Protein AF-A0A2P0B4Q1-F1 (afdb_monomer)

Foldseek 3Di:
DDPPDPVVVVVVLVVQLVVLVVVLCVVVVPQLDDPVLSVVVSVLVSLCFFLQNNFWQQNLQQQQLVVLLVDPPVPDQKDWRDWDDALQKIKTWMWGDDPPGTFTKIKIAGNPADPPLAEEEEQFADLQTDFQPTDPVDHVVNQVVCVVSVNHDQLSHNCVQNLCVLQRVLRYIYIYGFNNFAHHEDAVFFQLLVVRLVSVLSVQVVSCVSVVHGHEYEAAERSVLSPCSNQNQVRQQAHAYAAAAYQQFFDVVVLVVVCVVCPVVVVVCVVVVHDDADKGKGFYWHQDPSGIRTDGIDIDHRNVVVCRNNPPGTRHCNPRNHDHPLAAHEHECPAPSCVVVCVVPVPDDPRYHYHPDYSSCSVVPVPVSSVSSNSSSVVVVVVVD

Solvent-accessible surface area (backbone atoms only — not comparable to full-atom values): 20515 Å² total; per-residue (Å²): 135,84,80,76,59,68,64,58,56,52,50,51,50,51,51,48,54,51,50,53,49,52,54,48,53,64,64,47,72,78,65,82,62,54,70,67,65,43,54,48,54,53,49,53,52,52,40,36,47,41,79,69,29,72,37,40,54,30,18,46,49,52,52,29,57,63,44,57,80,68,50,90,66,86,76,60,56,64,42,84,51,48,75,50,74,46,72,65,32,32,27,31,40,31,37,34,52,52,89,97,44,71,35,68,33,33,41,31,31,41,66,87,55,68,91,71,77,39,55,31,38,33,32,36,37,34,53,82,32,70,54,72,82,56,67,69,78,56,43,62,71,48,54,49,50,35,46,75,70,69,43,77,70,56,47,86,75,36,58,91,66,16,39,64,47,42,33,28,77,73,44,30,32,38,36,17,32,44,36,27,19,38,44,67,56,23,70,90,52,73,42,48,48,56,58,25,14,53,40,40,36,51,51,51,50,52,51,16,69,74,58,76,43,82,51,35,37,41,20,41,37,53,6,36,40,38,50,40,69,34,54,32,64,73,55,52,18,57,33,34,31,40,33,35,40,49,45,32,77,10,48,51,56,47,53,55,48,56,54,63,79,36,44,68,62,40,52,54,22,56,78,70,74,43,87,60,79,58,70,48,57,28,31,34,29,41,85,50,101,93,44,82,39,74,59,47,51,44,80,44,42,48,79,65,46,50,57,37,28,47,43,92,54,36,68,50,45,70,78,64,64,69,63,16,91,57,23,33,38,37,39,24,62,64,18,80,62,35,35,65,63,52,68,76,43,81,76,73,51,98,43,55,44,78,44,95,13,37,75,58,38,61,80,62,38,46,67,60,52,34,48,51,35,40,53,37,36,54,41,54,57,65,73,77,107

Sequence (385 aa):
MIRRPKALIAALLAAGILAVGALWAFTSASTGIDAATRDRLFKELVDSRSDEPKLGLPRDWHACVGGVARLADKNASRIECDTWTAQGVTSTLVALREGDAFVPVVESRLEVASEDGRYVIDVVGGPGGEPFLVRRGTTDEFFDRLKDAGLTPNIWGDMRVSPYRHLMGRGFTIASVGYWGTNIRTLGAADEIEMAFADVAAAVDFYRDQAGAEPALVTTSLGNHIALGALGRERLERMNVLAVVPVMDGLQHHLQRNRRENVEKREEAEAKGEPFGEWTTFNIYSKTDSGIAFDHSQVLPLHDYVPRYVGGRDLAFREVRPRGACSRIVLGNKDPRTRDYLAARPGRTKRLIVLNADHDLAKDDPQSVRSIFRDLAQCLVRQEA

pLDDT: mean 77.64, std 17.0, range [30.47, 97.88]

Secondary structure (DSSP, 8-state):
-----HHHHHHHHHHHHHHHHHHHHHHHTTS---HHHHHHHHHHHHHTTSSS--SHHHHHHHHHHHHHTT-S-TT-SEEEEEEEEETTEEEEEEEEEETTEEEEEEEEEETT------EEEEEE-STTPPPSS--TT--HHHHHHHHHTT----TTT-TTT-THHHHHTTT-EEEEEE--TTTT-B---TTTHHHHHHHHHHHHHHHHHHHTSPPEEEEETHHHHHHHHHHHHHHHHHS-EEEES--SS-HHHHHHHHHHHTHHHHHHHHHHTPPPS-EEEEEEEEEETTEEEEEEEEEEEHHHHHHHHHTT----GGG----STT-EEEEESS-HHHHHHHHH--S--TTEEEES--S-HHHH-HHHHHHHHHHHHHHHHHHH-

Mean predicted aligned error: 9.88 Å

Radius of gyration: 21.07 Å; Cα contacts (8 Å, |Δi|>4): 677; chains: 1; bounding box: 49×68×54 Å

Nearest PDB structures (foldseek):
  4ao8-assembly1_A-2  TM=5.533E-01  e=9.583E-05  unidentified
  5tph-assembly1_A  TM=7.588E-01  e=9.955E-01  synthetic construct
  5u35-assembly1_B  TM=8.254E-01  e=2.066E+00  synthetic construct
  4r80-assembly2_B  TM=5.594E-01  e=2.066E+00  synthetic construct
  3en8-assembly1_A-2  TM=6.222E-01  e=2.196E+00  Paraburkholderia xenovorans LB400

Structure (mmCIF, N/CA/C/O backbone):
data_AF-A0A2P0B4Q1-F1
#
_entry.id   AF-A0A2P0B4Q1-F1
#
loop_
_atom_site.group_PDB
_atom_site.id
_atom_site.type_symbol
_atom_site.label_atom_id
_atom_site.label_alt_id
_atom_site.label_comp_id
_atom_site.label_asym_id
_atom_site.label_entity_id
_atom_site.label_seq_id
_atom_site.pdbx_PDB_ins_code
_atom_site.Cartn_x
_atom_site.Cartn_y
_atom_site.Cartn_z
_atom_site.occupancy
_atom_site.B_iso_or_equiv
_atom_site.auth_seq_id
_atom_site.auth_comp_id
_atom_site.auth_asym_id
_atom_site.auth_atom_id
_atom_site.pdbx_PDB_model_num
ATOM 1 N N . MET A 1 1 ? -2.169 -40.519 -19.525 1.00 33.19 1 MET A N 1
ATOM 2 C CA . MET A 1 1 ? -1.147 -40.279 -18.478 1.00 33.19 1 MET A CA 1
ATOM 3 C C . MET A 1 1 ? 0.099 -39.680 -19.116 1.00 33.19 1 MET A C 1
ATOM 5 O O . MET A 1 1 ? 0.959 -40.417 -19.582 1.00 33.19 1 MET A O 1
ATOM 9 N N . ILE A 1 2 ? 0.188 -38.353 -19.197 1.00 30.47 2 ILE A N 1
ATOM 10 C CA . ILE A 1 2 ? 1.391 -37.684 -19.706 1.00 30.47 2 ILE A CA 1
ATOM 11 C C . ILE A 1 2 ? 2.318 -37.470 -18.507 1.00 30.47 2 ILE A C 1
ATOM 13 O O . ILE A 1 2 ? 2.067 -36.612 -17.665 1.00 30.47 2 ILE A O 1
ATOM 17 N N . ARG A 1 3 ? 3.368 -38.293 -18.393 1.00 33.72 3 ARG A N 1
ATOM 18 C CA . ARG A 1 3 ? 4.476 -38.058 -17.458 1.00 33.72 3 ARG A CA 1
ATOM 19 C C . ARG A 1 3 ? 5.203 -36.789 -17.919 1.00 33.72 3 ARG A C 1
ATOM 21 O O . ARG A 1 3 ? 6.011 -36.861 -18.839 1.00 33.72 3 ARG A O 1
ATOM 28 N N . ARG A 1 4 ? 4.917 -35.628 -17.318 1.00 38.84 4 ARG A N 1
ATOM 29 C CA . ARG A 1 4 ? 5.777 -34.443 -17.486 1.00 38.84 4 ARG A CA 1
ATOM 30 C C . ARG A 1 4 ? 7.173 -34.797 -16.944 1.00 38.84 4 ARG A C 1
ATOM 32 O O . ARG A 1 4 ? 7.262 -35.320 -15.829 1.00 38.84 4 ARG A O 1
ATOM 39 N N . PRO A 1 5 ? 8.259 -34.608 -17.712 1.00 42.84 5 PRO A N 1
ATOM 40 C CA . PRO A 1 5 ? 9.569 -35.093 -17.311 1.00 42.84 5 PRO A CA 1
ATOM 41 C C . PRO A 1 5 ? 10.122 -34.173 -16.223 1.00 42.84 5 PRO A C 1
ATOM 43 O O . PRO A 1 5 ? 10.379 -32.997 -16.466 1.00 42.84 5 PRO A O 1
ATOM 46 N N . LYS A 1 6 ? 10.342 -34.725 -15.025 1.00 37.38 6 LYS A N 1
ATOM 47 C CA . LYS A 1 6 ? 10.972 -34.052 -13.872 1.00 37.38 6 LYS A CA 1
ATOM 48 C C . LYS A 1 6 ? 12.283 -33.325 -14.232 1.00 37.38 6 LYS A C 1
ATOM 50 O O . LYS A 1 6 ? 12.646 -32.358 -13.580 1.00 37.38 6 LYS A O 1
ATOM 55 N N . ALA A 1 7 ? 12.951 -33.756 -15.305 1.00 33.28 7 ALA A N 1
ATOM 56 C CA . ALA A 1 7 ? 14.153 -33.138 -15.854 1.00 33.28 7 ALA A CA 1
ATOM 57 C C . ALA A 1 7 ? 13.930 -31.735 -16.454 1.00 33.28 7 ALA A C 1
ATOM 59 O O . ALA A 1 7 ? 14.813 -30.895 -16.341 1.00 33.28 7 ALA A O 1
ATOM 60 N N . LEU A 1 8 ? 12.765 -31.454 -17.054 1.00 34.62 8 LEU A N 1
ATOM 61 C CA . LEU A 1 8 ? 12.466 -30.133 -17.624 1.00 34.62 8 LEU A CA 1
ATOM 62 C C . LEU A 1 8 ? 12.201 -29.103 -16.516 1.00 34.62 8 LEU A C 1
ATOM 64 O O . LEU A 1 8 ? 12.667 -27.975 -16.599 1.00 34.62 8 LEU A O 1
ATOM 68 N N . ILE A 1 9 ? 11.516 -29.524 -15.448 1.00 40.59 9 ILE A N 1
ATOM 69 C CA . ILE A 1 9 ? 11.269 -28.702 -14.254 1.00 40.59 9 ILE A CA 1
ATOM 70 C C . ILE A 1 9 ? 12.593 -28.425 -13.528 1.00 40.59 9 ILE A C 1
ATOM 72 O O . ILE A 1 9 ? 12.891 -27.279 -13.221 1.00 40.59 9 ILE A O 1
ATOM 76 N N . ALA A 1 10 ? 13.443 -29.441 -13.347 1.00 35.88 10 ALA A N 1
ATOM 77 C CA . ALA A 1 10 ? 14.769 -29.271 -12.748 1.00 35.88 10 ALA A CA 1
ATOM 78 C C . ALA A 1 10 ? 15.699 -28.363 -13.579 1.00 35.88 10 ALA A C 1
ATOM 80 O O . ALA A 1 10 ? 16.449 -27.573 -13.012 1.00 35.88 10 ALA A O 1
ATOM 81 N N . ALA A 1 11 ? 15.636 -28.439 -14.913 1.00 38.06 11 ALA A N 1
ATOM 82 C CA . ALA A 1 11 ? 16.404 -27.567 -15.801 1.00 38.06 11 ALA A CA 1
ATOM 83 C C . ALA A 1 11 ? 15.900 -26.112 -15.777 1.00 38.06 11 ALA A C 1
ATOM 85 O O . ALA A 1 11 ? 16.713 -25.190 -15.775 1.00 38.06 11 ALA A O 1
ATOM 86 N N . LEU A 1 12 ? 14.580 -25.900 -15.701 1.00 39.34 12 LEU A N 1
ATOM 87 C CA . LEU A 1 12 ? 13.978 -24.571 -15.531 1.00 39.34 12 LEU A CA 1
ATOM 88 C C . LEU A 1 12 ? 14.303 -23.970 -14.154 1.00 39.34 12 LEU A C 1
ATOM 90 O O . LEU A 1 12 ? 14.648 -22.795 -14.078 1.00 39.34 12 LEU A O 1
ATOM 94 N N . LEU A 1 13 ? 14.288 -24.780 -13.090 1.00 40.62 13 LEU A N 1
ATOM 95 C CA . LEU A 1 13 ? 14.709 -24.383 -11.741 1.00 40.62 13 LEU A CA 1
ATOM 96 C C . LEU A 1 13 ? 16.191 -23.987 -11.702 1.00 40.62 13 LEU A C 1
ATOM 98 O O . LEU A 1 13 ? 16.534 -22.934 -11.170 1.00 40.62 13 LEU A O 1
ATOM 102 N N . ALA A 1 14 ? 17.076 -24.785 -12.307 1.00 41.88 14 ALA A N 1
ATOM 103 C CA . ALA A 1 14 ? 18.505 -24.480 -12.367 1.00 41.88 14 ALA A CA 1
ATOM 104 C C . ALA A 1 14 ? 18.791 -23.205 -13.180 1.00 41.88 14 ALA A C 1
ATOM 106 O O . ALA A 1 14 ? 19.592 -22.374 -12.756 1.00 41.88 14 ALA A O 1
ATOM 107 N N . ALA A 1 15 ? 18.103 -23.012 -14.310 1.00 43.06 15 ALA A N 1
ATOM 108 C CA . ALA A 1 15 ? 18.210 -21.795 -15.112 1.00 43.06 15 ALA A CA 1
ATOM 109 C C . ALA A 1 15 ? 17.654 -20.561 -14.377 1.00 43.06 15 ALA A C 1
ATOM 111 O O . ALA A 1 15 ? 18.258 -19.492 -14.442 1.00 43.06 15 ALA A O 1
ATOM 112 N N . GLY A 1 16 ? 16.556 -20.713 -13.627 1.00 41.19 16 GLY A N 1
ATOM 113 C CA . GLY A 1 16 ? 15.983 -19.662 -12.783 1.00 41.19 16 GLY A CA 1
ATOM 114 C C . GLY A 1 16 ? 16.920 -19.240 -11.650 1.00 41.19 16 GLY A C 1
ATOM 115 O O . GLY A 1 16 ? 17.168 -18.050 -11.475 1.00 41.19 16 GLY A O 1
ATOM 116 N N . ILE A 1 17 ? 17.520 -20.199 -10.938 1.00 46.03 17 ILE A N 1
ATOM 117 C CA . ILE A 1 17 ? 18.492 -19.931 -9.863 1.00 46.03 17 ILE A CA 1
ATOM 118 C C . ILE A 1 17 ? 19.753 -19.248 -10.418 1.00 46.03 17 ILE A C 1
ATOM 120 O O . ILE A 1 17 ? 20.250 -18.294 -9.819 1.00 46.03 17 ILE A O 1
ATOM 124 N N . LEU A 1 18 ? 20.245 -19.678 -11.586 1.00 40.31 18 LEU A N 1
ATOM 125 C CA . LEU A 1 18 ? 21.397 -19.055 -12.250 1.00 40.31 18 LEU A CA 1
ATOM 126 C C . LEU A 1 18 ? 21.091 -17.632 -12.744 1.00 40.31 18 LEU A C 1
ATOM 128 O O . LEU A 1 18 ? 21.932 -16.746 -12.598 1.00 40.31 18 LEU A O 1
ATOM 132 N N . ALA A 1 19 ? 19.886 -17.381 -13.264 1.00 46.97 19 ALA A N 1
ATOM 133 C CA . ALA A 1 19 ? 19.453 -16.047 -13.684 1.00 46.97 19 ALA A CA 1
ATOM 134 C C . ALA A 1 19 ? 19.277 -15.090 -12.490 1.00 46.97 19 ALA A C 1
ATOM 136 O O . ALA A 1 19 ? 19.688 -13.931 -12.561 1.00 46.97 19 ALA A O 1
ATOM 137 N N . VAL A 1 20 ? 18.739 -15.583 -11.367 1.00 47.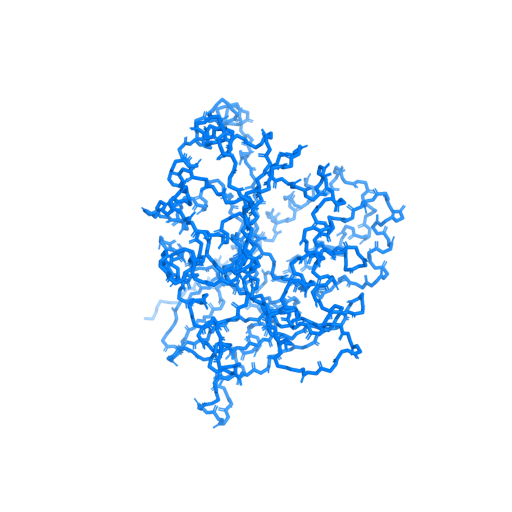16 20 VAL A N 1
ATOM 138 C CA . VAL A 1 20 ? 18.651 -14.832 -10.103 1.00 47.16 20 VAL A CA 1
ATOM 139 C C . VAL A 1 20 ? 20.054 -14.537 -9.555 1.00 47.16 20 VAL A C 1
ATOM 141 O O . VAL A 1 20 ? 20.306 -13.416 -9.120 1.00 47.16 20 VAL A O 1
ATOM 144 N N . GLY A 1 21 ? 20.991 -15.490 -9.656 1.00 40.69 21 GLY A N 1
ATOM 145 C CA . GLY A 1 21 ? 22.413 -15.317 -9.319 1.00 40.69 21 GLY A CA 1
ATOM 146 C C . GLY A 1 21 ? 23.114 -14.233 -10.121 1.00 40.69 21 GLY A C 1
ATOM 147 O O . GLY A 1 21 ? 23.759 -13.357 -9.545 1.00 40.69 21 GLY A O 1
ATOM 148 N N . ALA A 1 22 ? 22.943 -14.247 -11.440 1.00 44.44 22 ALA A N 1
ATOM 149 C CA . ALA A 1 22 ? 23.553 -13.264 -12.326 1.00 44.44 22 ALA A CA 1
ATOM 150 C C . ALA A 1 22 ? 22.978 -11.852 -12.115 1.00 44.44 22 ALA A C 1
ATOM 152 O O . ALA A 1 22 ? 23.736 -10.887 -12.017 1.00 44.44 22 ALA A O 1
ATOM 153 N N . LEU A 1 23 ? 21.653 -11.724 -11.976 1.00 45.38 23 LEU A N 1
ATOM 154 C CA . LEU A 1 23 ? 20.992 -10.435 -11.749 1.00 45.38 23 LEU A CA 1
ATOM 155 C C . LEU A 1 23 ? 21.366 -9.832 -10.390 1.00 45.38 23 LEU A C 1
ATOM 157 O O . LEU A 1 23 ? 21.556 -8.621 -10.255 1.00 45.38 23 LEU A O 1
ATOM 161 N N . TRP A 1 24 ? 21.494 -10.679 -9.375 1.00 43.06 24 TRP A N 1
ATOM 162 C CA . TRP A 1 24 ? 21.855 -10.244 -8.040 1.00 43.06 24 TRP A CA 1
ATOM 163 C C . TRP A 1 24 ? 23.342 -9.875 -7.944 1.00 43.06 24 TRP A C 1
ATOM 165 O O . TRP A 1 24 ? 23.671 -8.842 -7.365 1.00 43.06 24 TRP A O 1
ATOM 175 N N . ALA A 1 25 ? 24.241 -10.617 -8.598 1.00 42.38 25 ALA A N 1
ATOM 176 C CA . ALA A 1 25 ? 25.649 -10.229 -8.723 1.00 42.38 25 ALA A CA 1
ATOM 177 C C . ALA A 1 25 ? 25.815 -8.883 -9.460 1.00 42.38 25 ALA A C 1
ATOM 179 O O . ALA A 1 25 ? 26.633 -8.057 -9.056 1.00 42.38 25 ALA A O 1
ATOM 180 N N . PHE A 1 26 ? 24.995 -8.630 -10.486 1.00 42.25 26 PHE A N 1
ATOM 181 C CA . PHE A 1 26 ? 24.992 -7.371 -11.237 1.00 42.25 26 PHE A CA 1
ATOM 182 C C . PHE A 1 26 ? 24.456 -6.182 -10.420 1.00 42.25 26 PHE A C 1
ATOM 184 O O . PHE A 1 26 ? 25.021 -5.093 -10.467 1.00 42.25 26 PHE A O 1
ATOM 191 N N . THR A 1 27 ? 23.405 -6.381 -9.620 1.00 42.59 27 THR A N 1
ATOM 192 C CA . THR A 1 27 ? 22.785 -5.304 -8.823 1.00 42.59 27 THR A CA 1
ATOM 193 C C . THR A 1 27 ? 23.487 -5.043 -7.485 1.00 42.59 27 THR A C 1
ATOM 195 O O . THR A 1 27 ? 23.386 -3.939 -6.962 1.00 42.59 27 THR A O 1
ATOM 198 N N . SER A 1 28 ? 24.222 -6.015 -6.929 1.00 37.97 28 SER A N 1
ATOM 199 C CA . SER A 1 28 ? 24.910 -5.895 -5.628 1.00 37.97 28 SER A CA 1
ATOM 200 C C . SER A 1 28 ? 26.402 -5.545 -5.711 1.00 37.97 28 SER A C 1
ATOM 202 O O . SER A 1 28 ? 26.994 -5.129 -4.716 1.00 37.97 28 SER A O 1
ATOM 204 N N . ALA A 1 29 ? 27.042 -5.669 -6.878 1.00 41.97 29 ALA A N 1
ATOM 205 C CA . ALA A 1 29 ? 28.430 -5.230 -7.052 1.00 41.97 29 ALA A CA 1
ATOM 206 C C . ALA A 1 29 ? 28.594 -3.701 -6.938 1.00 41.97 29 ALA A C 1
ATOM 208 O O . ALA A 1 29 ? 29.685 -3.225 -6.629 1.00 41.97 29 ALA A O 1
ATOM 209 N N . SER A 1 30 ? 27.515 -2.938 -7.133 1.00 39.84 30 SER A N 1
ATOM 210 C CA . SER A 1 30 ? 27.490 -1.472 -7.101 1.00 39.84 30 SER A CA 1
ATOM 211 C C . SER A 1 30 ? 27.158 -0.866 -5.728 1.00 39.84 30 SER A C 1
ATOM 213 O O . SER A 1 30 ? 27.181 0.355 -5.593 1.00 39.84 30 SER A O 1
ATOM 215 N N . THR A 1 31 ? 26.867 -1.678 -4.701 1.00 46.69 31 THR A N 1
ATOM 216 C CA . THR A 1 31 ? 26.294 -1.200 -3.423 1.00 46.69 31 THR A CA 1
ATOM 217 C C . THR A 1 31 ? 27.276 -1.131 -2.249 1.00 46.69 31 THR A C 1
ATOM 219 O O . THR A 1 31 ? 26.873 -0.763 -1.151 1.00 46.69 31 THR A O 1
ATOM 222 N N . GLY A 1 32 ? 28.557 -1.473 -2.439 1.00 48.88 32 GLY A N 1
ATOM 223 C CA . GLY A 1 32 ? 29.574 -1.412 -1.373 1.00 48.88 32 GLY A CA 1
ATOM 224 C C . GLY A 1 32 ? 29.394 -2.435 -0.238 1.00 48.88 32 GLY A C 1
ATOM 225 O O . GLY A 1 32 ? 30.117 -2.382 0.751 1.00 48.88 32 GLY A O 1
ATOM 226 N N . ILE A 1 33 ? 28.457 -3.377 -0.381 1.00 57.50 33 ILE A N 1
ATOM 227 C CA . ILE A 1 33 ? 28.159 -4.424 0.604 1.00 57.50 33 ILE A CA 1
ATOM 228 C C . ILE A 1 33 ? 29.259 -5.499 0.573 1.00 57.50 33 ILE A C 1
ATOM 230 O O . ILE A 1 33 ? 29.649 -5.970 -0.509 1.00 57.50 33 ILE A O 1
ATOM 234 N N . ASP A 1 34 ? 29.745 -5.904 1.752 1.00 62.16 34 ASP A N 1
ATOM 235 C CA . ASP A 1 34 ? 30.746 -6.965 1.893 1.00 62.16 34 ASP A CA 1
ATOM 236 C C . ASP A 1 34 ? 30.228 -8.307 1.351 1.00 62.16 34 ASP A C 1
ATOM 238 O O . ASP A 1 34 ? 29.023 -8.559 1.306 1.00 62.16 34 ASP A O 1
ATOM 242 N N . ALA A 1 35 ? 31.144 -9.175 0.919 1.00 60.62 35 ALA A N 1
ATOM 243 C CA . ALA A 1 35 ? 30.796 -10.429 0.253 1.00 60.62 35 ALA A CA 1
ATOM 244 C C . ALA A 1 35 ? 29.926 -11.363 1.116 1.00 60.62 35 ALA A C 1
ATOM 246 O O . ALA A 1 35 ? 29.057 -12.034 0.571 1.00 60.62 35 ALA A O 1
ATOM 247 N N . ALA A 1 36 ? 30.093 -11.375 2.443 1.00 61.12 36 ALA A N 1
ATOM 248 C CA . ALA A 1 36 ? 29.330 -12.258 3.324 1.00 61.12 36 ALA A CA 1
ATOM 249 C C . ALA A 1 36 ? 27.886 -11.769 3.516 1.00 61.12 36 ALA A C 1
ATOM 251 O O . ALA A 1 36 ? 26.948 -12.568 3.454 1.00 61.12 36 ALA A O 1
ATOM 252 N N . THR A 1 37 ? 27.688 -10.458 3.699 1.00 57.66 37 THR A N 1
ATOM 253 C CA . THR A 1 37 ? 26.346 -9.851 3.733 1.00 57.66 37 THR A CA 1
ATOM 254 C C . THR A 1 37 ? 25.644 -10.028 2.394 1.00 57.66 37 THR A C 1
ATOM 256 O O . THR A 1 37 ? 24.456 -10.351 2.354 1.00 57.66 37 THR A O 1
ATOM 259 N N . ARG A 1 38 ? 26.393 -9.896 1.295 1.00 57.97 38 ARG A N 1
ATOM 260 C CA . ARG A 1 38 ? 25.923 -10.251 -0.038 1.00 57.97 38 ARG A CA 1
ATOM 261 C C . ARG A 1 38 ? 25.445 -11.709 -0.045 1.00 57.97 38 ARG A C 1
ATOM 263 O O . ARG A 1 38 ? 24.255 -11.955 -0.197 1.00 57.97 38 ARG A O 1
ATOM 270 N N . ASP A 1 39 ? 26.330 -12.684 0.120 1.00 60.62 39 ASP A N 1
ATOM 271 C CA . ASP A 1 39 ? 25.993 -14.102 -0.069 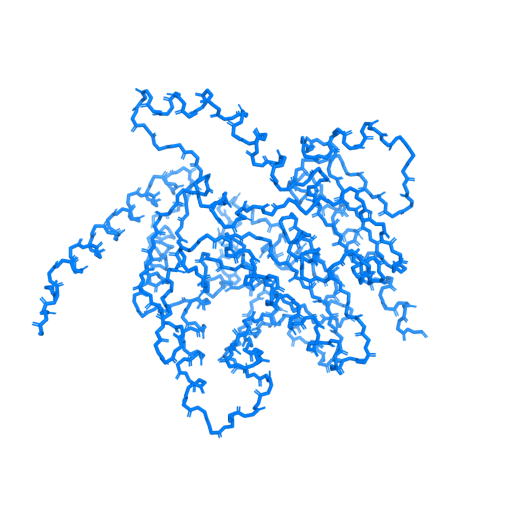1.00 60.62 39 ASP A CA 1
ATOM 272 C C . ASP A 1 39 ? 24.808 -14.544 0.799 1.00 60.62 39 ASP A C 1
ATOM 274 O O . ASP A 1 39 ? 23.969 -15.340 0.369 1.00 60.62 39 ASP A O 1
ATOM 278 N N . ARG A 1 40 ? 24.677 -13.962 1.997 1.00 61.88 40 ARG A N 1
ATOM 279 C CA . ARG A 1 40 ? 23.500 -14.138 2.847 1.00 61.88 40 ARG A CA 1
ATOM 280 C C . ARG A 1 40 ? 22.220 -13.595 2.208 1.00 61.88 40 ARG A C 1
ATOM 282 O O . ARG A 1 40 ? 21.246 -14.337 2.140 1.00 61.88 40 ARG A O 1
ATOM 289 N N . LEU A 1 41 ? 22.214 -12.353 1.720 1.00 57.06 41 LEU A N 1
ATOM 290 C CA . LEU A 1 41 ? 21.061 -11.763 1.029 1.00 57.06 41 LEU A CA 1
ATOM 291 C C . LEU A 1 41 ? 20.673 -12.565 -0.213 1.00 57.06 41 LEU A C 1
ATOM 293 O O . LEU A 1 41 ? 19.488 -12.752 -0.465 1.00 57.06 41 LEU A O 1
ATOM 297 N N . PHE A 1 42 ? 21.650 -13.073 -0.968 1.00 59.28 42 PHE A N 1
ATOM 298 C CA . PHE A 1 42 ? 21.381 -13.947 -2.107 1.00 59.28 42 PHE A CA 1
ATOM 299 C C . PHE A 1 42 ? 20.737 -15.262 -1.691 1.00 59.28 42 PHE A C 1
ATOM 301 O O . PHE A 1 42 ? 19.770 -15.709 -2.302 1.00 59.28 42 PHE A O 1
ATOM 308 N N . LYS A 1 43 ? 21.254 -15.886 -0.635 1.00 63.16 43 LYS A N 1
ATOM 309 C CA . LYS A 1 43 ? 20.691 -17.130 -0.125 1.00 63.16 43 LYS A CA 1
ATOM 310 C C . LYS A 1 43 ? 19.274 -16.926 0.412 1.00 63.16 43 LYS A C 1
ATOM 312 O O . LYS A 1 43 ? 18.399 -17.714 0.082 1.00 63.16 43 LYS A O 1
ATOM 317 N N . GLU A 1 44 ? 19.028 -15.847 1.153 1.00 61.81 44 GLU A N 1
ATOM 318 C CA . GLU A 1 44 ? 17.687 -15.452 1.609 1.00 61.81 44 GLU A CA 1
ATOM 319 C C . GLU A 1 44 ? 16.741 -15.200 0.421 1.00 61.81 44 GLU A C 1
ATOM 321 O O . GLU A 1 44 ? 15.575 -15.601 0.447 1.00 61.81 44 GLU A O 1
ATOM 326 N N . LEU A 1 45 ? 17.254 -14.601 -0.657 1.00 59.25 45 LEU A N 1
ATOM 327 C CA . LEU A 1 45 ? 16.533 -14.417 -1.912 1.00 59.25 45 LEU A CA 1
ATOM 328 C C . LEU A 1 45 ? 16.118 -15.759 -2.522 1.00 59.25 45 LEU A C 1
ATOM 330 O O . LEU A 1 45 ? 14.960 -15.936 -2.868 1.00 59.25 45 LEU A O 1
ATOM 334 N N . VAL A 1 46 ? 17.047 -16.707 -2.642 1.00 60.69 46 VAL A N 1
ATOM 335 C CA . VAL A 1 46 ? 16.781 -18.036 -3.211 1.00 60.69 46 VAL A CA 1
ATOM 336 C C . VAL A 1 46 ? 15.829 -18.838 -2.315 1.00 60.69 46 VAL A C 1
ATOM 338 O O . VAL A 1 46 ? 14.863 -19.415 -2.809 1.00 60.69 46 VAL A O 1
ATOM 341 N N . ASP A 1 47 ? 16.046 -18.831 -0.999 1.00 62.59 47 ASP A N 1
ATOM 342 C CA . ASP A 1 47 ? 15.240 -19.579 -0.028 1.00 62.59 47 ASP A CA 1
ATOM 343 C C . ASP A 1 47 ? 13.806 -19.029 0.102 1.00 62.59 47 ASP A C 1
ATOM 345 O O . ASP A 1 47 ? 12.871 -19.793 0.340 1.00 62.59 47 ASP A O 1
ATOM 349 N N . SER A 1 48 ? 13.590 -17.724 -0.096 1.00 54.97 48 SER A N 1
ATOM 350 C CA . SER A 1 48 ? 12.245 -17.116 -0.120 1.00 54.97 48 SER A CA 1
ATOM 351 C C . SER A 1 48 ? 11.481 -17.333 -1.436 1.00 54.97 48 SER A C 1
ATOM 353 O O . SER A 1 48 ? 10.301 -16.991 -1.517 1.00 54.97 48 SER A O 1
ATOM 355 N N . ARG A 1 49 ? 12.133 -17.900 -2.461 1.00 57.09 49 ARG A N 1
ATOM 356 C CA . ARG A 1 49 ? 11.660 -17.946 -3.859 1.00 57.09 49 ARG A CA 1
ATOM 357 C C . ARG A 1 49 ? 11.680 -19.361 -4.454 1.00 57.09 49 ARG A C 1
ATOM 359 O O . ARG A 1 49 ? 11.989 -19.552 -5.628 1.00 57.09 49 ARG A O 1
ATOM 366 N N . SER A 1 50 ? 11.397 -20.362 -3.621 1.00 53.88 50 SER A N 1
ATOM 367 C CA . SER A 1 50 ? 11.366 -21.781 -4.004 1.00 53.88 50 SER A CA 1
ATOM 368 C C . SER A 1 50 ? 9.963 -22.377 -3.883 1.00 53.88 50 SER A C 1
ATOM 370 O O . SER A 1 50 ? 9.138 -21.802 -3.182 1.00 53.88 50 SER A O 1
ATOM 372 N N . ASP A 1 51 ? 9.737 -23.542 -4.503 1.00 51.59 51 ASP A N 1
ATOM 373 C CA . ASP A 1 51 ? 8.485 -24.332 -4.470 1.00 51.59 51 ASP A CA 1
ATOM 374 C C . ASP A 1 51 ? 7.931 -24.563 -3.057 1.00 51.59 51 ASP A C 1
ATOM 376 O O . ASP A 1 51 ? 6.725 -24.659 -2.848 1.00 51.59 51 ASP A O 1
ATOM 380 N N . GLU A 1 52 ? 8.826 -24.590 -2.073 1.00 58.66 52 GLU A N 1
ATOM 381 C CA . GLU A 1 52 ? 8.507 -24.535 -0.655 1.00 58.66 52 GLU A CA 1
ATOM 382 C C . GLU A 1 52 ? 9.236 -23.323 -0.071 1.00 58.66 52 GLU A C 1
ATOM 384 O O . GLU A 1 52 ? 10.366 -23.474 0.408 1.00 58.66 52 GLU A O 1
ATOM 389 N N . PRO A 1 53 ? 8.669 -22.103 -0.149 1.00 62.88 53 PRO A N 1
ATOM 390 C CA . PRO A 1 53 ? 9.373 -20.922 0.325 1.00 62.88 53 PRO A CA 1
ATOM 391 C C . PRO A 1 53 ? 9.754 -21.142 1.788 1.00 62.88 53 PRO A C 1
ATOM 393 O O . PRO A 1 53 ? 8.925 -21.549 2.599 1.00 62.88 53 PRO A O 1
ATOM 396 N N . LYS A 1 54 ? 11.030 -20.932 2.120 1.00 63.47 54 LYS A N 1
ATOM 397 C CA . LYS A 1 54 ? 11.605 -21.292 3.425 1.00 63.47 54 LYS A CA 1
ATOM 398 C C . LYS A 1 54 ? 11.714 -20.115 4.378 1.00 63.47 54 LYS A C 1
ATOM 400 O O . LYS A 1 54 ? 11.988 -20.333 5.556 1.00 63.47 54 LYS A O 1
ATOM 405 N N . LEU A 1 55 ? 11.516 -18.890 3.884 1.00 64.81 55 LEU A N 1
ATOM 406 C CA . LEU A 1 55 ? 11.671 -17.637 4.625 1.00 64.81 55 LEU A CA 1
ATOM 407 C C . LEU A 1 55 ? 10.681 -16.557 4.148 1.00 64.81 55 LEU A C 1
ATOM 409 O O . LEU A 1 55 ? 10.213 -16.587 3.009 1.00 64.81 55 LEU A O 1
ATOM 413 N N . GLY A 1 56 ? 10.419 -15.579 5.022 1.00 71.31 56 GLY A N 1
ATOM 414 C CA . GLY A 1 56 ? 9.617 -14.379 4.747 1.00 71.31 56 GLY A CA 1
ATOM 415 C C . GLY A 1 56 ? 8.110 -14.622 4.601 1.00 71.31 56 GLY A C 1
ATOM 416 O O . GLY A 1 56 ? 7.619 -15.731 4.797 1.00 71.31 56 GLY A O 1
ATOM 417 N N . LEU A 1 57 ? 7.372 -13.587 4.180 1.00 76.31 57 LEU A N 1
ATOM 418 C CA . LEU A 1 57 ? 5.930 -13.698 3.902 1.00 76.31 57 LEU A CA 1
ATOM 419 C C . LEU A 1 57 ? 5.519 -14.811 2.944 1.00 76.31 57 LEU A C 1
ATOM 421 O O . LEU A 1 57 ? 4.450 -15.366 3.176 1.00 76.31 57 LEU A O 1
ATOM 425 N N . PRO A 1 58 ? 6.272 -15.139 1.872 1.00 74.94 58 PRO A N 1
ATOM 426 C CA . PRO A 1 58 ? 5.847 -16.210 0.981 1.00 74.94 58 PRO A CA 1
ATOM 427 C C . PRO A 1 58 ? 5.734 -17.538 1.741 1.00 74.94 58 PRO A C 1
ATOM 429 O O . PRO A 1 58 ? 4.743 -18.249 1.594 1.00 74.94 58 PRO A O 1
ATOM 432 N N . ARG A 1 59 ? 6.708 -17.834 2.617 1.00 78.19 59 ARG A N 1
ATOM 433 C CA . ARG A 1 59 ? 6.688 -18.995 3.519 1.00 78.19 59 ARG A CA 1
ATOM 434 C C . ARG A 1 59 ? 5.529 -18.914 4.496 1.00 78.19 59 ARG A C 1
ATOM 436 O O . ARG A 1 59 ? 4.773 -19.874 4.608 1.00 78.19 59 ARG A O 1
ATOM 443 N N . ASP A 1 60 ? 5.420 -17.799 5.211 1.00 81.38 60 ASP A N 1
ATOM 444 C CA . ASP A 1 60 ? 4.454 -17.659 6.302 1.00 81.38 60 ASP A CA 1
ATOM 445 C C . ASP A 1 60 ? 3.015 -17.723 5.750 1.00 81.38 60 ASP A C 1
ATOM 447 O O . ASP A 1 60 ? 2.154 -18.396 6.319 1.00 81.38 60 ASP A O 1
ATOM 451 N N . TRP A 1 61 ? 2.771 -17.149 4.567 1.00 81.56 61 TRP A N 1
ATOM 452 C CA . TRP A 1 61 ? 1.501 -17.270 3.853 1.00 81.56 61 TRP A CA 1
ATOM 453 C C . TRP A 1 61 ? 1.240 -18.686 3.338 1.00 81.56 61 TRP A C 1
ATOM 455 O O . TRP A 1 61 ? 0.151 -19.220 3.547 1.00 81.56 61 TRP A O 1
ATOM 465 N N . HIS A 1 62 ? 2.229 -19.325 2.708 1.00 76.62 62 HIS A N 1
ATOM 466 C CA . HIS A 1 62 ? 2.100 -20.702 2.229 1.00 76.62 62 HIS A CA 1
ATOM 467 C C . HIS A 1 62 ? 1.788 -21.676 3.378 1.00 76.62 62 HIS A C 1
ATOM 469 O O . HIS A 1 62 ? 0.872 -22.497 3.276 1.00 76.62 62 HIS A O 1
ATOM 475 N N . ALA A 1 63 ? 2.500 -21.549 4.502 1.00 79.12 63 ALA A N 1
ATOM 476 C CA . ALA A 1 63 ? 2.246 -22.316 5.716 1.00 79.12 63 ALA A CA 1
ATOM 477 C C . ALA A 1 63 ? 0.845 -22.037 6.274 1.00 79.12 63 ALA A C 1
ATOM 479 O O . ALA A 1 63 ? 0.152 -22.979 6.665 1.00 79.12 63 ALA A O 1
ATOM 480 N N . CYS A 1 64 ? 0.404 -20.775 6.251 1.00 81.56 64 CYS A N 1
ATOM 481 C CA . CYS A 1 64 ? -0.931 -20.401 6.692 1.00 81.56 64 CYS A CA 1
ATOM 482 C C . CYS A 1 64 ? -2.013 -21.063 5.848 1.00 81.56 64 CYS A C 1
ATOM 484 O O . CYS A 1 64 ? -2.809 -21.822 6.382 1.00 81.56 64 CYS A O 1
ATOM 486 N N . VAL A 1 65 ? -2.012 -20.869 4.528 1.00 75.81 65 VAL A N 1
ATOM 487 C CA . VAL A 1 65 ? -3.029 -21.451 3.636 1.00 75.81 65 VAL A CA 1
ATOM 488 C C . VAL A 1 65 ? -3.033 -22.984 3.728 1.00 75.81 65 VAL A C 1
ATOM 490 O O . VAL A 1 65 ? -4.098 -23.598 3.824 1.00 75.81 65 VAL A O 1
ATOM 493 N N . GLY A 1 66 ? -1.851 -23.609 3.794 1.00 70.75 66 GLY A N 1
ATOM 494 C CA . GLY A 1 66 ? -1.720 -25.055 3.992 1.00 70.75 66 GLY A CA 1
ATOM 495 C C . GLY A 1 66 ? -2.253 -25.548 5.345 1.00 70.75 66 GLY A C 1
ATOM 496 O O . GLY A 1 66 ? -2.811 -26.645 5.423 1.00 70.75 66 GLY A O 1
ATOM 497 N N . GLY A 1 67 ? -2.105 -24.751 6.406 1.00 66.44 67 GLY A N 1
ATOM 498 C CA . GLY A 1 67 ? -2.656 -25.015 7.737 1.00 66.44 67 GLY A CA 1
ATOM 499 C C . GLY A 1 67 ? -4.161 -24.761 7.821 1.00 66.44 67 GLY A C 1
ATOM 500 O O . GLY A 1 67 ? -4.885 -25.568 8.396 1.00 66.44 67 GLY A O 1
ATOM 501 N N . VAL A 1 68 ? -4.655 -23.704 7.180 1.00 65.88 68 VAL A N 1
ATOM 502 C CA . VAL A 1 68 ? -6.070 -23.316 7.131 1.00 65.88 68 VAL A CA 1
ATOM 503 C C . VAL A 1 68 ? -6.926 -24.382 6.455 1.00 65.88 68 VAL A C 1
ATOM 505 O O . VAL A 1 68 ? -7.995 -24.715 6.962 1.00 65.88 68 VAL A O 1
ATOM 508 N N . ALA A 1 69 ? -6.424 -25.017 5.393 1.00 59.03 69 ALA A N 1
ATOM 509 C CA . ALA A 1 69 ? -7.068 -26.187 4.788 1.00 59.03 69 ALA A CA 1
ATOM 510 C C . ALA A 1 69 ? -7.224 -27.378 5.763 1.00 59.03 69 ALA A C 1
ATOM 512 O O . ALA A 1 69 ? -8.018 -28.285 5.514 1.00 59.03 69 ALA A O 1
ATOM 513 N N . ARG A 1 70 ? -6.464 -27.388 6.868 1.00 61.91 70 ARG A N 1
ATOM 514 C CA . ARG A 1 70 ? -6.421 -28.449 7.887 1.00 61.91 70 ARG A CA 1
ATOM 515 C C . ARG A 1 70 ? -7.053 -28.041 9.225 1.00 61.91 70 ARG A C 1
ATOM 517 O O . ARG A 1 70 ? -7.144 -28.890 10.111 1.00 61.91 70 ARG A O 1
ATOM 524 N N . LEU A 1 71 ? -7.475 -26.785 9.398 1.00 60.28 71 LEU A N 1
ATOM 525 C CA . LEU A 1 71 ? -8.071 -26.303 10.647 1.00 60.28 71 LEU A CA 1
ATOM 526 C C . LEU A 1 71 ? -9.517 -26.794 10.817 1.00 60.28 71 LEU A C 1
ATOM 528 O O . LEU A 1 71 ? -10.284 -26.909 9.861 1.00 60.28 71 LEU A O 1
ATOM 532 N N . ALA A 1 72 ? -9.879 -27.081 12.071 1.00 48.50 72 ALA A N 1
ATOM 533 C CA . ALA A 1 72 ? -11.184 -27.621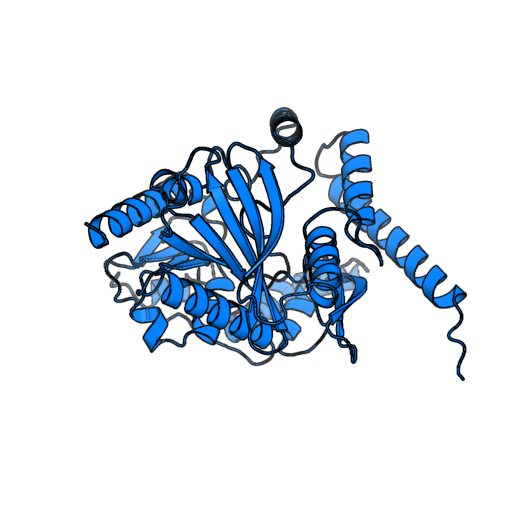 12.452 1.00 48.50 72 ALA A CA 1
ATOM 534 C C . ALA A 1 72 ? -12.318 -26.581 12.403 1.00 48.50 72 ALA A C 1
ATOM 536 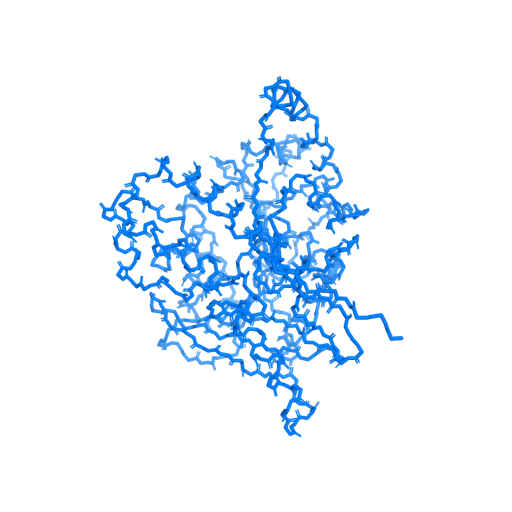O O . ALA A 1 72 ? -13.474 -26.958 12.215 1.00 48.50 72 ALA A O 1
ATOM 537 N N . ASP A 1 73 ? -12.003 -25.288 12.532 1.00 62.34 73 ASP A N 1
ATOM 538 C CA . ASP A 1 73 ? -12.997 -24.216 12.478 1.00 62.34 73 ASP A CA 1
ATOM 539 C C . ASP A 1 73 ? -13.056 -23.581 11.083 1.00 62.34 73 ASP A C 1
ATOM 541 O O . ASP A 1 73 ? -12.390 -22.593 10.766 1.00 62.34 73 ASP A O 1
ATOM 545 N N . LYS A 1 74 ? -13.881 -24.182 10.222 1.00 64.88 74 LYS A N 1
ATOM 546 C CA . LYS A 1 74 ? -14.134 -23.688 8.861 1.00 64.88 74 LYS A CA 1
ATOM 547 C C . LYS A 1 74 ? -14.864 -22.340 8.825 1.00 64.88 74 LYS A C 1
ATOM 549 O O . LYS A 1 74 ? -14.985 -21.781 7.740 1.00 64.88 74 LYS A O 1
ATOM 554 N N . ASN A 1 75 ? -15.318 -21.818 9.965 1.00 74.00 75 ASN A N 1
ATOM 555 C CA . ASN A 1 75 ? -16.137 -20.610 10.036 1.00 74.00 75 ASN A CA 1
ATOM 556 C C . ASN A 1 75 ? -15.400 -19.408 10.642 1.00 74.00 75 ASN A C 1
ATOM 558 O O . ASN A 1 75 ? -15.961 -18.314 10.658 1.00 74.00 75 ASN A O 1
ATOM 562 N N . ALA A 1 76 ? -14.154 -19.572 11.103 1.00 82.88 76 ALA A N 1
ATOM 563 C CA . ALA A 1 76 ? -13.360 -18.453 11.601 1.00 82.88 76 ALA A CA 1
ATOM 564 C C . ALA A 1 76 ? -13.198 -17.376 10.511 1.00 82.88 76 ALA A C 1
ATOM 566 O O . ALA A 1 76 ? -12.728 -17.668 9.404 1.00 82.88 76 ALA A O 1
ATOM 567 N N . SER A 1 77 ? -13.599 -16.141 10.826 1.00 87.56 77 SER A N 1
ATOM 568 C CA . SER A 1 77 ? -13.501 -14.975 9.934 1.00 87.56 77 SER A CA 1
ATOM 569 C C . SER A 1 77 ? -12.087 -14.392 9.865 1.00 87.56 77 SER A C 1
ATOM 571 O O . SER A 1 77 ? -11.744 -13.724 8.894 1.00 87.56 77 SER A O 1
ATOM 573 N N . ARG A 1 78 ? -11.255 -14.680 10.870 1.00 91.00 78 ARG A N 1
ATOM 574 C CA . ARG A 1 78 ? -9.854 -14.266 10.981 1.00 91.00 78 ARG A CA 1
ATOM 575 C C . ARG A 1 78 ? -9.032 -15.419 11.538 1.00 91.00 78 ARG A C 1
ATOM 577 O O . ARG A 1 78 ? -9.437 -16.051 12.512 1.00 91.00 78 ARG A O 1
ATOM 584 N N . ILE A 1 79 ? -7.876 -15.669 10.934 1.00 89.38 79 ILE A N 1
ATOM 585 C CA . ILE A 1 79 ? -6.927 -16.699 11.365 1.00 89.38 79 ILE A CA 1
ATOM 586 C C . ILE A 1 79 ? -5.548 -16.058 11.482 1.00 89.38 79 ILE A C 1
ATOM 588 O O . ILE A 1 79 ? -5.074 -15.436 10.534 1.00 89.38 79 ILE A O 1
ATOM 592 N N . GLU A 1 80 ? -4.903 -16.206 12.635 1.00 90.06 80 GLU A N 1
ATOM 593 C CA . GLU A 1 80 ? -3.517 -15.774 12.822 1.00 90.06 80 GLU A CA 1
ATOM 594 C C . GLU A 1 80 ? -2.571 -16.812 12.224 1.00 90.06 80 GLU A C 1
ATOM 596 O O . GLU A 1 80 ? -2.649 -17.999 12.542 1.00 90.06 80 GLU A O 1
ATOM 601 N N . CYS A 1 81 ? -1.704 -16.359 11.324 1.00 86.50 81 CYS A N 1
ATOM 602 C CA . CYS A 1 81 ? -0.782 -17.208 10.586 1.00 86.50 81 CYS A CA 1
ATOM 603 C C . CYS A 1 81 ? 0.578 -17.295 11.285 1.00 86.50 81 CYS A C 1
ATOM 605 O O . CYS A 1 81 ? 1.055 -18.383 11.598 1.00 86.50 81 CYS A O 1
ATOM 607 N N . ASP A 1 82 ? 1.219 -16.142 11.486 1.00 87.44 82 ASP A N 1
ATOM 608 C CA . ASP A 1 82 ? 2.548 -16.031 12.084 1.00 87.44 82 ASP A CA 1
ATOM 609 C C . ASP A 1 82 ? 2.767 -14.608 12.625 1.00 87.44 82 ASP A C 1
ATOM 611 O O . ASP A 1 82 ? 2.178 -13.655 12.112 1.00 87.44 82 ASP A O 1
ATOM 615 N N . THR A 1 83 ? 3.633 -14.457 13.628 1.00 87.81 83 THR A N 1
ATOM 616 C CA . THR A 1 83 ? 3.881 -13.191 14.335 1.00 87.81 83 THR A CA 1
ATOM 617 C C . THR A 1 83 ? 5.366 -12.951 14.550 1.00 87.81 83 THR A C 1
ATOM 619 O O . THR A 1 83 ? 6.104 -13.826 15.003 1.00 87.81 83 THR A O 1
ATOM 622 N N . TRP A 1 84 ? 5.835 -11.739 14.277 1.00 84.06 84 TRP A N 1
ATOM 623 C CA . TRP A 1 84 ? 7.236 -11.360 14.416 1.00 84.06 84 TRP A CA 1
ATOM 624 C C . TRP A 1 84 ? 7.419 -9.989 15.033 1.00 84.06 84 TRP A C 1
ATOM 626 O O . TRP A 1 84 ? 6.621 -9.088 14.808 1.00 84.06 84 TRP A O 1
ATOM 636 N N . THR A 1 85 ? 8.515 -9.822 15.768 1.00 82.81 85 THR A N 1
ATOM 637 C CA . THR A 1 85 ? 8.887 -8.546 16.379 1.00 82.81 85 THR A CA 1
ATOM 638 C C . THR A 1 85 ? 10.254 -8.108 15.870 1.00 82.81 85 THR A C 1
ATOM 640 O O . THR A 1 85 ? 11.208 -8.886 15.901 1.00 82.81 85 THR A O 1
ATOM 643 N N . ALA A 1 86 ? 10.351 -6.864 15.400 1.00 78.56 86 ALA A N 1
ATOM 644 C CA . ALA A 1 86 ? 11.610 -6.221 15.025 1.00 78.56 86 ALA A CA 1
ATOM 645 C C . ALA A 1 86 ? 11.517 -4.709 15.268 1.00 78.56 86 ALA A C 1
ATOM 647 O O . ALA A 1 86 ? 10.457 -4.114 15.065 1.00 78.56 86 ALA A O 1
ATOM 648 N N . GLN A 1 87 ? 12.614 -4.071 15.694 1.00 77.69 87 GLN A N 1
ATOM 649 C CA . GLN A 1 87 ? 12.678 -2.626 15.952 1.00 77.69 87 GLN A CA 1
ATOM 650 C C . GLN A 1 87 ? 11.550 -2.091 16.875 1.00 77.69 87 GLN A C 1
ATOM 652 O O . GLN A 1 87 ? 11.068 -0.963 16.706 1.00 77.69 87 GLN A O 1
ATOM 657 N N . GLY A 1 88 ? 11.106 -2.902 17.847 1.00 82.62 88 GLY A N 1
ATOM 658 C CA . GLY A 1 88 ? 10.028 -2.577 18.797 1.00 82.62 88 GLY A CA 1
ATOM 659 C C . GLY A 1 88 ? 8.610 -2.576 18.207 1.00 82.62 88 GLY A C 1
ATOM 660 O O . GLY A 1 88 ? 7.703 -1.978 18.793 1.00 82.62 88 GLY A O 1
ATOM 661 N N . VAL A 1 89 ? 8.416 -3.194 17.038 1.00 86.44 89 VAL A N 1
ATOM 662 C CA . VAL A 1 89 ? 7.118 -3.371 16.375 1.00 86.44 89 VAL A CA 1
ATOM 663 C C . VAL A 1 89 ? 6.832 -4.860 16.242 1.00 86.44 89 VAL A C 1
ATOM 665 O O . VAL A 1 89 ? 7.636 -5.590 15.662 1.00 86.44 89 VAL A O 1
ATOM 668 N N . THR A 1 90 ? 5.679 -5.292 16.741 1.00 88.25 90 THR A N 1
ATOM 669 C CA . THR A 1 90 ? 5.143 -6.640 16.542 1.00 88.25 90 THR A CA 1
ATOM 670 C C . THR A 1 90 ? 4.174 -6.616 15.371 1.00 88.25 90 THR A C 1
ATOM 672 O O . THR A 1 90 ? 3.263 -5.788 15.345 1.00 88.25 90 THR A O 1
ATOM 675 N N . SER A 1 91 ? 4.381 -7.506 14.405 1.00 88.31 91 SER A N 1
ATOM 676 C CA . SER A 1 91 ? 3.525 -7.679 13.234 1.00 88.31 91 SER A CA 1
ATOM 677 C C . SER A 1 91 ? 3.026 -9.109 13.134 1.00 88.31 91 SER A C 1
ATOM 679 O O . SER A 1 91 ? 3.801 -10.045 13.323 1.00 88.31 91 SER A O 1
ATOM 681 N N . THR A 1 92 ? 1.748 -9.267 12.817 1.00 89.50 92 THR A N 1
ATOM 682 C CA . THR A 1 92 ? 1.086 -10.560 12.658 1.00 89.50 92 THR A CA 1
ATOM 683 C C . THR A 1 92 ? 0.521 -10.663 11.250 1.00 89.50 92 THR A C 1
ATOM 685 O O . THR A 1 92 ? -0.266 -9.815 10.833 1.00 89.50 92 THR A O 1
ATOM 688 N N . LEU A 1 93 ? 0.902 -11.710 10.518 1.00 89.44 93 LEU A N 1
ATOM 689 C CA . LEU A 1 93 ? 0.205 -12.111 9.302 1.00 89.44 93 LEU A CA 1
ATOM 690 C C . LEU A 1 93 ? -1.119 -12.756 9.704 1.00 89.44 93 LEU A C 1
ATOM 692 O O . LEU A 1 93 ? -1.135 -13.734 10.452 1.00 89.44 93 LEU A O 1
ATOM 696 N N . VAL A 1 94 ? -2.215 -12.231 9.179 1.00 91.00 94 VAL A N 1
ATOM 697 C CA . VAL A 1 94 ? -3.556 -12.773 9.364 1.00 91.00 94 VAL A CA 1
ATOM 698 C C . VAL A 1 94 ? -4.173 -13.122 8.016 1.00 91.00 94 VAL A C 1
ATOM 700 O O . VAL A 1 94 ? -3.952 -12.451 7.007 1.00 91.00 94 VAL A O 1
ATOM 703 N N . ALA A 1 95 ? -4.957 -14.192 8.004 1.00 90.25 95 ALA A N 1
ATOM 704 C CA . ALA A 1 95 ? -5.815 -14.576 6.899 1.00 90.25 95 ALA A CA 1
ATOM 705 C C . ALA A 1 95 ? -7.256 -14.189 7.253 1.00 90.25 95 ALA A C 1
ATOM 707 O O . ALA A 1 95 ? -7.869 -14.805 8.130 1.00 90.25 95 ALA A O 1
ATOM 708 N N . LEU A 1 96 ? -7.792 -13.167 6.585 1.00 91.44 96 LEU A N 1
ATOM 709 C CA . LEU A 1 96 ? -9.204 -12.793 6.688 1.00 91.44 96 LEU A CA 1
ATOM 710 C C . LEU A 1 96 ? -10.012 -13.613 5.687 1.00 91.44 96 LEU A C 1
ATOM 712 O O . LEU A 1 96 ? -9.615 -13.743 4.531 1.00 91.44 96 LEU A O 1
ATOM 716 N N . ARG A 1 97 ? -11.128 -14.191 6.121 1.00 86.50 97 ARG A N 1
ATOM 717 C CA . ARG A 1 97 ? -11.998 -14.983 5.249 1.00 86.50 97 ARG A CA 1
ATOM 718 C C . ARG A 1 97 ? -12.897 -14.066 4.424 1.00 86.50 97 ARG A C 1
ATOM 720 O O . ARG A 1 97 ? -13.617 -13.257 4.995 1.00 86.50 97 ARG A O 1
ATOM 727 N N . GLU A 1 98 ? -12.912 -14.280 3.113 1.00 84.25 98 GLU A N 1
ATOM 728 C CA . GLU A 1 98 ? -13.816 -13.628 2.163 1.00 84.25 98 GLU A CA 1
ATOM 729 C C . GLU A 1 98 ? -14.421 -14.704 1.252 1.00 84.25 98 GLU A C 1
ATOM 731 O O . G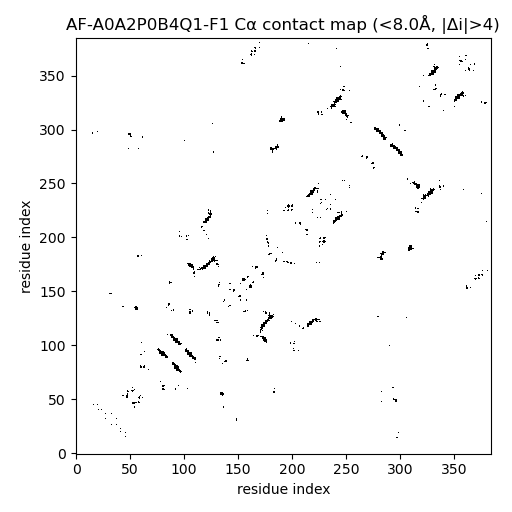LU A 1 98 ? -13.769 -15.216 0.336 1.00 84.25 98 GLU A O 1
ATOM 736 N N . GLY A 1 99 ? -15.653 -15.121 1.557 1.00 81.62 99 GLY A N 1
ATOM 737 C CA . GLY A 1 99 ? -16.264 -16.303 0.945 1.00 81.62 99 GLY A CA 1
ATOM 738 C C . GLY A 1 99 ? -15.403 -17.558 1.145 1.00 81.62 99 GLY A C 1
ATOM 739 O O . GLY A 1 99 ? -15.092 -17.939 2.277 1.00 81.62 99 GLY A O 1
ATOM 740 N N . ASP A 1 100 ? -14.999 -18.179 0.035 1.00 75.81 100 ASP A N 1
ATOM 741 C CA . ASP A 1 100 ? -14.121 -19.360 0.016 1.00 75.81 100 ASP A CA 1
ATOM 742 C C . ASP A 1 100 ? -12.622 -19.008 -0.072 1.00 75.81 100 ASP A C 1
ATOM 744 O O . ASP A 1 100 ? -11.769 -19.898 -0.096 1.00 75.81 100 ASP A O 1
ATOM 748 N N . ALA A 1 101 ? -12.283 -17.718 -0.145 1.00 78.06 101 ALA A N 1
ATOM 749 C CA . ALA A 1 101 ? -10.915 -17.232 -0.260 1.00 78.06 101 ALA A CA 1
ATOM 750 C C . ALA A 1 101 ? -10.407 -16.631 1.058 1.00 78.06 101 ALA A C 1
ATOM 752 O O . ALA A 1 101 ? -11.167 -16.334 1.981 1.00 78.06 101 ALA A O 1
ATOM 753 N N . PHE A 1 102 ? -9.090 -16.428 1.117 1.00 84.62 102 PHE A N 1
ATOM 754 C CA . PHE A 1 102 ? -8.447 -15.690 2.195 1.00 84.62 102 PHE A CA 1
ATOM 755 C C . PHE A 1 102 ? -7.717 -14.465 1.661 1.00 84.62 102 PHE A C 1
ATOM 757 O O . PHE A 1 102 ? -6.994 -14.531 0.658 1.00 84.62 102 PHE A O 1
ATOM 764 N N . VAL A 1 103 ? -7.898 -13.362 2.374 1.00 88.62 103 VAL A N 1
ATOM 765 C CA . VAL A 1 103 ? -7.228 -12.087 2.164 1.00 88.62 103 VAL A CA 1
ATOM 766 C C . VAL A 1 103 ? -6.075 -11.999 3.159 1.00 88.62 103 VAL A C 1
ATOM 768 O O . VAL A 1 103 ? -6.308 -12.073 4.369 1.00 88.62 103 VAL A O 1
ATOM 771 N N . PRO A 1 104 ? -4.829 -11.882 2.684 1.00 88.56 104 PRO A N 1
ATOM 772 C CA . PRO A 1 104 ? -3.690 -11.743 3.567 1.00 88.56 104 PRO A CA 1
ATOM 773 C C . PRO A 1 104 ? -3.631 -10.289 4.070 1.00 88.56 104 PRO A C 1
ATOM 775 O O . PRO A 1 104 ? -3.697 -9.347 3.281 1.00 88.56 104 PRO A O 1
ATOM 778 N N . VAL A 1 105 ? -3.507 -10.101 5.381 1.00 91.75 105 VAL A N 1
ATOM 779 C CA . VAL A 1 105 ? -3.338 -8.788 6.023 1.00 91.75 105 VAL A CA 1
ATOM 780 C C . VAL A 1 105 ? -2.176 -8.874 7.008 1.00 91.75 105 VAL A C 1
ATOM 782 O O . VAL A 1 105 ? -1.997 -9.894 7.666 1.00 91.75 105 VAL A O 1
ATOM 785 N N . VAL A 1 106 ? -1.355 -7.829 7.102 1.00 91.38 106 VAL A N 1
ATOM 786 C CA . VAL A 1 106 ? -0.313 -7.731 8.137 1.00 91.38 106 VAL A CA 1
ATOM 787 C C . VAL A 1 106 ? -0.724 -6.662 9.136 1.00 91.38 106 VAL A C 1
ATOM 789 O O . VAL A 1 106 ? -0.789 -5.485 8.791 1.00 91.38 106 VAL A O 1
ATOM 792 N N . GLU A 1 107 ? -1.020 -7.078 10.361 1.00 93.00 107 GLU A N 1
ATOM 793 C CA . GLU A 1 107 ? -1.381 -6.198 11.471 1.00 93.00 107 GLU A CA 1
ATOM 794 C C . GLU A 1 107 ? -0.133 -5.855 12.281 1.00 93.00 107 GLU A C 1
ATOM 796 O O . GLU A 1 107 ? 0.475 -6.745 12.869 1.00 93.00 107 GLU A O 1
ATOM 801 N N . SER A 1 108 ? 0.240 -4.579 12.348 1.00 91.31 108 SER A N 1
ATOM 802 C CA . SER A 1 108 ? 1.449 -4.125 13.039 1.00 91.31 108 SER A CA 1
ATOM 803 C C . SER A 1 108 ? 1.158 -3.101 14.125 1.00 91.31 108 SER A C 1
ATOM 805 O O . SER A 1 108 ? 0.395 -2.152 13.930 1.00 91.31 108 SER A O 1
ATOM 807 N N . ARG A 1 109 ? 1.834 -3.249 15.263 1.00 91.12 109 ARG A N 1
ATOM 808 C CA . ARG A 1 109 ? 1.711 -2.371 16.433 1.00 91.12 109 ARG A CA 1
ATOM 809 C C . ARG A 1 109 ? 3.026 -2.273 17.195 1.00 91.12 109 ARG A C 1
ATOM 811 O O . ARG A 1 109 ? 3.914 -3.105 17.032 1.00 91.12 109 ARG A O 1
ATOM 818 N N . LEU A 1 110 ? 3.150 -1.273 18.066 1.00 89.75 110 LEU A N 1
ATOM 819 C CA . LEU A 1 110 ? 4.261 -1.241 19.021 1.00 89.75 110 LEU A CA 1
ATOM 820 C C . LEU A 1 110 ? 4.143 -2.427 19.987 1.00 89.75 110 LEU A C 1
ATOM 822 O O . LEU A 1 110 ? 3.053 -2.706 20.474 1.00 89.75 110 LEU A O 1
ATOM 826 N N . GLU A 1 111 ? 5.266 -3.077 20.289 1.00 82.00 111 GLU A N 1
ATOM 827 C CA . GLU A 1 111 ? 5.333 -4.287 21.132 1.00 82.00 111 GLU A CA 1
ATOM 828 C C . GLU A 1 111 ? 4.662 -4.110 22.507 1.00 82.00 111 GLU A C 1
ATOM 830 O O . GLU A 1 111 ? 4.056 -5.031 23.043 1.00 82.00 111 GLU A O 1
ATOM 835 N N . VAL A 1 112 ? 4.728 -2.900 23.063 1.00 77.81 112 VAL A N 1
ATOM 836 C CA . VAL A 1 112 ? 4.178 -2.561 24.385 1.00 77.81 112 VAL A CA 1
ATOM 837 C C . VAL A 1 112 ? 2.755 -1.987 24.344 1.00 77.81 112 VAL A C 1
ATOM 839 O O . VAL A 1 112 ? 2.237 -1.582 25.382 1.00 77.81 112 VAL A O 1
ATOM 842 N N . ALA A 1 113 ? 2.132 -1.879 23.166 1.00 77.44 113 ALA A N 1
ATOM 843 C CA . ALA A 1 113 ? 0.802 -1.289 23.025 1.00 77.44 113 ALA A CA 1
ATOM 844 C C . ALA A 1 113 ? -0.314 -2.314 23.287 1.00 77.44 113 ALA A C 1
ATOM 846 O O . ALA A 1 113 ? -0.265 -3.448 22.800 1.00 77.44 113 ALA A O 1
ATOM 847 N N . SER A 1 114 ? -1.350 -1.891 24.017 1.00 70.31 114 SER A N 1
ATOM 848 C CA . SER A 1 114 ? -2.574 -2.668 24.214 1.00 70.31 114 SER A CA 1
ATOM 849 C C . SER A 1 114 ? -3.364 -2.821 22.908 1.00 70.31 114 SER A C 1
ATOM 851 O O . SER A 1 114 ? -3.334 -1.951 22.035 1.00 70.31 114 SER A O 1
ATOM 853 N N . GLU A 1 115 ? -4.055 -3.956 22.755 1.00 72.12 115 GLU A N 1
ATOM 854 C CA . GLU A 1 115 ? -4.995 -4.174 21.649 1.00 72.12 115 GLU A CA 1
ATOM 855 C C . GLU A 1 115 ? -6.289 -3.419 21.933 1.00 72.12 115 GLU A C 1
ATOM 857 O O . GLU A 1 115 ? -7.223 -3.953 22.522 1.00 72.12 115 GLU A O 1
ATOM 862 N N . ASP A 1 116 ? -6.338 -2.158 21.519 1.00 69.56 116 ASP A N 1
ATOM 863 C CA . ASP A 1 116 ? -7.506 -1.308 21.767 1.00 69.56 116 ASP A CA 1
ATOM 864 C C . ASP A 1 116 ? -8.521 -1.341 20.607 1.00 69.56 116 ASP A C 1
ATOM 866 O O . ASP A 1 116 ? -9.408 -0.494 20.543 1.00 69.56 116 ASP A O 1
ATOM 870 N N . GLY A 1 117 ? -8.364 -2.253 19.637 1.00 78.31 117 GLY A N 1
ATOM 871 C CA . GLY A 1 117 ? -9.274 -2.390 18.487 1.00 78.31 117 GLY A CA 1
ATOM 872 C C . GLY A 1 117 ? -9.305 -1.192 17.525 1.00 78.31 117 GLY A C 1
ATOM 873 O O . GLY A 1 117 ? -10.199 -1.094 16.689 1.00 78.31 117 GLY A O 1
ATOM 874 N N . ARG A 1 118 ? -8.344 -0.265 17.628 1.00 89.31 118 ARG A N 1
ATOM 875 C CA . ARG A 1 118 ? -8.226 0.905 16.746 1.00 89.31 118 ARG A CA 1
ATOM 876 C C . ARG A 1 118 ? -7.337 0.580 15.557 1.00 89.31 118 ARG A C 1
ATOM 878 O O . ARG A 1 118 ? -6.165 0.251 15.740 1.00 89.31 118 ARG A O 1
ATOM 885 N N . TYR A 1 119 ? -7.870 0.728 14.347 1.00 93.12 119 TYR A N 1
ATOM 886 C CA . TYR A 1 119 ? -7.179 0.345 13.117 1.00 93.12 119 TYR A CA 1
ATOM 887 C C . TYR A 1 119 ? -7.003 1.514 12.150 1.00 93.12 119 TYR A C 1
ATOM 889 O O . TYR A 1 119 ? -7.897 2.339 11.951 1.00 93.12 119 TYR A O 1
ATOM 897 N N . VAL A 1 120 ? -5.842 1.541 11.504 1.00 95.56 120 VAL A N 1
ATOM 898 C CA . VAL A 1 120 ? -5.594 2.295 10.274 1.00 95.56 120 VAL A CA 1
ATOM 899 C C . VAL A 1 120 ? -5.250 1.282 9.196 1.00 95.56 120 VAL A C 1
ATOM 901 O O . VAL A 1 120 ? -4.333 0.484 9.380 1.00 95.56 120 VAL A O 1
ATOM 904 N N . ILE A 1 121 ? -5.968 1.313 8.076 1.00 96.56 121 ILE A N 1
ATOM 905 C CA . ILE A 1 121 ? -5.688 0.423 6.951 1.00 96.56 121 ILE A CA 1
ATOM 906 C C . ILE A 1 121 ? -4.635 1.077 6.060 1.00 96.56 121 ILE A C 1
ATOM 908 O O . ILE A 1 121 ? -4.841 2.185 5.558 1.00 96.56 121 ILE A O 1
ATOM 912 N N . ASP A 1 122 ? -3.515 0.392 5.861 1.00 94.75 122 ASP A N 1
ATOM 913 C CA . ASP A 1 122 ? -2.487 0.774 4.898 1.00 94.75 122 ASP A CA 1
ATOM 914 C C . ASP A 1 122 ? -2.716 0.028 3.581 1.00 94.75 122 ASP A C 1
ATOM 916 O O . ASP A 1 122 ? -2.617 -1.198 3.531 1.00 94.75 122 ASP A O 1
ATOM 920 N N . VAL A 1 123 ? -3.046 0.758 2.511 1.00 93.50 123 VAL A N 1
ATOM 921 C CA . VAL A 1 123 ? -3.263 0.164 1.185 1.00 93.50 123 VAL A CA 1
ATOM 922 C C . VAL A 1 123 ? -1.978 0.227 0.372 1.00 93.50 123 VAL A C 1
ATOM 924 O O . VAL A 1 123 ? -1.590 1.275 -0.162 1.00 93.50 123 VAL A O 1
ATOM 927 N N . VAL A 1 124 ? -1.351 -0.935 0.232 1.00 84.62 124 VAL A N 1
ATOM 928 C CA . VAL A 1 124 ? -0.078 -1.113 -0.460 1.00 84.62 124 VAL A CA 1
ATOM 929 C C . VAL A 1 124 ? -0.314 -1.245 -1.960 1.00 84.62 124 VAL A C 1
ATOM 931 O O . VAL A 1 124 ? -1.065 -2.095 -2.436 1.00 84.62 124 VAL A O 1
ATOM 934 N N . GLY A 1 125 ? 0.335 -0.361 -2.716 1.00 66.38 125 GLY A N 1
ATOM 935 C CA . GLY A 1 125 ? 0.008 -0.142 -4.117 1.00 66.38 125 GLY A CA 1
ATOM 936 C C . GLY A 1 125 ? 0.624 -1.090 -5.132 1.00 66.38 125 GLY A C 1
ATOM 937 O O . GLY A 1 125 ? 0.019 -1.317 -6.168 1.00 66.38 125 GLY A O 1
ATOM 938 N N . GLY A 1 126 ? 1.846 -1.569 -4.926 1.00 66.19 126 GLY A N 1
ATOM 939 C CA . GLY A 1 126 ? 2.662 -2.077 -6.032 1.00 66.19 126 GLY A CA 1
ATOM 940 C C . GLY A 1 126 ? 2.819 -3.594 -6.062 1.00 66.19 126 GLY A C 1
ATOM 941 O O . GLY A 1 126 ? 2.859 -4.204 -5.005 1.00 66.19 126 GLY A O 1
ATOM 942 N N . PRO A 1 127 ? 3.067 -4.205 -7.236 1.00 58.22 127 PRO A N 1
ATOM 943 C CA . PRO A 1 127 ? 3.579 -5.572 -7.301 1.00 58.22 127 PRO A CA 1
ATOM 944 C C . PRO A 1 127 ? 4.794 -5.803 -6.406 1.00 58.22 127 PRO A C 1
ATOM 946 O O . PRO A 1 127 ? 4.854 -6.842 -5.773 1.00 58.22 127 PRO A O 1
ATOM 949 N N . GLY A 1 128 ? 5.704 -4.826 -6.321 1.00 57.00 128 GLY A N 1
ATOM 950 C CA . GLY A 1 128 ? 6.856 -4.818 -5.410 1.00 57.00 128 GLY A CA 1
ATOM 951 C C . GLY A 1 128 ? 6.587 -4.221 -4.028 1.00 57.00 128 GLY A C 1
ATOM 952 O O . GLY A 1 128 ? 7.528 -3.946 -3.290 1.00 57.00 128 GLY A O 1
ATOM 953 N N . GLY A 1 129 ? 5.326 -3.941 -3.700 1.00 60.22 129 GLY A N 1
ATOM 954 C CA . GLY A 1 129 ? 4.940 -3.419 -2.403 1.00 60.22 129 GLY A CA 1
ATOM 955 C C . GLY A 1 129 ? 5.133 -4.481 -1.328 1.00 60.22 129 GLY A C 1
ATOM 956 O O . GLY A 1 129 ? 4.630 -5.600 -1.436 1.00 60.22 129 GLY A O 1
ATOM 957 N N . GLU A 1 130 ? 5.861 -4.126 -0.281 1.00 62.72 130 GLU A N 1
ATOM 958 C CA . GLU A 1 130 ? 5.895 -4.894 0.956 1.00 62.72 130 GLU A CA 1
ATOM 959 C C . GLU A 1 130 ? 4.882 -4.266 1.921 1.00 62.72 130 GLU A C 1
ATOM 961 O O . GLU A 1 130 ? 4.846 -3.035 2.023 1.00 62.72 130 GLU A O 1
ATOM 966 N N . PRO A 1 131 ? 4.049 -5.066 2.615 1.00 61.56 131 PRO A N 1
ATOM 967 C CA . PRO A 1 131 ? 3.302 -4.549 3.751 1.00 61.56 131 PRO A CA 1
ATOM 968 C C . PRO A 1 131 ? 4.232 -3.896 4.779 1.00 61.56 131 PRO A C 1
ATOM 970 O O . PRO A 1 131 ? 5.440 -4.159 4.827 1.00 61.56 131 PRO A O 1
ATOM 973 N N . PHE A 1 132 ? 3.664 -3.031 5.613 1.00 60.06 132 PHE A N 1
ATOM 974 C CA . PHE A 1 132 ? 4.400 -2.425 6.709 1.00 60.06 132 PHE A CA 1
ATOM 975 C C . PHE A 1 132 ? 5.027 -3.516 7.609 1.00 60.06 132 PHE A C 1
ATOM 977 O O . PHE A 1 132 ? 4.359 -4.457 8.022 1.00 60.06 132 PHE A O 1
ATOM 984 N N . LEU A 1 133 ? 6.340 -3.394 7.852 1.00 59.03 133 LEU A N 1
ATOM 985 C CA . LEU A 1 133 ? 7.211 -4.303 8.619 1.00 59.03 133 LEU A CA 1
ATOM 986 C C . LEU A 1 133 ? 7.063 -5.804 8.313 1.00 59.03 133 LEU A C 1
ATOM 988 O O . LEU A 1 133 ? 6.499 -6.582 9.075 1.00 59.03 133 LEU A O 1
ATOM 992 N N . VAL A 1 134 ? 7.697 -6.243 7.237 1.00 53.16 134 VAL A N 1
ATOM 993 C CA . VAL A 1 134 ? 7.486 -7.590 6.690 1.00 53.16 134 VAL A CA 1
ATOM 994 C C . VAL A 1 134 ? 8.726 -8.474 6.657 1.00 53.16 134 VAL A C 1
ATOM 996 O O . VAL A 1 134 ? 8.658 -9.690 6.465 1.00 53.16 134 VAL A O 1
ATOM 999 N N . ARG A 1 135 ? 9.901 -7.886 6.841 1.00 53.31 135 ARG A N 1
ATOM 1000 C CA . ARG A 1 135 ? 11.141 -8.615 6.610 1.00 53.31 135 ARG A CA 1
ATOM 1001 C C . ARG A 1 135 ? 11.540 -9.420 7.844 1.00 53.31 135 ARG A C 1
ATOM 1003 O O . ARG A 1 135 ? 12.136 -8.908 8.787 1.00 53.31 135 ARG A O 1
ATOM 1010 N N . ARG A 1 136 ? 11.280 -10.727 7.809 1.00 43.62 136 ARG A N 1
ATOM 1011 C CA . ARG A 1 136 ? 11.980 -11.694 8.662 1.00 43.62 136 ARG A CA 1
ATOM 1012 C C . ARG A 1 136 ? 13.329 -12.033 8.035 1.00 43.62 136 ARG A C 1
ATOM 1014 O O . ARG A 1 136 ? 13.416 -12.796 7.081 1.00 43.62 136 ARG A O 1
ATOM 1021 N N . GLY A 1 137 ? 14.353 -11.386 8.579 1.00 41.06 137 GLY A N 1
ATOM 1022 C CA . GLY A 1 137 ? 15.762 -11.427 8.168 1.00 41.06 137 GLY A CA 1
ATOM 1023 C C . GLY A 1 137 ? 16.488 -10.157 8.621 1.00 41.06 137 GLY A C 1
ATOM 1024 O O . GLY A 1 137 ? 17.641 -10.193 9.046 1.00 41.06 137 GLY A O 1
ATOM 1025 N N . THR A 1 138 ? 15.756 -9.043 8.656 1.00 53.66 138 THR A N 1
ATOM 1026 C CA . THR A 1 138 ? 16.189 -7.789 9.267 1.00 53.66 138 THR A CA 1
ATOM 1027 C C . THR A 1 138 ? 16.036 -7.851 10.783 1.00 53.66 138 THR A C 1
ATOM 1029 O O . THR A 1 138 ? 14.989 -7.517 11.334 1.00 53.66 138 THR A O 1
ATOM 1032 N N . THR A 1 139 ? 17.086 -8.293 11.465 1.00 57.81 139 THR A N 1
ATOM 1033 C CA . THR A 1 139 ? 17.276 -7.991 12.886 1.00 57.81 139 THR A CA 1
ATOM 1034 C C . THR A 1 139 ? 17.677 -6.524 13.048 1.00 57.81 139 THR A C 1
ATOM 1036 O O . THR A 1 139 ? 18.130 -5.889 12.090 1.00 57.81 139 THR A O 1
ATOM 1039 N N . ASP A 1 140 ? 17.571 -5.986 14.261 1.00 66.38 140 ASP A N 1
ATOM 1040 C CA . ASP A 1 140 ? 18.144 -4.670 14.575 1.00 66.38 140 ASP A CA 1
ATOM 1041 C C . ASP A 1 140 ? 19.640 -4.633 14.190 1.00 66.38 140 ASP A C 1
ATOM 1043 O O . ASP A 1 140 ? 20.095 -3.696 13.541 1.00 66.38 140 ASP A O 1
ATOM 1047 N N . GLU A 1 141 ? 20.356 -5.740 14.420 1.00 65.12 141 GLU A N 1
ATOM 1048 C CA . GLU A 1 141 ? 21.757 -5.952 14.022 1.00 65.12 141 GLU A CA 1
ATOM 1049 C C . GLU A 1 141 ? 21.993 -5.885 12.498 1.00 65.12 141 GLU A C 1
ATOM 1051 O O . GLU A 1 141 ? 23.053 -5.460 12.041 1.00 65.12 141 GLU A O 1
ATOM 1056 N N . PHE A 1 142 ? 21.040 -6.317 11.669 1.00 64.56 142 PHE A N 1
ATOM 1057 C CA . PHE A 1 142 ? 21.149 -6.166 10.215 1.00 64.56 142 PHE A CA 1
ATOM 1058 C C . PHE A 1 142 ? 20.980 -4.699 9.797 1.00 64.56 142 PHE A C 1
ATOM 1060 O O . PHE A 1 142 ? 21.731 -4.204 8.958 1.00 64.56 142 PHE A O 1
ATOM 1067 N N . PHE A 1 143 ? 20.028 -3.985 10.403 1.00 64.69 143 PHE A N 1
ATOM 1068 C CA . PHE A 1 143 ? 19.821 -2.563 10.128 1.00 64.69 143 PHE A CA 1
ATOM 1069 C C . PHE A 1 143 ? 20.992 -1.699 10.585 1.00 64.69 143 PHE A C 1
ATOM 1071 O O . PHE A 1 143 ? 21.362 -0.756 9.886 1.00 64.69 143 PHE A O 1
ATOM 1078 N N . ASP A 1 144 ? 21.568 -2.016 11.738 1.00 69.69 144 ASP A N 1
ATOM 1079 C CA . ASP A 1 144 ? 22.726 -1.300 12.255 1.00 69.69 144 ASP A CA 1
ATOM 1080 C C . ASP A 1 144 ? 23.954 -1.560 11.368 1.00 69.69 144 ASP A C 1
ATOM 1082 O O . ASP A 1 144 ? 24.611 -0.605 10.970 1.00 69.69 144 ASP A O 1
ATOM 1086 N N . ARG A 1 145 ? 24.155 -2.793 10.873 1.00 65.88 145 ARG A N 1
ATOM 1087 C CA . ARG A 1 145 ? 25.185 -3.081 9.854 1.00 65.88 145 ARG A CA 1
ATOM 1088 C C . ARG A 1 145 ? 25.002 -2.317 8.546 1.00 65.88 145 ARG A C 1
ATOM 1090 O O . ARG A 1 145 ? 25.986 -1.852 7.978 1.00 65.88 145 ARG A O 1
ATOM 1097 N N . LEU A 1 146 ? 23.769 -2.179 8.048 1.00 64.31 146 LEU A N 1
ATOM 1098 C CA . LEU A 1 146 ? 23.513 -1.360 6.858 1.00 64.31 146 LEU A CA 1
ATOM 1099 C C . LEU A 1 146 ? 23.911 0.101 7.102 1.00 64.31 146 LEU A C 1
ATOM 1101 O O . LEU A 1 146 ? 24.574 0.702 6.257 1.00 64.31 146 LEU A O 1
ATOM 1105 N N . LYS A 1 147 ? 23.564 0.648 8.272 1.00 67.50 147 LYS A N 1
ATOM 1106 C CA . LYS A 1 147 ? 23.932 2.016 8.656 1.00 67.50 147 LYS A CA 1
ATOM 1107 C C . LYS A 1 147 ? 25.440 2.189 8.802 1.00 67.50 147 LYS A C 1
ATOM 1109 O O . LYS A 1 147 ? 25.970 3.172 8.289 1.00 67.50 147 LYS A O 1
ATOM 1114 N N . ASP A 1 148 ? 26.118 1.233 9.429 1.00 66.25 148 ASP A N 1
ATOM 1115 C CA . ASP A 1 148 ? 27.578 1.220 9.572 1.00 66.25 148 ASP A CA 1
ATOM 1116 C C . ASP A 1 148 ? 28.277 1.147 8.205 1.00 66.25 148 ASP A C 1
ATOM 1118 O O . ASP A 1 148 ? 29.324 1.760 8.003 1.00 66.25 148 ASP A O 1
ATOM 1122 N N . ALA A 1 149 ? 27.657 0.478 7.227 1.00 56.94 149 ALA A N 1
ATOM 1123 C CA . ALA A 1 149 ? 28.091 0.457 5.830 1.00 56.94 149 ALA A CA 1
ATOM 1124 C C . ALA A 1 149 ? 27.725 1.735 5.039 1.00 56.94 149 ALA A C 1
ATOM 1126 O O . ALA A 1 149 ? 27.916 1.789 3.824 1.00 56.94 149 ALA A O 1
ATOM 1127 N N . GLY A 1 150 ? 27.176 2.765 5.692 1.00 55.12 150 GLY A N 1
ATOM 1128 C CA . GLY A 1 150 ? 26.750 4.018 5.061 1.00 55.12 150 GLY A CA 1
ATOM 1129 C C . GLY A 1 150 ? 25.445 3.916 4.261 1.00 55.12 150 GLY A C 1
ATOM 1130 O O . GLY A 1 150 ? 25.027 4.893 3.635 1.00 55.12 150 GLY A O 1
ATOM 1131 N N . LEU A 1 151 ? 24.765 2.766 4.286 1.00 57.28 151 LEU A N 1
ATOM 1132 C CA . LEU A 1 151 ? 23.480 2.560 3.625 1.00 57.28 151 LEU A CA 1
ATOM 1133 C C . LEU A 1 151 ? 22.365 2.981 4.581 1.00 57.28 151 LEU A C 1
ATOM 1135 O O . LEU A 1 151 ? 22.038 2.284 5.539 1.00 57.28 151 LEU A O 1
ATOM 1139 N N . THR A 1 152 ? 21.760 4.142 4.326 1.00 57.38 152 THR A N 1
ATOM 1140 C CA . THR A 1 152 ? 20.606 4.596 5.114 1.00 57.38 152 THR A CA 1
ATOM 1141 C C . THR A 1 152 ? 19.342 3.941 4.556 1.00 57.38 152 THR A C 1
ATOM 1143 O O . THR A 1 152 ? 18.982 4.217 3.408 1.00 57.38 152 THR A O 1
ATOM 1146 N N . PRO A 1 153 ? 18.653 3.076 5.322 1.00 59.38 153 PRO A N 1
ATOM 1147 C CA . PRO A 1 153 ? 17.389 2.507 4.879 1.00 59.38 153 PRO A CA 1
ATOM 1148 C C . PRO A 1 153 ? 16.363 3.619 4.648 1.00 59.38 153 PRO A C 1
ATOM 1150 O O . PRO A 1 153 ? 16.355 4.620 5.367 1.00 59.38 153 PRO A O 1
ATOM 1153 N N . ASN A 1 154 ? 15.471 3.440 3.672 1.00 64.69 154 ASN A N 1
ATOM 1154 C CA . ASN A 1 154 ? 14.352 4.362 3.477 1.00 64.69 154 ASN A CA 1
ATOM 1155 C C . ASN A 1 154 ? 13.543 4.475 4.787 1.00 64.69 154 ASN A C 1
ATOM 1157 O O . ASN A 1 154 ? 13.363 3.476 5.489 1.00 64.69 154 ASN A O 1
ATOM 1161 N N . ILE A 1 155 ? 13.036 5.668 5.116 1.00 65.12 155 ILE A N 1
ATOM 1162 C CA . ILE A 1 155 ? 12.267 5.920 6.345 1.00 65.12 155 ILE A CA 1
ATOM 1163 C C . ILE A 1 155 ? 11.038 5.009 6.456 1.00 65.12 155 ILE A C 1
ATOM 1165 O O . ILE A 1 155 ? 10.580 4.745 7.559 1.00 65.12 155 ILE A O 1
ATOM 1169 N N . TRP A 1 156 ? 10.511 4.505 5.335 1.00 68.75 156 TRP A N 1
ATOM 1170 C CA . TRP A 1 156 ? 9.425 3.524 5.345 1.00 68.75 156 TRP A CA 1
ATOM 1171 C C . TRP A 1 156 ? 9.843 2.182 5.970 1.00 68.75 156 TRP A C 1
ATOM 1173 O O . TRP A 1 156 ? 9.011 1.529 6.592 1.00 68.75 156 TRP A O 1
ATOM 1183 N N . GLY A 1 157 ? 11.120 1.794 5.846 1.00 66.69 157 GLY A N 1
ATOM 1184 C CA . GLY A 1 157 ? 11.675 0.529 6.341 1.00 66.69 157 GLY A CA 1
ATOM 1185 C C . GLY A 1 157 ? 12.390 0.604 7.700 1.00 66.69 157 GLY A C 1
ATOM 1186 O O . GLY A 1 157 ? 12.477 -0.413 8.386 1.00 66.69 157 GLY A O 1
ATOM 1187 N N . ASP A 1 158 ? 12.878 1.778 8.124 1.00 74.00 158 ASP A N 1
ATOM 1188 C CA . ASP A 1 158 ? 13.444 1.978 9.473 1.00 74.00 158 ASP A CA 1
ATOM 1189 C C . ASP A 1 158 ? 12.354 2.422 10.460 1.00 74.00 158 ASP A C 1
ATOM 1191 O O . ASP A 1 158 ? 11.914 3.576 10.477 1.00 74.00 158 ASP A O 1
ATOM 1195 N N . MET A 1 159 ? 11.924 1.509 11.332 1.00 74.12 159 MET A N 1
ATOM 1196 C CA . MET A 1 159 ? 10.801 1.737 12.254 1.00 74.12 159 MET A CA 1
ATOM 1197 C C . MET A 1 159 ? 11.086 2.766 13.334 1.00 74.12 159 MET A C 1
ATOM 1199 O O . MET A 1 159 ? 10.157 3.301 13.948 1.00 74.12 159 MET A O 1
ATOM 1203 N N . ARG A 1 160 ? 12.361 3.058 13.587 1.00 75.56 160 ARG A N 1
ATOM 1204 C CA . ARG A 1 160 ? 12.750 4.087 14.553 1.00 75.56 160 ARG A CA 1
ATOM 1205 C C . ARG A 1 160 ? 12.363 5.472 14.045 1.00 75.56 160 ARG A C 1
ATOM 1207 O O . ARG A 1 160 ? 12.103 6.367 14.846 1.00 75.56 160 ARG A O 1
ATOM 1214 N N . VAL A 1 161 ? 12.285 5.636 12.724 1.00 77.94 161 VAL A N 1
ATOM 1215 C CA . VAL A 1 161 ? 11.996 6.915 12.064 1.00 77.94 161 VAL A CA 1
ATOM 1216 C C . VAL A 1 161 ? 10.771 6.880 11.150 1.00 77.94 161 VAL A C 1
ATOM 1218 O O . VAL A 1 161 ? 10.414 7.929 10.615 1.00 77.94 161 VAL A O 1
ATOM 1221 N N . SER A 1 162 ? 10.114 5.729 10.998 1.00 85.56 162 SER A N 1
ATOM 1222 C CA . SER A 1 162 ? 8.950 5.572 10.127 1.00 85.56 162 SER A CA 1
ATOM 1223 C C . SER A 1 162 ? 7.787 6.493 10.513 1.00 85.56 162 SER A C 1
ATOM 1225 O O . SER A 1 162 ? 7.439 6.578 11.697 1.00 85.56 162 SER A O 1
ATOM 1227 N N . PRO A 1 163 ? 7.127 7.153 9.538 1.00 88.94 163 PRO A N 1
ATOM 1228 C CA . PRO A 1 163 ? 5.946 7.976 9.793 1.00 88.94 163 PRO A CA 1
ATOM 1229 C C . PRO A 1 163 ? 4.812 7.213 10.500 1.00 88.94 163 PRO A C 1
ATOM 1231 O O . PRO A 1 163 ? 4.135 7.782 11.359 1.00 88.94 163 PRO A O 1
ATOM 1234 N N . TYR A 1 164 ? 4.657 5.909 10.229 1.00 89.81 164 TYR A N 1
ATOM 1235 C CA . TYR A 1 164 ? 3.657 5.047 10.876 1.00 89.81 164 TYR A CA 1
ATOM 1236 C C . TYR A 1 164 ? 3.853 4.932 12.394 1.00 89.81 164 TYR A C 1
ATOM 1238 O O . TYR A 1 164 ? 2.883 4.716 13.123 1.00 89.81 164 TYR A O 1
ATOM 1246 N N . ARG A 1 165 ? 5.070 5.165 12.915 1.00 89.00 165 ARG A N 1
ATOM 1247 C CA . ARG A 1 165 ? 5.334 5.173 14.364 1.00 89.00 165 ARG A CA 1
ATOM 1248 C C . ARG A 1 165 ? 4.490 6.217 15.098 1.00 89.00 165 ARG A C 1
ATOM 1250 O O . ARG A 1 165 ? 4.137 6.005 16.254 1.00 89.00 165 ARG A O 1
ATOM 1257 N N . HIS A 1 166 ? 4.129 7.324 14.444 1.00 91.69 166 HIS A N 1
ATOM 1258 C CA . HIS A 1 166 ? 3.248 8.328 15.043 1.00 91.69 166 HIS A CA 1
ATOM 1259 C C . HIS A 1 166 ? 1.811 7.832 15.229 1.00 91.69 166 HIS A C 1
ATOM 1261 O O . HIS A 1 166 ? 1.185 8.198 16.220 1.00 91.69 166 HIS A O 1
ATOM 1267 N N . LEU A 1 167 ? 1.308 7.001 14.313 1.00 93.25 167 LEU A N 1
ATOM 1268 C CA . LEU A 1 167 ? -0.007 6.370 14.431 1.00 93.25 167 LEU A CA 1
ATOM 1269 C C . LEU A 1 167 ? 0.030 5.294 15.523 1.00 93.25 167 LEU A C 1
ATOM 1271 O O . LEU A 1 167 ? -0.745 5.358 16.475 1.00 93.25 167 LEU A O 1
ATOM 1275 N N . MET A 1 168 ? 1.006 4.384 15.475 1.00 91.94 168 MET A N 1
ATOM 1276 C CA . MET A 1 168 ? 1.118 3.326 16.488 1.00 91.94 168 MET A CA 1
ATOM 1277 C C . MET A 1 168 ? 1.375 3.872 17.899 1.00 91.94 168 MET A C 1
ATOM 1279 O O . MET A 1 168 ? 0.825 3.363 18.869 1.00 91.94 168 MET A O 1
ATOM 1283 N N . GLY A 1 169 ? 2.133 4.966 18.034 1.00 91.31 169 GLY A N 1
ATOM 1284 C CA . GLY A 1 169 ? 2.339 5.657 19.313 1.00 91.31 169 GLY A CA 1
ATOM 1285 C C . GLY A 1 169 ? 1.075 6.297 19.903 1.00 91.31 169 GLY A C 1
ATOM 1286 O O . GLY A 1 169 ? 1.102 6.768 21.038 1.00 91.31 169 GLY A O 1
ATOM 1287 N N . ARG A 1 170 ? -0.031 6.335 19.149 1.00 91.94 170 ARG A N 1
ATOM 1288 C CA . ARG A 1 170 ? -1.368 6.718 19.626 1.00 91.94 170 ARG A CA 1
ATOM 1289 C C . ARG A 1 170 ? -2.294 5.519 19.854 1.00 91.94 170 ARG A C 1
ATOM 1291 O O . ARG A 1 170 ? -3.449 5.736 20.206 1.00 91.94 170 ARG A O 1
ATOM 1298 N N . GLY A 1 171 ? -1.778 4.298 19.709 1.00 91.62 171 GLY A N 1
ATOM 1299 C CA . GLY A 1 171 ? -2.491 3.039 19.931 1.00 91.62 171 GLY A CA 1
ATOM 1300 C C . GLY A 1 171 ? -3.238 2.500 18.711 1.00 91.62 171 GLY A C 1
ATOM 1301 O O . GLY A 1 171 ? -4.046 1.592 18.859 1.00 91.62 171 GLY A O 1
ATOM 1302 N N . PHE A 1 172 ? -2.980 3.032 17.510 1.00 92.94 172 PHE A N 1
ATOM 1303 C CA . PHE A 1 172 ? -3.502 2.440 16.277 1.00 92.94 172 PHE A CA 1
ATOM 1304 C C . PHE A 1 172 ? -2.688 1.205 15.876 1.00 92.94 172 PHE A C 1
ATOM 1306 O O . PHE A 1 172 ? -1.459 1.264 15.805 1.00 92.94 172 PHE A O 1
ATOM 1313 N N . THR A 1 173 ? -3.376 0.123 15.531 1.00 93.88 173 THR A N 1
ATOM 1314 C CA . THR A 1 173 ? -2.814 -0.996 14.769 1.00 93.88 173 THR A CA 1
ATOM 1315 C C . THR A 1 173 ? -2.851 -0.645 13.285 1.00 93.88 173 THR A C 1
ATOM 1317 O O . THR A 1 173 ? -3.869 -0.174 12.774 1.00 93.88 173 THR A O 1
ATOM 1320 N N . ILE A 1 174 ? -1.739 -0.853 12.583 1.00 94.06 174 ILE A N 1
ATOM 1321 C CA . ILE A 1 174 ? -1.651 -0.658 11.135 1.00 94.06 174 ILE A CA 1
ATOM 1322 C C . ILE A 1 174 ? -1.968 -1.989 10.465 1.00 94.06 174 ILE A C 1
ATOM 1324 O O . ILE A 1 174 ? -1.173 -2.917 10.560 1.00 94.06 174 ILE A O 1
ATOM 1328 N N . ALA A 1 175 ? -3.120 -2.088 9.808 1.00 94.44 175 ALA A N 1
ATOM 1329 C CA . ALA A 1 175 ? -3.496 -3.263 9.034 1.00 94.44 175 ALA A CA 1
ATOM 1330 C C . ALA A 1 175 ? -3.132 -3.028 7.566 1.00 94.44 175 ALA A C 1
ATOM 1332 O O . ALA A 1 175 ? -3.815 -2.301 6.846 1.00 94.44 175 ALA A O 1
ATOM 1333 N N . SER A 1 176 ? -2.023 -3.612 7.130 1.00 93.31 176 SER A N 1
ATOM 1334 C CA . SER A 1 176 ? -1.553 -3.494 5.753 1.00 93.31 176 SER A CA 1
ATOM 1335 C C . SER A 1 176 ? -2.233 -4.529 4.876 1.00 93.31 176 SER A C 1
ATOM 1337 O O . SER A 1 176 ? -2.171 -5.721 5.171 1.00 93.31 176 SER A O 1
ATOM 1339 N N . VAL A 1 177 ? -2.816 -4.079 3.771 1.00 92.12 177 VAL A N 1
ATOM 1340 C CA . VAL A 1 177 ? -3.490 -4.905 2.762 1.00 92.12 177 VAL A CA 1
ATOM 1341 C C . VAL A 1 177 ? -3.187 -4.356 1.370 1.00 92.12 177 VAL A C 1
ATOM 1343 O O . VAL A 1 177 ? -2.837 -3.188 1.200 1.00 92.12 177 VAL A O 1
ATOM 1346 N N . GLY A 1 178 ? -3.313 -5.186 0.345 1.00 83.12 178 GLY A N 1
ATOM 1347 C CA . GLY A 1 178 ? -3.196 -4.761 -1.040 1.00 83.12 178 GLY A CA 1
ATOM 1348 C C . GLY A 1 178 ? -2.596 -5.856 -1.894 1.00 83.12 178 GLY A C 1
ATOM 1349 O O . GLY A 1 178 ? -2.660 -7.039 -1.565 1.00 83.12 178 GLY A O 1
ATOM 1350 N N . TYR A 1 179 ? -1.993 -5.451 -3.004 1.00 77.38 179 TYR A N 1
ATOM 1351 C CA . TYR A 1 179 ? -1.319 -6.393 -3.878 1.00 77.38 179 TYR A CA 1
ATOM 1352 C C . TYR A 1 179 ? 0.147 -6.530 -3.489 1.00 77.38 179 TYR A C 1
ATOM 1354 O O . TYR A 1 179 ? 0.888 -5.553 -3.512 1.00 77.38 179 TYR A O 1
ATOM 1362 N N . TRP A 1 180 ? 0.577 -7.751 -3.181 1.00 75.06 180 TRP A N 1
ATOM 1363 C CA . TRP A 1 180 ? 1.961 -8.061 -2.813 1.00 75.06 180 TRP A CA 1
ATOM 1364 C C . TRP A 1 180 ? 2.543 -9.099 -3.761 1.00 75.06 180 TRP A C 1
ATOM 1366 O O . TRP A 1 180 ? 3.008 -10.155 -3.333 1.00 75.06 180 TRP A O 1
ATOM 1376 N N . GLY A 1 181 ? 2.460 -8.836 -5.064 1.00 64.94 181 GLY A N 1
ATOM 1377 C CA . GLY A 1 181 ? 2.823 -9.800 -6.103 1.00 64.94 181 GLY A CA 1
ATOM 1378 C C . GLY A 1 181 ? 4.239 -10.377 -5.971 1.00 64.94 181 GLY A C 1
ATOM 1379 O O . GLY A 1 181 ? 4.451 -11.571 -6.192 1.00 64.94 181 GLY A O 1
ATOM 1380 N N . THR A 1 182 ? 5.215 -9.580 -5.535 1.00 63.16 182 THR A N 1
ATOM 1381 C CA . THR A 1 182 ? 6.592 -10.047 -5.317 1.00 63.16 182 THR A CA 1
ATOM 1382 C C . THR A 1 182 ? 6.738 -10.970 -4.115 1.00 63.16 182 THR A C 1
ATOM 1384 O O . THR A 1 182 ? 7.723 -11.696 -4.036 1.00 63.16 182 THR A O 1
ATOM 1387 N N . ASN A 1 183 ? 5.779 -10.959 -3.186 1.00 67.19 183 ASN A N 1
ATOM 1388 C CA . ASN A 1 183 ? 5.891 -11.643 -1.901 1.00 67.19 183 ASN A CA 1
ATOM 1389 C C . ASN A 1 183 ? 4.854 -12.758 -1.741 1.00 67.19 183 ASN A C 1
ATOM 1391 O O . ASN A 1 183 ? 5.215 -13.902 -1.489 1.00 67.19 183 ASN A O 1
ATOM 1395 N N . ILE A 1 184 ? 3.569 -12.456 -1.894 1.00 71.12 184 ILE A N 1
ATOM 1396 C CA . ILE A 1 184 ? 2.500 -13.348 -1.441 1.00 71.12 184 ILE A CA 1
ATOM 1397 C C . ILE A 1 184 ? 1.754 -14.028 -2.573 1.00 71.12 184 ILE A C 1
ATOM 1399 O O . ILE A 1 184 ? 1.557 -15.228 -2.467 1.00 71.12 184 ILE A O 1
ATOM 1403 N N . ARG A 1 185 ? 1.301 -13.324 -3.616 1.00 72.25 185 ARG A N 1
ATOM 1404 C CA . ARG A 1 185 ? 0.579 -13.987 -4.714 1.00 72.25 185 ARG A CA 1
ATOM 1405 C C . ARG A 1 185 ? 0.575 -13.171 -5.999 1.00 72.25 185 ARG A C 1
ATOM 1407 O O . ARG A 1 185 ? -0.115 -12.162 -6.078 1.00 72.25 185 ARG A O 1
ATOM 1414 N N . THR A 1 186 ? 1.311 -13.637 -7.005 1.00 75.75 186 THR A N 1
ATOM 1415 C CA . THR A 1 186 ? 1.127 -13.224 -8.403 1.00 75.75 186 THR A CA 1
ATOM 1416 C C . THR A 1 186 ? 0.475 -14.340 -9.185 1.00 75.75 186 THR A C 1
ATOM 1418 O O . THR A 1 186 ? 0.972 -15.457 -9.163 1.00 75.75 186 THR A O 1
ATOM 1421 N N . LEU A 1 187 ? -0.616 -14.061 -9.892 1.00 72.56 187 LEU A N 1
ATOM 1422 C CA . LEU A 1 187 ? -1.320 -15.073 -10.687 1.00 72.56 187 LEU A CA 1
ATOM 1423 C C . LEU A 1 187 ? -0.849 -15.133 -12.139 1.00 72.56 187 LEU A C 1
ATOM 1425 O O . LEU A 1 187 ? -1.168 -16.079 -12.856 1.00 72.56 187 LEU A O 1
ATOM 1429 N N . GLY A 1 188 ? -0.100 -14.136 -12.601 1.00 69.31 188 GLY A N 1
ATOM 1430 C CA . GLY A 1 188 ? 0.391 -14.127 -13.969 1.00 69.31 188 GLY A CA 1
ATOM 1431 C C . GLY A 1 188 ? -0.670 -13.733 -15.012 1.00 69.31 188 GLY A C 1
ATOM 1432 O O . GLY A 1 188 ? -0.439 -13.913 -16.207 1.00 69.31 188 GLY A O 1
ATOM 1433 N N . ALA A 1 189 ? -1.825 -13.222 -14.583 1.00 71.62 189 ALA A N 1
ATOM 1434 C CA . ALA A 1 189 ? -3.001 -12.950 -15.402 1.00 71.62 189 ALA A CA 1
ATOM 1435 C C . ALA A 1 189 ? -3.106 -11.468 -15.816 1.00 71.62 189 ALA A C 1
ATOM 1437 O O . ALA A 1 189 ? -2.351 -10.606 -15.361 1.00 71.62 189 ALA A O 1
ATOM 1438 N N . ALA A 1 190 ? -4.026 -11.176 -16.737 1.00 73.62 190 ALA A N 1
ATOM 1439 C CA . ALA A 1 190 ? -4.458 -9.806 -17.005 1.00 73.62 190 ALA A CA 1
ATOM 1440 C C . ALA A 1 190 ? -5.444 -9.338 -15.925 1.00 73.62 190 ALA A C 1
ATOM 1442 O O . ALA A 1 190 ? -6.137 -10.166 -15.334 1.00 73.62 190 ALA A O 1
ATOM 1443 N N . ASP A 1 191 ? -5.488 -8.025 -15.686 1.00 76.62 191 ASP A N 1
ATOM 1444 C CA . ASP A 1 191 ? -6.430 -7.377 -14.760 1.00 76.62 191 ASP A CA 1
ATOM 1445 C C . ASP A 1 191 ? -6.332 -7.910 -13.312 1.00 76.62 191 ASP A C 1
ATOM 1447 O O . ASP A 1 191 ? -7.299 -7.905 -12.551 1.00 76.62 191 ASP A O 1
ATOM 1451 N N . GLU A 1 192 ? -5.136 -8.345 -12.895 1.00 85.75 192 GLU A N 1
ATOM 1452 C CA . GLU A 1 192 ? -4.862 -8.804 -11.521 1.00 85.75 192 GLU A CA 1
ATOM 1453 C C . GLU A 1 192 ? -5.138 -7.723 -10.460 1.00 85.75 192 GLU A C 1
ATOM 1455 O O . GLU A 1 192 ? -5.340 -8.043 -9.288 1.00 85.75 192 GLU A O 1
ATOM 1460 N N . ILE A 1 193 ? -5.213 -6.453 -10.862 1.00 88.94 193 ILE A N 1
ATOM 1461 C CA . ILE A 1 193 ? -5.615 -5.345 -9.995 1.00 88.94 193 ILE A CA 1
ATOM 1462 C C . ILE A 1 193 ? -7.022 -5.528 -9.389 1.00 88.94 193 ILE A C 1
ATOM 1464 O O . ILE A 1 193 ? -7.264 -5.054 -8.282 1.00 88.94 193 ILE A O 1
ATOM 1468 N N . GLU A 1 194 ? -7.927 -6.272 -10.037 1.00 89.31 194 GLU A N 1
ATOM 1469 C CA . GLU A 1 194 ? -9.264 -6.571 -9.492 1.00 89.31 194 GLU A CA 1
ATOM 1470 C C . GLU A 1 194 ? -9.205 -7.417 -8.221 1.00 89.31 194 GLU A C 1
ATOM 1472 O O . GLU A 1 194 ? -9.996 -7.225 -7.299 1.00 89.31 194 GLU A O 1
ATOM 1477 N N . MET A 1 195 ? -8.241 -8.337 -8.150 1.00 86.50 195 MET A N 1
ATOM 1478 C CA . MET A 1 195 ? -8.014 -9.127 -6.943 1.00 86.50 195 MET A CA 1
ATOM 1479 C C . MET A 1 195 ? -7.589 -8.216 -5.790 1.00 86.50 195 MET A C 1
ATOM 1481 O O . MET A 1 195 ? -8.079 -8.367 -4.676 1.00 86.50 195 MET A O 1
ATOM 1485 N N . ALA A 1 196 ? -6.745 -7.221 -6.073 1.00 89.81 196 ALA A N 1
ATOM 1486 C CA . ALA A 1 196 ? -6.343 -6.233 -5.081 1.00 89.81 196 ALA A CA 1
ATOM 1487 C C . ALA A 1 196 ? -7.520 -5.357 -4.625 1.00 89.81 196 ALA A C 1
ATOM 1489 O O . ALA A 1 196 ? -7.584 -4.982 -3.456 1.00 89.81 196 ALA A O 1
ATOM 1490 N N . PHE A 1 197 ? -8.464 -5.039 -5.521 1.00 93.75 197 PHE A N 1
ATOM 1491 C CA . PHE A 1 197 ? -9.684 -4.325 -5.138 1.00 93.75 197 PHE A CA 1
ATOM 1492 C C . PHE A 1 197 ? -10.532 -5.154 -4.175 1.00 93.75 197 PHE A C 1
ATOM 1494 O O . PHE A 1 197 ? -10.960 -4.631 -3.148 1.00 93.75 197 PHE A O 1
ATOM 1501 N N . ALA A 1 198 ? -10.737 -6.437 -4.485 1.00 91.69 198 ALA A N 1
ATOM 1502 C CA . ALA A 1 198 ? -11.491 -7.350 -3.633 1.00 91.69 198 ALA A CA 1
ATOM 1503 C C . ALA A 1 198 ? -10.840 -7.505 -2.248 1.00 91.69 198 ALA A C 1
ATOM 1505 O O . ALA A 1 198 ? -11.526 -7.384 -1.238 1.00 91.69 198 ALA A O 1
ATOM 1506 N N . ASP A 1 199 ? -9.515 -7.673 -2.197 1.00 91.75 199 ASP A N 1
ATOM 1507 C CA . ASP A 1 199 ? -8.759 -7.780 -0.943 1.00 91.75 199 ASP A CA 1
ATOM 1508 C C . ASP A 1 199 ? -8.917 -6.542 -0.059 1.00 91.75 199 ASP A C 1
ATOM 1510 O O . ASP A 1 199 ? -9.194 -6.642 1.136 1.00 91.75 199 ASP A O 1
ATOM 1514 N N . VAL A 1 200 ? -8.758 -5.355 -0.650 1.00 95.31 200 VAL A N 1
ATOM 1515 C CA . VAL A 1 200 ? -8.886 -4.094 0.086 1.00 95.31 200 VAL A CA 1
ATOM 1516 C C . VAL A 1 200 ? -10.320 -3.877 0.558 1.00 95.31 200 VAL A C 1
ATOM 1518 O O . VAL A 1 200 ? -10.510 -3.454 1.696 1.00 95.31 200 VAL A O 1
ATOM 1521 N N . ALA A 1 201 ? -11.323 -4.175 -0.272 1.00 96.38 201 ALA A N 1
ATOM 1522 C CA . ALA A 1 201 ? -12.725 -4.056 0.121 1.00 96.38 201 ALA A CA 1
ATOM 1523 C C . ALA A 1 201 ? -13.050 -4.972 1.311 1.00 96.38 201 ALA A C 1
ATOM 1525 O O . ALA A 1 201 ? -13.561 -4.489 2.321 1.00 96.38 201 ALA A O 1
ATOM 1526 N N . ALA A 1 202 ? -12.663 -6.248 1.229 1.00 95.06 202 ALA A N 1
ATOM 1527 C CA . ALA A 1 202 ? -12.884 -7.237 2.281 1.00 95.06 202 ALA A CA 1
ATOM 1528 C C . ALA A 1 202 ? -12.189 -6.858 3.597 1.00 95.06 202 ALA A C 1
ATOM 1530 O O . ALA A 1 202 ? -12.805 -6.906 4.661 1.00 95.06 202 ALA A O 1
ATOM 1531 N N . ALA A 1 203 ? -10.929 -6.411 3.546 1.00 96.06 203 ALA A N 1
ATOM 1532 C CA . ALA A 1 203 ? -10.224 -5.965 4.746 1.00 96.06 203 ALA A CA 1
ATOM 1533 C C . ALA A 1 203 ? -10.880 -4.722 5.369 1.00 96.06 203 ALA A C 1
ATOM 1535 O O . ALA A 1 203 ? -11.110 -4.686 6.576 1.00 96.06 203 ALA A O 1
ATOM 1536 N N . VAL A 1 204 ? -11.219 -3.709 4.563 1.00 97.25 204 VAL A N 1
ATOM 1537 C CA . VAL A 1 204 ? -11.883 -2.493 5.065 1.00 97.25 204 VAL A CA 1
ATOM 1538 C C . VAL A 1 204 ? -13.235 -2.826 5.695 1.00 97.25 204 VAL A C 1
ATOM 1540 O O . VAL A 1 204 ? -13.541 -2.304 6.767 1.00 97.25 204 VAL A O 1
ATOM 1543 N N . ASP 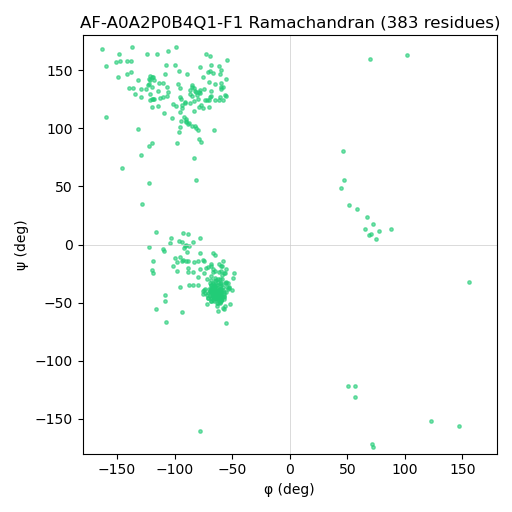A 1 205 ? -14.028 -3.698 5.071 1.00 96.56 205 ASP A N 1
ATOM 1544 C CA . ASP A 1 205 ? -15.319 -4.131 5.608 1.00 96.56 205 ASP A CA 1
ATOM 1545 C C . ASP A 1 205 ? -15.163 -4.937 6.902 1.00 96.56 205 ASP A C 1
ATOM 1547 O O . ASP A 1 205 ? -15.859 -4.644 7.873 1.00 96.56 205 ASP A O 1
ATOM 1551 N N . PHE A 1 206 ? -14.190 -5.850 6.973 1.00 95.88 206 PHE A N 1
ATOM 1552 C CA . PHE A 1 206 ? -13.883 -6.594 8.195 1.00 95.88 206 PHE A CA 1
ATOM 1553 C C . PHE A 1 206 ? -13.578 -5.657 9.372 1.00 95.88 206 PHE A C 1
ATOM 1555 O O . PHE A 1 206 ? -14.205 -5.760 10.427 1.00 95.88 206 PHE A O 1
ATOM 1562 N N . TYR A 1 207 ? -12.650 -4.707 9.203 1.00 95.31 207 TYR A N 1
ATOM 1563 C CA . TYR A 1 207 ? -12.284 -3.796 10.293 1.00 95.31 207 TYR A CA 1
ATOM 1564 C C . TYR A 1 207 ? -13.373 -2.767 10.602 1.00 95.31 207 TYR A C 1
ATOM 1566 O O . TYR A 1 207 ? -13.511 -2.369 11.759 1.00 95.31 207 TYR A O 1
ATOM 1574 N N . ARG A 1 208 ? -14.184 -2.369 9.611 1.00 95.06 208 ARG A N 1
ATOM 1575 C CA . ARG A 1 208 ? -15.385 -1.561 9.857 1.00 95.06 208 ARG A CA 1
ATOM 1576 C C . ARG A 1 208 ? -16.354 -2.300 10.770 1.00 95.06 208 ARG A C 1
ATOM 1578 O O . ARG A 1 208 ? -16.861 -1.704 11.716 1.00 95.06 208 ARG A O 1
ATOM 1585 N N . ASP A 1 209 ? -16.608 -3.574 10.497 1.00 93.75 209 ASP A N 1
ATOM 1586 C CA . ASP A 1 209 ? -17.569 -4.371 11.258 1.00 93.75 209 ASP A CA 1
ATOM 1587 C C . ASP A 1 209 ? -17.063 -4.658 12.683 1.00 93.75 209 ASP A C 1
ATOM 1589 O O . ASP A 1 209 ? -17.857 -4.657 13.622 1.00 93.75 209 ASP A O 1
ATOM 1593 N N . GLN A 1 210 ? -15.745 -4.809 12.871 1.00 89.75 210 GLN A N 1
ATOM 1594 C CA . GLN A 1 210 ? -15.122 -4.914 14.199 1.00 89.75 210 GLN A CA 1
ATOM 1595 C C . GLN A 1 210 ? -15.223 -3.609 15.006 1.00 89.75 210 GLN A C 1
ATOM 1597 O O . GLN A 1 210 ? -15.538 -3.640 16.194 1.00 89.75 210 GLN A O 1
ATOM 1602 N N . ALA A 1 211 ? -14.952 -2.462 14.375 1.00 88.62 211 ALA A N 1
ATOM 1603 C CA . ALA A 1 211 ? -14.901 -1.166 15.056 1.00 88.62 211 ALA A CA 1
ATOM 1604 C C . ALA A 1 211 ? -16.259 -0.440 15.126 1.00 88.62 211 ALA A C 1
ATOM 1606 O O . ALA A 1 211 ? -16.400 0.541 15.854 1.00 88.62 211 ALA A O 1
ATOM 1607 N N . GLY A 1 212 ? -17.254 -0.870 14.344 1.00 90.19 212 GLY A N 1
ATOM 1608 C CA . GLY A 1 212 ? -18.546 -0.191 14.196 1.00 90.19 212 GLY A CA 1
ATOM 1609 C C . GLY A 1 212 ? -18.486 1.138 13.426 1.00 90.19 212 GLY A C 1
ATOM 1610 O O . GLY A 1 212 ? -19.472 1.875 13.396 1.00 90.19 212 GLY A O 1
ATOM 1611 N N . ALA A 1 213 ? -17.350 1.466 12.806 1.00 91.31 213 ALA A N 1
ATOM 1612 C CA . ALA A 1 213 ? -17.124 2.701 12.057 1.00 91.31 213 ALA A CA 1
ATOM 1613 C C . ALA A 1 213 ? -16.093 2.487 10.942 1.00 91.31 213 ALA A C 1
ATOM 1615 O O . ALA A 1 213 ? -15.265 1.585 11.017 1.00 91.31 213 ALA A O 1
ATOM 1616 N N . GLU A 1 214 ? -16.124 3.327 9.903 1.00 94.44 214 GLU A N 1
ATOM 1617 C CA . GLU A 1 214 ? -15.139 3.249 8.816 1.00 94.44 214 GLU A CA 1
ATOM 1618 C C . GLU A 1 214 ? -13.716 3.489 9.355 1.00 94.44 214 GLU A C 1
ATOM 1620 O O . GLU A 1 214 ? -13.469 4.551 9.943 1.00 94.44 214 GLU A O 1
ATOM 1625 N N . PRO A 1 215 ? -12.764 2.563 9.130 1.00 95.56 215 PRO A N 1
ATOM 1626 C CA . PRO A 1 215 ? -11.389 2.769 9.557 1.00 95.56 215 PRO A CA 1
ATOM 1627 C C . PRO A 1 215 ? -10.737 3.896 8.746 1.00 95.56 215 PRO A C 1
ATOM 1629 O O . PRO A 1 215 ? -11.112 4.185 7.605 1.00 95.56 215 PRO A O 1
ATOM 1632 N N . ALA A 1 216 ? -9.728 4.549 9.322 1.00 97.00 216 ALA A N 1
ATOM 1633 C CA . ALA A 1 216 ? -8.924 5.502 8.565 1.00 97.00 216 ALA A CA 1
ATOM 1634 C C . ALA A 1 216 ? -8.031 4.767 7.553 1.00 97.00 216 ALA A C 1
ATOM 1636 O O . ALA A 1 216 ? -7.578 3.654 7.815 1.00 97.00 216 ALA A O 1
ATOM 1637 N N . LEU A 1 217 ? -7.745 5.407 6.418 1.00 97.50 217 LEU A N 1
ATOM 1638 C CA . LEU A 1 217 ? -6.887 4.858 5.370 1.00 97.50 217 LEU A CA 1
ATOM 1639 C C . LEU A 1 217 ? -5.599 5.668 5.227 1.00 97.50 217 LEU A C 1
ATOM 1641 O O . LEU A 1 217 ? -5.626 6.903 5.188 1.00 97.50 217 LEU A O 1
ATOM 1645 N N . VAL A 1 218 ? -4.487 4.968 5.047 1.00 96.00 218 VAL A N 1
ATOM 1646 C CA . VAL A 1 218 ? -3.254 5.503 4.468 1.00 96.00 218 VAL A CA 1
ATOM 1647 C C . VAL A 1 218 ? -3.055 4.810 3.126 1.00 96.00 218 VAL A C 1
ATOM 1649 O O . VAL A 1 218 ? -3.103 3.588 3.038 1.00 96.00 218 VAL A O 1
ATOM 1652 N N . THR A 1 219 ? -2.887 5.582 2.055 1.00 94.19 219 THR A N 1
ATOM 1653 C CA . THR A 1 219 ? -2.768 5.033 0.700 1.00 94.19 219 THR A CA 1
ATOM 1654 C C . THR A 1 219 ? -1.617 5.706 -0.031 1.00 94.19 219 THR A C 1
ATOM 1656 O O . THR A 1 219 ? -1.558 6.933 -0.083 1.00 94.19 219 THR A O 1
ATOM 1659 N N . THR A 1 220 ? -0.710 4.930 -0.630 1.00 88.94 220 THR A N 1
ATOM 1660 C CA . THR A 1 220 ? 0.493 5.483 -1.282 1.00 88.94 220 THR A CA 1
ATOM 1661 C C . THR A 1 220 ? 0.606 5.049 -2.740 1.00 88.94 220 THR A C 1
ATOM 1663 O O . THR A 1 220 ? 0.453 3.871 -3.060 1.00 88.94 220 THR A O 1
ATOM 1666 N N . SER A 1 221 ? 0.908 5.994 -3.640 1.00 88.50 221 SER A N 1
ATOM 1667 C CA . SER A 1 221 ? 1.109 5.743 -5.075 1.00 88.50 221 SER A CA 1
ATOM 1668 C C . SER A 1 221 ? -0.049 4.932 -5.690 1.00 88.50 221 SER A C 1
ATOM 1670 O O . SER A 1 221 ? -1.206 5.346 -5.576 1.00 88.50 221 SER A O 1
ATOM 1672 N N . LEU A 1 222 ? 0.216 3.763 -6.284 1.00 89.50 222 LEU A N 1
ATOM 1673 C CA . LEU A 1 222 ? -0.792 2.847 -6.837 1.00 89.50 222 LEU A CA 1
ATOM 1674 C C . LEU A 1 222 ? -1.862 2.413 -5.809 1.00 89.50 222 LEU A C 1
ATOM 1676 O O . LEU A 1 222 ? -3.002 2.160 -6.190 1.00 89.50 222 LEU A O 1
ATOM 1680 N N . GLY A 1 223 ? -1.563 2.445 -4.505 1.00 92.38 223 GLY A N 1
ATOM 1681 C CA . GLY A 1 223 ? -2.499 2.093 -3.432 1.00 92.38 223 GLY A CA 1
ATOM 1682 C C . GLY A 1 223 ? -3.693 3.042 -3.344 1.00 92.38 223 GLY A C 1
ATOM 1683 O O . GLY A 1 223 ? -4.798 2.615 -3.025 1.00 92.38 223 GLY A O 1
ATOM 1684 N N . ASN A 1 224 ? -3.519 4.310 -3.740 1.00 94.50 224 ASN A N 1
ATOM 1685 C CA . ASN A 1 224 ? -4.631 5.260 -3.864 1.00 94.50 224 ASN A CA 1
ATOM 1686 C C . ASN A 1 224 ? -5.670 4.785 -4.888 1.00 94.50 224 ASN A C 1
ATOM 1688 O O . ASN A 1 224 ? -6.872 4.961 -4.700 1.00 94.50 224 ASN A O 1
ATOM 1692 N N . HIS A 1 225 ? -5.200 4.184 -5.980 1.00 94.88 225 HIS A N 1
ATOM 1693 C CA . HIS A 1 225 ? -6.055 3.701 -7.056 1.00 94.88 225 HIS A CA 1
ATOM 1694 C C . HIS A 1 225 ? -6.681 2.359 -6.701 1.00 94.88 225 HIS A C 1
ATOM 1696 O O . HIS A 1 225 ? -7.845 2.150 -7.020 1.00 94.88 225 HIS A O 1
ATOM 1702 N N . ILE A 1 226 ? -5.960 1.498 -5.977 1.00 94.88 226 ILE A N 1
ATOM 1703 C CA . ILE A 1 226 ? -6.536 0.276 -5.407 1.00 94.88 226 ILE A CA 1
ATOM 1704 C C . ILE A 1 226 ? -7.676 0.621 -4.450 1.00 94.88 226 ILE A C 1
ATOM 1706 O O . ILE A 1 226 ? -8.773 0.096 -4.610 1.00 94.88 226 ILE A O 1
ATOM 1710 N N . ALA A 1 227 ? -7.475 1.576 -3.541 1.00 96.88 227 ALA A N 1
ATOM 1711 C CA . ALA A 1 227 ? -8.537 2.047 -2.656 1.00 96.88 227 ALA A CA 1
ATOM 1712 C C . ALA A 1 227 ? -9.720 2.663 -3.429 1.00 96.88 227 ALA A C 1
ATOM 1714 O O . ALA A 1 227 ? -10.875 2.410 -3.093 1.00 96.88 227 ALA A O 1
ATOM 1715 N N . LEU A 1 228 ? -9.454 3.440 -4.487 1.00 97.31 228 LEU A N 1
ATOM 1716 C CA . LEU A 1 228 ? -10.505 4.017 -5.332 1.00 97.31 228 LEU A CA 1
ATOM 1717 C C . LEU A 1 228 ? -11.307 2.949 -6.090 1.00 97.31 228 LEU A C 1
ATOM 1719 O O . LEU A 1 228 ? -12.527 3.073 -6.179 1.00 97.31 228 LEU A O 1
ATOM 1723 N N . GLY A 1 229 ? -10.641 1.924 -6.626 1.00 96.25 229 GLY A N 1
ATOM 1724 C CA . GLY A 1 229 ? -11.283 0.794 -7.299 1.00 96.25 229 GLY A CA 1
ATOM 1725 C C . GLY A 1 229 ? -12.096 -0.072 -6.337 1.00 96.25 229 GLY A C 1
ATOM 1726 O O . GLY A 1 229 ? -13.235 -0.406 -6.644 1.00 96.25 229 GLY A O 1
ATOM 1727 N N . ALA A 1 230 ? -11.545 -0.358 -5.154 1.00 96.94 230 ALA A N 1
ATOM 1728 C CA . ALA A 1 230 ? -12.172 -1.179 -4.119 1.00 96.94 230 ALA A CA 1
ATOM 1729 C C . ALA A 1 230 ? -13.417 -0.531 -3.500 1.00 96.94 230 ALA A C 1
ATOM 1731 O O . ALA A 1 230 ? -14.454 -1.169 -3.345 1.00 96.94 230 ALA A O 1
ATOM 1732 N N . LEU A 1 231 ? -13.312 0.743 -3.117 1.00 97.88 231 LEU A N 1
ATOM 1733 C CA . LEU A 1 231 ? -14.318 1.407 -2.282 1.00 97.88 231 LEU A CA 1
ATOM 1734 C C . LEU A 1 231 ? -15.259 2.300 -3.095 1.00 97.88 231 LEU A C 1
ATOM 1736 O O . LEU A 1 231 ? -16.328 2.687 -2.620 1.00 97.88 231 LEU A O 1
ATOM 1740 N N . GLY A 1 232 ? -14.857 2.661 -4.313 1.00 97.25 232 GLY A N 1
ATOM 1741 C CA . GLY A 1 232 ? -15.521 3.684 -5.104 1.00 97.25 232 GLY A CA 1
ATOM 1742 C C . GLY A 1 232 ? -15.321 5.093 -4.535 1.00 97.25 232 GLY A C 1
ATOM 1743 O O . GLY A 1 232 ? -15.021 5.311 -3.358 1.00 97.25 232 GLY A O 1
ATOM 1744 N N . ARG A 1 233 ? -15.517 6.101 -5.394 1.00 96.75 233 ARG A N 1
ATOM 1745 C CA . ARG A 1 233 ? -15.290 7.514 -5.043 1.00 96.75 233 ARG A CA 1
ATOM 1746 C C . ARG A 1 233 ? -16.116 7.958 -3.836 1.00 96.75 233 ARG A C 1
ATOM 1748 O O . ARG A 1 233 ? -15.606 8.646 -2.964 1.00 96.75 233 ARG A O 1
ATOM 1755 N N . GLU A 1 234 ? -17.393 7.595 -3.797 1.00 96.75 234 GLU A N 1
ATOM 1756 C CA . GLU A 1 234 ? -18.333 8.128 -2.809 1.00 96.75 234 GLU A CA 1
ATOM 1757 C C . GLU A 1 234 ? -17.989 7.707 -1.373 1.00 96.75 234 GLU A C 1
ATOM 1759 O O . GLU A 1 234 ? -17.979 8.544 -0.468 1.00 96.75 234 GLU A O 1
ATOM 1764 N N . ARG A 1 235 ? -17.664 6.424 -1.171 1.00 97.62 235 ARG A N 1
ATOM 1765 C CA . ARG A 1 235 ? -17.243 5.898 0.130 1.00 97.62 235 ARG A CA 1
ATOM 1766 C C . ARG A 1 235 ? -15.875 6.449 0.512 1.00 97.62 235 ARG A C 1
ATOM 1768 O O . ARG A 1 235 ? -15.748 7.019 1.593 1.00 97.62 235 ARG A O 1
ATOM 1775 N N . LEU A 1 236 ? -14.903 6.384 -0.403 1.00 97.31 236 LEU A N 1
ATOM 1776 C CA . LEU A 1 236 ? -13.545 6.884 -0.174 1.00 97.31 236 LEU A CA 1
ATOM 1777 C C . LEU A 1 236 ? -13.537 8.363 0.244 1.00 97.31 236 LEU A C 1
ATOM 1779 O O . LEU A 1 236 ? -12.813 8.750 1.156 1.00 97.31 236 LEU A O 1
ATOM 1783 N N . GLU A 1 237 ? -14.372 9.200 -0.381 1.00 96.19 237 GLU A N 1
ATOM 1784 C CA . GLU A 1 237 ? -14.488 10.613 -0.016 1.00 96.19 237 GLU A CA 1
ATOM 1785 C C . GLU A 1 237 ? -15.020 10.827 1.406 1.00 96.19 237 GLU A C 1
ATOM 1787 O O . GLU A 1 237 ? -14.667 11.823 2.034 1.00 96.19 237 GLU A O 1
ATOM 1792 N N . ARG A 1 238 ? -15.869 9.945 1.939 1.00 96.50 238 ARG A N 1
ATOM 1793 C CA . ARG A 1 238 ? -16.403 10.089 3.303 1.00 96.50 238 ARG A CA 1
ATOM 1794 C C . ARG A 1 238 ? -15.428 9.636 4.385 1.00 96.50 238 ARG A C 1
ATOM 1796 O O . ARG A 1 238 ? -15.494 10.162 5.494 1.00 96.50 238 ARG A O 1
ATOM 1803 N N . MET A 1 239 ? -14.540 8.702 4.067 1.00 96.88 239 MET A N 1
ATOM 1804 C CA . MET A 1 239 ? -13.560 8.159 5.007 1.00 96.88 239 MET A CA 1
ATOM 1805 C C . MET A 1 239 ? -12.486 9.191 5.377 1.00 96.88 239 MET A C 1
ATOM 1807 O O . MET A 1 239 ? -12.293 10.198 4.692 1.00 96.88 239 MET A O 1
ATOM 1811 N N . ASN A 1 240 ? -11.767 8.937 6.474 1.00 97.38 240 ASN A N 1
ATOM 1812 C CA . ASN A 1 240 ? -10.550 9.670 6.814 1.00 97.38 240 ASN A CA 1
ATOM 1813 C C . ASN A 1 240 ? -9.371 9.077 6.036 1.00 97.38 240 ASN A C 1
ATOM 1815 O O . ASN A 1 240 ? -8.856 8.032 6.417 1.00 97.38 240 ASN A O 1
ATOM 1819 N N . VAL A 1 241 ? -8.949 9.736 4.953 1.00 97.06 241 VAL A N 1
ATOM 1820 C CA . VAL A 1 241 ? -7.923 9.203 4.037 1.00 97.06 241 VAL A CA 1
ATOM 1821 C C . VAL A 1 241 ? -6.708 10.119 3.967 1.00 97.06 241 VAL A C 1
ATOM 1823 O O . VAL A 1 241 ? -6.834 11.299 3.627 1.00 97.06 241 VAL A O 1
ATOM 1826 N N . LEU A 1 242 ? -5.523 9.571 4.229 1.00 97.50 242 LEU A N 1
ATOM 1827 C CA . LEU A 1 242 ? -4.247 10.175 3.861 1.00 97.50 242 LEU A CA 1
ATOM 1828 C C . LEU A 1 242 ? -3.773 9.578 2.530 1.00 97.50 242 LEU A C 1
ATOM 1830 O O . LEU A 1 242 ? -3.171 8.509 2.490 1.00 97.50 242 LEU A O 1
ATOM 1834 N N . ALA A 1 243 ? -4.055 10.301 1.449 1.00 95.75 243 ALA A N 1
ATOM 1835 C CA . ALA A 1 243 ? -3.676 9.945 0.089 1.00 95.75 243 ALA A CA 1
ATOM 1836 C C . ALA A 1 243 ? -2.301 10.532 -0.255 1.00 95.75 243 ALA A C 1
ATOM 1838 O O . ALA A 1 243 ? -2.163 11.741 -0.460 1.00 95.75 243 ALA A O 1
ATOM 1839 N N . VAL A 1 244 ? -1.277 9.688 -0.313 1.00 92.81 244 VAL A N 1
ATOM 1840 C CA . VAL A 1 244 ? 0.115 10.073 -0.561 1.00 92.81 244 VAL A CA 1
ATOM 1841 C C . VAL A 1 244 ? 0.476 9.784 -2.016 1.00 92.81 244 VAL A C 1
ATOM 1843 O O . VAL A 1 244 ? 0.380 8.647 -2.480 1.00 92.81 244 VAL A O 1
ATOM 1846 N N . VAL A 1 245 ? 0.877 10.827 -2.744 1.00 91.00 245 VAL A N 1
ATOM 1847 C CA . VAL A 1 245 ? 1.281 10.804 -4.162 1.00 91.00 245 VAL A CA 1
ATOM 1848 C C . VAL A 1 245 ? 0.368 9.987 -5.102 1.00 91.00 245 VAL A C 1
ATOM 1850 O O . VAL A 1 245 ? 0.873 9.180 -5.888 1.00 91.00 245 VAL A O 1
ATOM 1853 N N . PRO A 1 246 ? -0.972 10.161 -5.067 1.00 92.00 246 PRO A N 1
ATOM 1854 C CA . PRO A 1 246 ? -1.837 9.576 -6.090 1.00 92.00 246 PRO A CA 1
ATOM 1855 C C . PRO A 1 246 ? -1.467 10.088 -7.486 1.00 92.00 246 PRO A C 1
ATOM 1857 O O . PRO A 1 246 ? -1.055 11.241 -7.654 1.00 92.00 246 PRO A O 1
ATOM 1860 N N . VAL A 1 247 ? -1.692 9.267 -8.513 1.00 89.69 247 VAL A N 1
ATOM 1861 C CA . VAL A 1 247 ? -1.652 9.757 -9.891 1.00 89.69 247 VAL A CA 1
ATOM 1862 C C . VAL A 1 247 ? -2.948 10.507 -10.176 1.00 89.69 247 VAL A C 1
ATOM 1864 O O . VAL A 1 247 ? -4.044 9.951 -10.118 1.00 89.69 247 VAL A O 1
ATOM 1867 N N . MET A 1 248 ? -2.848 11.786 -10.518 1.00 91.06 248 MET A N 1
ATOM 1868 C CA . MET A 1 248 ? -4.048 12.612 -10.660 1.00 91.06 248 MET A CA 1
ATOM 1869 C C . MET A 1 248 ? -4.836 12.273 -11.931 1.00 91.06 248 MET A C 1
ATOM 1871 O O . MET A 1 248 ? -6.059 12.140 -11.873 1.00 91.06 248 MET A O 1
ATOM 1875 N N . ASP A 1 249 ? -4.147 12.060 -13.049 1.00 87.44 249 ASP A N 1
ATOM 1876 C CA . ASP A 1 249 ? -4.774 11.871 -14.365 1.00 87.44 249 ASP A CA 1
ATOM 1877 C C . ASP A 1 249 ? -5.170 10.430 -14.695 1.00 87.44 249 ASP A C 1
ATOM 1879 O O . ASP A 1 249 ? -5.759 10.197 -15.744 1.00 87.44 249 ASP A O 1
ATOM 1883 N N . GLY A 1 250 ? -4.893 9.485 -13.793 1.00 89.06 250 GLY A N 1
ATOM 1884 C CA . GLY A 1 250 ? -5.214 8.071 -13.972 1.00 89.06 250 GLY A CA 1
ATOM 1885 C C . GLY A 1 250 ? -4.025 7.196 -14.370 1.00 89.06 250 GLY A C 1
ATOM 1886 O O . GLY A 1 250 ? -2.953 7.661 -14.772 1.00 89.06 250 GLY A O 1
ATOM 1887 N N . LEU A 1 251 ? -4.210 5.893 -14.189 1.00 90.44 251 LEU A N 1
ATOM 1888 C CA . LEU A 1 251 ? -3.226 4.846 -14.407 1.00 90.44 251 LEU A CA 1
ATOM 1889 C C . LEU A 1 251 ? -2.899 4.674 -15.890 1.00 90.44 251 LEU A C 1
ATOM 1891 O O . LEU A 1 251 ? -1.724 4.556 -16.224 1.00 90.44 251 LEU A O 1
ATOM 1895 N N . GLN A 1 252 ? -3.879 4.731 -16.795 1.00 91.69 252 GLN A N 1
ATOM 1896 C CA . GLN A 1 252 ? -3.618 4.600 -18.233 1.00 91.69 252 GLN A CA 1
ATOM 1897 C C . GLN A 1 252 ? -2.836 5.799 -18.747 1.00 91.69 252 GLN A C 1
ATOM 1899 O O . GLN A 1 252 ? -1.870 5.636 -19.495 1.00 91.69 252 GLN A O 1
ATOM 1904 N N . HIS A 1 253 ? -3.187 7.001 -18.280 1.00 88.31 253 HIS A N 1
ATOM 1905 C CA . HIS A 1 253 ? -2.400 8.193 -18.570 1.00 88.31 253 HIS A CA 1
ATOM 1906 C C . HIS A 1 253 ? -0.946 8.030 -18.096 1.00 88.31 253 HIS A C 1
ATOM 1908 O O . HIS A 1 253 ? -0.006 8.323 -18.842 1.00 88.31 253 HIS A O 1
ATOM 1914 N N . HIS A 1 254 ? -0.743 7.501 -16.885 1.00 87.38 254 HIS A N 1
ATOM 1915 C CA . HIS A 1 254 ? 0.593 7.241 -16.354 1.00 87.38 254 HIS A CA 1
ATOM 1916 C C . HIS A 1 254 ? 1.376 6.219 -17.181 1.00 87.38 254 HIS A C 1
ATOM 1918 O O . HIS A 1 254 ? 2.531 6.482 -17.515 1.00 87.38 254 HIS A O 1
ATOM 1924 N N . LEU A 1 255 ? 0.758 5.091 -17.542 1.00 89.19 255 LEU A N 1
ATOM 1925 C CA . LEU A 1 255 ? 1.380 4.041 -18.349 1.00 89.19 255 LEU A CA 1
ATOM 1926 C C . LEU A 1 255 ? 1.779 4.563 -19.734 1.00 89.19 255 LEU A C 1
ATOM 1928 O O . LEU A 1 255 ? 2.893 4.315 -20.195 1.00 89.19 255 LEU A O 1
ATOM 1932 N N . GLN A 1 256 ? 0.915 5.353 -20.374 1.00 88.75 256 GLN A N 1
ATOM 1933 C CA . GLN A 1 256 ? 1.214 5.987 -21.660 1.00 88.75 256 GLN A CA 1
ATOM 1934 C C . GLN A 1 256 ? 2.341 7.015 -21.556 1.00 88.75 256 GLN A C 1
ATOM 1936 O O . GLN A 1 256 ? 3.167 7.120 -22.465 1.00 88.75 256 GLN A O 1
ATOM 1941 N N . ARG A 1 257 ? 2.392 7.800 -20.474 1.00 86.19 257 ARG A N 1
ATOM 1942 C CA . ARG A 1 257 ? 3.499 8.734 -20.242 1.00 86.19 257 ARG A CA 1
ATOM 1943 C C . ARG A 1 257 ? 4.810 7.980 -20.022 1.00 86.19 257 ARG A C 1
ATOM 1945 O O . ARG A 1 257 ? 5.772 8.258 -20.725 1.00 86.19 257 ARG A O 1
ATOM 1952 N N . ASN A 1 258 ? 4.803 6.967 -19.158 1.00 84.88 258 ASN A N 1
ATOM 1953 C CA . ASN A 1 258 ? 5.967 6.127 -18.875 1.00 84.88 258 ASN A CA 1
ATOM 1954 C C . ASN A 1 258 ? 6.505 5.444 -20.148 1.00 84.88 258 ASN A C 1
ATOM 1956 O O . ASN A 1 258 ? 7.712 5.389 -20.366 1.00 84.88 258 ASN A O 1
ATOM 1960 N N . ARG A 1 259 ? 5.611 4.983 -21.037 1.00 87.12 259 ARG A N 1
ATOM 1961 C CA . ARG A 1 259 ? 5.993 4.416 -22.339 1.00 87.12 259 ARG A CA 1
ATOM 1962 C C . ARG A 1 259 ? 6.677 5.444 -23.242 1.00 87.12 259 ARG A C 1
ATOM 1964 O O . ARG A 1 259 ? 7.665 5.101 -23.873 1.00 87.12 259 ARG A O 1
ATOM 1971 N N . ARG A 1 260 ? 6.165 6.680 -23.300 1.00 87.12 260 ARG A N 1
ATOM 1972 C CA . ARG A 1 260 ? 6.731 7.772 -24.115 1.00 87.12 260 ARG A CA 1
ATOM 1973 C C . ARG A 1 260 ? 8.076 8.263 -23.583 1.00 87.12 260 ARG A C 1
ATOM 1975 O O . ARG A 1 260 ? 9.000 8.444 -24.361 1.00 87.12 260 ARG A O 1
ATOM 1982 N N . GLU A 1 261 ? 8.191 8.443 -22.270 1.00 86.12 261 GLU A N 1
ATOM 1983 C CA . GLU A 1 261 ? 9.398 8.967 -21.609 1.00 86.12 261 GLU A CA 1
ATOM 1984 C C . GLU A 1 261 ? 10.594 8.005 -21.679 1.00 86.12 261 GLU A C 1
ATOM 1986 O O . GLU A 1 261 ? 11.728 8.421 -21.454 1.00 86.12 261 GLU A O 1
ATOM 1991 N N . ASN A 1 262 ? 10.361 6.727 -21.994 1.00 85.94 262 ASN A N 1
ATOM 1992 C CA . ASN A 1 262 ? 11.405 5.707 -22.022 1.00 85.94 262 ASN A CA 1
ATOM 1993 C C . ASN A 1 262 ? 11.667 5.088 -23.402 1.00 85.94 262 ASN A C 1
ATOM 1995 O O . ASN A 1 262 ? 12.386 4.093 -23.467 1.00 85.94 262 ASN A O 1
ATOM 1999 N N . VAL A 1 263 ? 11.114 5.638 -24.491 1.00 89.94 263 VAL A N 1
ATOM 2000 C CA . VAL A 1 263 ? 11.347 5.101 -25.848 1.00 89.94 263 VAL A CA 1
ATOM 2001 C C . VAL A 1 263 ? 12.840 5.073 -26.169 1.00 89.94 263 VAL A C 1
ATOM 2003 O O . VAL A 1 263 ? 13.377 3.998 -26.404 1.00 89.94 263 VAL A O 1
ATOM 2006 N N . GLU A 1 264 ? 13.522 6.216 -26.066 1.00 89.50 264 GLU A N 1
ATOM 2007 C CA . GLU A 1 264 ? 14.953 6.334 -26.385 1.00 89.50 264 GLU A CA 1
ATOM 2008 C C . GLU A 1 264 ? 15.807 5.402 -25.515 1.00 89.50 264 GLU A C 1
ATOM 2010 O O . GLU A 1 264 ? 16.613 4.632 -26.022 1.00 89.50 264 GLU A O 1
ATOM 2015 N N . LYS A 1 265 ? 15.564 5.379 -24.196 1.00 87.19 265 LYS A N 1
ATOM 2016 C CA . LYS A 1 265 ? 16.283 4.485 -23.269 1.00 87.19 265 LYS A CA 1
ATOM 2017 C C . LYS A 1 265 ? 16.077 3.007 -23.595 1.00 87.19 265 LYS A C 1
ATOM 2019 O O . LYS A 1 265 ? 16.979 2.200 -23.384 1.00 87.19 265 LYS A O 1
ATOM 2024 N N . ARG A 1 266 ? 14.881 2.642 -24.058 1.00 86.94 266 ARG A N 1
ATOM 2025 C CA . ARG A 1 266 ? 14.563 1.275 -24.469 1.00 86.94 266 ARG A CA 1
ATOM 2026 C C . ARG A 1 266 ? 15.268 0.921 -25.775 1.00 86.94 266 ARG A C 1
ATOM 2028 O O . ARG A 1 266 ? 15.866 -0.145 -25.839 1.00 86.94 266 ARG A O 1
ATOM 2035 N N . GLU A 1 267 ? 15.226 1.804 -26.768 1.00 89.94 267 GLU A N 1
ATOM 2036 C CA . GLU A 1 267 ? 15.913 1.625 -28.054 1.00 89.94 267 GLU A CA 1
ATOM 2037 C C . GLU A 1 267 ? 17.435 1.530 -27.871 1.00 89.94 267 GLU A C 1
ATOM 2039 O O . GLU A 1 267 ? 18.077 0.670 -28.468 1.00 89.94 267 GLU A O 1
ATOM 2044 N N . GLU A 1 268 ? 18.016 2.351 -26.993 1.00 90.00 268 GLU A N 1
ATOM 2045 C CA . GLU A 1 268 ? 19.437 2.281 -26.646 1.00 90.00 268 GLU A CA 1
ATOM 2046 C C . GLU A 1 268 ? 19.818 0.956 -25.981 1.00 90.00 268 GLU A C 1
ATOM 2048 O O . GLU A 1 268 ? 20.842 0.369 -26.335 1.00 90.00 268 GLU A O 1
ATOM 2053 N N . ALA A 1 269 ? 19.020 0.489 -25.015 1.00 81.62 269 ALA A N 1
ATOM 2054 C CA . ALA A 1 269 ? 19.251 -0.793 -24.355 1.00 81.62 269 ALA A CA 1
ATOM 2055 C C . ALA A 1 269 ? 19.150 -1.950 -25.363 1.00 81.62 269 ALA A C 1
ATOM 2057 O O . ALA A 1 269 ? 20.029 -2.807 -25.409 1.00 81.62 269 ALA A O 1
ATOM 2058 N N . GLU A 1 270 ? 18.144 -1.925 -26.243 1.00 85.31 270 GLU A N 1
ATOM 2059 C CA . GLU A 1 270 ? 17.961 -2.923 -27.302 1.00 85.31 270 GLU A CA 1
ATOM 2060 C C . GLU A 1 270 ? 19.135 -2.937 -28.291 1.00 85.31 270 GLU A C 1
ATOM 2062 O O . GLU A 1 270 ? 19.681 -4.002 -28.581 1.00 85.31 270 GLU A O 1
ATOM 2067 N N . ALA A 1 271 ? 19.599 -1.767 -28.739 1.00 88.75 271 ALA A N 1
ATOM 2068 C CA . ALA A 1 271 ? 20.750 -1.645 -29.634 1.00 88.75 271 ALA A CA 1
ATOM 2069 C C . ALA A 1 271 ? 22.057 -2.174 -29.013 1.00 88.75 271 ALA A C 1
ATOM 2071 O O . ALA A 1 271 ? 22.936 -2.649 -29.734 1.00 88.75 271 ALA A O 1
ATOM 2072 N N . LYS A 1 272 ? 22.186 -2.107 -27.682 1.00 83.88 272 LYS A N 1
ATOM 2073 C CA . LYS A 1 272 ? 23.329 -2.639 -26.921 1.00 83.88 272 LYS A CA 1
ATOM 2074 C C . LYS A 1 272 ? 23.152 -4.103 -26.498 1.00 83.88 272 LYS A C 1
ATOM 2076 O O . LYS A 1 272 ? 24.095 -4.690 -25.972 1.00 83.88 272 LYS A O 1
ATOM 2081 N N . GLY A 1 273 ? 21.979 -4.703 -26.718 1.00 78.44 273 GLY A N 1
ATOM 2082 C CA . GLY A 1 273 ? 21.642 -6.033 -26.201 1.00 78.44 273 GLY A CA 1
ATOM 2083 C C . GLY A 1 273 ? 21.518 -6.086 -24.670 1.00 78.44 273 GLY A C 1
ATOM 2084 O O . GLY A 1 273 ? 21.710 -7.145 -24.074 1.00 78.44 273 GLY A O 1
ATOM 2085 N N . GLU A 1 274 ? 21.231 -4.952 -24.029 1.00 75.44 274 GLU A N 1
ATOM 2086 C CA . GLU A 1 274 ? 21.113 -4.794 -22.578 1.00 75.44 274 GLU A CA 1
ATOM 2087 C C . GLU A 1 274 ? 19.644 -4.879 -22.113 1.00 75.44 274 GLU A C 1
ATOM 2089 O O . GLU A 1 274 ? 18.727 -4.480 -22.837 1.00 75.44 274 GLU A O 1
ATOM 2094 N N . PRO A 1 275 ? 19.375 -5.375 -20.890 1.00 71.44 275 PRO A N 1
ATOM 2095 C CA . PRO A 1 275 ? 18.028 -5.372 -20.329 1.00 71.44 275 PRO A CA 1
ATOM 2096 C C . PRO A 1 275 ? 17.555 -3.941 -20.026 1.00 71.44 275 PRO A C 1
ATOM 2098 O O . PRO A 1 275 ? 18.245 -3.164 -19.369 1.00 71.44 275 PRO A O 1
ATOM 2101 N N . PHE A 1 276 ? 16.337 -3.607 -20.454 1.00 77.94 276 PHE A N 1
ATOM 2102 C CA . PHE A 1 276 ? 15.697 -2.324 -20.159 1.00 77.94 276 PHE A CA 1
ATOM 2103 C C . PHE A 1 276 ? 14.886 -2.380 -18.850 1.00 77.94 276 PHE A C 1
ATOM 2105 O O . PHE A 1 276 ? 14.268 -3.395 -18.530 1.00 77.94 276 PHE A O 1
ATOM 2112 N N . GLY A 1 277 ? 14.836 -1.266 -18.117 1.00 75.00 277 GLY A N 1
ATOM 2113 C CA . GLY A 1 277 ? 13.950 -1.065 -16.966 1.00 75.00 277 GLY A CA 1
ATOM 2114 C C . GLY A 1 277 ? 14.320 -1.842 -15.698 1.00 75.00 277 GLY A C 1
ATOM 2115 O O . GLY A 1 277 ? 15.362 -2.481 -15.602 1.00 75.00 277 GLY A O 1
ATOM 2116 N N . GLU A 1 278 ? 13.450 -1.752 -14.691 1.00 74.94 278 GLU A N 1
ATOM 2117 C CA . GLU A 1 278 ? 13.620 -2.466 -13.425 1.00 74.94 278 GLU A CA 1
ATOM 2118 C C . GLU A 1 278 ? 13.111 -3.904 -13.539 1.00 74.94 278 GLU A C 1
ATOM 2120 O O . GLU A 1 278 ? 12.013 -4.154 -14.046 1.00 74.94 278 GLU A O 1
ATOM 2125 N N . TRP A 1 279 ? 13.909 -4.840 -13.033 1.00 71.25 279 TRP A N 1
ATOM 2126 C CA . TRP A 1 279 ? 13.588 -6.258 -12.963 1.00 71.25 279 TRP A CA 1
ATOM 2127 C C . TRP A 1 279 ? 13.472 -6.659 -11.505 1.00 71.25 279 TRP A C 1
ATOM 2129 O O . TRP A 1 279 ? 14.351 -6.366 -10.696 1.00 71.25 279 TRP A O 1
ATOM 2139 N N . THR A 1 280 ? 12.397 -7.361 -11.176 1.00 71.00 280 THR A N 1
ATOM 2140 C CA . THR A 1 280 ? 12.207 -7.914 -9.839 1.00 71.00 280 THR A CA 1
ATOM 2141 C C . THR A 1 280 ? 11.685 -9.332 -9.943 1.00 71.00 280 THR A C 1
ATOM 2143 O O . THR A 1 280 ? 11.345 -9.817 -11.022 1.00 71.00 280 THR A O 1
ATOM 2146 N N . THR A 1 281 ? 11.657 -10.032 -8.822 1.00 69.12 281 THR A N 1
ATOM 2147 C CA . THR A 1 281 ? 11.188 -11.410 -8.794 1.00 69.12 281 THR A CA 1
ATOM 2148 C C . THR A 1 281 ? 9.830 -11.495 -8.151 1.00 69.12 281 THR A C 1
ATOM 2150 O O . THR A 1 281 ? 9.575 -10.909 -7.103 1.00 69.12 281 THR A O 1
ATOM 2153 N N . PHE A 1 282 ? 8.986 -12.265 -8.809 1.00 72.62 282 PHE A N 1
ATOM 2154 C CA . PHE A 1 282 ? 7.610 -12.505 -8.466 1.00 72.62 282 PHE A CA 1
ATOM 2155 C C . PHE A 1 282 ? 7.458 -13.932 -7.986 1.00 72.62 282 PHE A C 1
ATOM 2157 O O . PHE A 1 282 ? 8.037 -14.841 -8.578 1.00 72.62 282 PHE A O 1
ATOM 2164 N N . ASN A 1 283 ? 6.660 -14.120 -6.941 1.00 70.88 283 ASN A N 1
ATOM 2165 C CA . ASN A 1 283 ? 6.218 -15.442 -6.530 1.00 70.88 283 ASN A CA 1
ATOM 2166 C C . ASN A 1 283 ? 4.914 -15.732 -7.265 1.00 70.88 283 ASN A C 1
ATOM 2168 O O . ASN A 1 283 ? 3.890 -15.098 -6.993 1.00 70.88 283 ASN A O 1
ATOM 2172 N N . ILE A 1 284 ? 4.987 -16.631 -8.244 1.00 71.44 284 ILE A N 1
ATOM 2173 C CA . ILE A 1 284 ? 3.864 -17.013 -9.090 1.00 71.44 284 ILE A CA 1
ATOM 2174 C C . ILE A 1 284 ? 3.094 -18.130 -8.394 1.00 71.44 284 ILE A C 1
ATOM 2176 O O . ILE A 1 284 ? 3.663 -19.127 -7.952 1.00 71.44 284 ILE A O 1
ATOM 2180 N N . TYR A 1 285 ? 1.785 -17.951 -8.300 1.00 71.94 285 TYR A N 1
ATOM 2181 C CA . TYR A 1 285 ? 0.844 -18.903 -7.745 1.00 71.94 285 TYR A CA 1
ATOM 2182 C C . TYR A 1 285 ? -0.151 -19.303 -8.827 1.00 71.94 285 TYR A C 1
ATOM 2184 O O . TYR A 1 285 ? -0.584 -18.486 -9.640 1.00 71.94 285 TYR A O 1
ATOM 2192 N N . SER A 1 286 ? -0.550 -20.567 -8.806 1.00 64.81 286 SER A N 1
ATOM 2193 C CA . SER A 1 286 ? -1.551 -21.131 -9.699 1.00 64.81 286 SER A CA 1
ATOM 2194 C C . SER A 1 286 ? -2.846 -21.418 -8.939 1.00 64.81 286 SER A C 1
ATOM 2196 O O . SER A 1 286 ? -2.849 -21.759 -7.752 1.00 64.81 286 SER A O 1
ATOM 2198 N N . LYS A 1 287 ? -3.981 -21.266 -9.629 1.00 66.12 287 LYS A N 1
ATOM 2199 C CA . LYS A 1 287 ? -5.271 -21.743 -9.121 1.00 66.12 287 LYS A CA 1
ATOM 2200 C C . LYS A 1 287 ? -5.368 -23.251 -9.352 1.00 66.12 287 LYS A C 1
ATOM 2202 O O . LYS A 1 287 ? -5.130 -23.729 -10.458 1.00 66.12 287 LYS A O 1
ATOM 2207 N N . THR A 1 288 ? -5.752 -23.973 -8.312 1.00 63.22 288 THR A N 1
ATOM 2208 C CA . THR A 1 288 ? -6.000 -25.419 -8.294 1.00 63.22 288 THR A CA 1
ATOM 2209 C C . THR A 1 288 ? -7.419 -25.684 -7.794 1.00 63.22 288 THR A C 1
ATOM 2211 O O . THR A 1 288 ? -8.024 -24.818 -7.161 1.00 63.22 288 THR A O 1
ATOM 2214 N N . ASP A 1 289 ? -7.935 -26.895 -8.009 1.00 55.47 289 ASP A N 1
ATOM 2215 C CA . ASP A 1 289 ? -9.259 -27.305 -7.509 1.00 55.47 289 ASP A CA 1
ATOM 2216 C C . ASP A 1 289 ? -9.366 -27.232 -5.972 1.00 55.47 289 ASP A C 1
ATOM 2218 O O . ASP A 1 289 ? -10.457 -27.109 -5.422 1.00 55.47 289 ASP A O 1
ATOM 2222 N N . SER A 1 290 ? -8.228 -27.284 -5.270 1.00 55.06 290 SER A N 1
ATOM 2223 C CA . SER A 1 290 ? -8.119 -27.184 -3.810 1.00 55.06 290 SER A CA 1
ATOM 2224 C C . SER A 1 290 ? -7.790 -25.777 -3.289 1.00 55.06 290 SER A C 1
ATOM 2226 O O . SER A 1 290 ? -7.587 -25.619 -2.087 1.00 55.06 290 SER A O 1
ATOM 2228 N N . GLY A 1 291 ? -7.700 -24.765 -4.160 1.00 61.03 291 GLY A N 1
ATOM 2229 C CA . GLY A 1 291 ? -7.352 -23.388 -3.789 1.00 61.03 291 GLY A CA 1
ATOM 2230 C C . GLY A 1 291 ? -6.130 -22.845 -4.533 1.00 61.03 291 GLY A C 1
ATOM 2231 O O . GLY A 1 291 ? -5.846 -23.238 -5.661 1.00 61.03 291 GLY A O 1
ATOM 2232 N N . ILE A 1 292 ? -5.401 -21.912 -3.921 1.00 61.94 292 ILE A N 1
ATOM 2233 C CA . ILE A 1 292 ? -4.216 -21.280 -4.521 1.00 61.94 292 ILE A CA 1
ATOM 2234 C C . ILE A 1 292 ? -2.961 -22.028 -4.055 1.00 61.94 292 ILE A C 1
ATOM 2236 O O . ILE A 1 292 ? -2.739 -22.161 -2.853 1.00 61.94 292 ILE A O 1
ATOM 2240 N N . ALA A 1 293 ? -2.138 -22.487 -4.996 1.00 63.69 293 ALA A N 1
ATOM 2241 C CA . ALA A 1 293 ? -0.866 -23.148 -4.718 1.00 63.69 293 ALA A CA 1
ATOM 2242 C C . ALA A 1 293 ? 0.288 -22.333 -5.304 1.00 63.69 293 ALA A C 1
ATOM 2244 O O . ALA A 1 293 ? 0.158 -21.774 -6.394 1.00 63.69 293 ALA A O 1
ATOM 2245 N N . PHE A 1 294 ? 1.413 -22.263 -4.593 1.00 66.75 294 PHE A N 1
ATOM 2246 C CA . PHE A 1 294 ? 2.638 -21.728 -5.179 1.00 66.75 294 PHE A CA 1
ATOM 2247 C C . PHE A 1 294 ? 3.022 -22.578 -6.400 1.00 66.75 294 PHE A C 1
ATOM 2249 O O . PHE A 1 294 ? 2.867 -23.799 -6.378 1.00 66.75 294 PHE A O 1
ATOM 2256 N N . ASP A 1 295 ? 3.465 -21.927 -7.471 1.00 64.88 295 ASP A N 1
ATOM 2257 C CA . ASP A 1 295 ? 3.909 -22.580 -8.703 1.00 64.88 295 ASP A CA 1
ATOM 2258 C C . ASP A 1 295 ? 5.435 -22.480 -8.823 1.00 64.88 295 ASP A C 1
ATOM 2260 O O . ASP A 1 295 ? 6.129 -23.483 -8.705 1.00 64.88 295 ASP A O 1
ATOM 2264 N N . HIS A 1 296 ? 5.960 -21.266 -9.002 1.00 64.69 296 HIS A N 1
ATOM 2265 C CA . HIS A 1 296 ? 7.394 -20.992 -9.119 1.00 64.69 296 HIS A CA 1
ATOM 2266 C C . HIS A 1 296 ? 7.675 -19.501 -8.900 1.00 64.69 296 HIS A C 1
ATOM 2268 O O . HIS A 1 296 ? 6.771 -18.667 -8.942 1.00 64.69 296 HIS A O 1
ATOM 2274 N N . SER A 1 297 ? 8.942 -19.128 -8.732 1.00 67.69 297 SER A N 1
ATOM 2275 C CA . SER A 1 297 ? 9.345 -17.722 -8.783 1.00 67.69 297 SER A CA 1
ATOM 2276 C C . SER A 1 297 ? 9.873 -17.353 -10.167 1.00 67.69 297 SER A C 1
ATOM 2278 O O . SER A 1 297 ? 10.637 -18.102 -10.775 1.00 67.69 297 SER A O 1
ATOM 2280 N N . GLN A 1 298 ? 9.494 -16.177 -10.666 1.00 67.81 298 GLN A N 1
ATOM 2281 C CA . GLN A 1 298 ? 9.916 -15.677 -11.973 1.00 67.81 298 GLN A CA 1
ATOM 2282 C C . GLN A 1 298 ? 10.478 -14.263 -11.855 1.00 67.81 298 GLN A C 1
ATOM 2284 O O . GLN A 1 298 ? 9.879 -13.394 -11.224 1.00 67.81 298 GLN A O 1
ATOM 2289 N N . VAL A 1 299 ? 11.625 -14.004 -12.487 1.00 70.38 299 VAL A N 1
ATOM 2290 C CA . VAL A 1 299 ? 12.110 -12.632 -12.668 1.00 70.38 299 VAL A CA 1
ATOM 2291 C C . VAL A 1 299 ? 11.342 -12.006 -13.827 1.00 70.38 299 VAL A C 1
ATOM 2293 O O . VAL A 1 299 ? 11.414 -12.504 -14.950 1.00 70.38 299 VAL A O 1
ATOM 2296 N N . LEU A 1 300 ? 10.606 -10.931 -13.555 1.00 71.06 300 LEU A N 1
ATOM 2297 C CA . LEU A 1 300 ? 9.845 -10.201 -14.560 1.00 71.06 300 LEU A CA 1
ATOM 2298 C C . LEU A 1 300 ? 10.279 -8.730 -14.594 1.00 71.06 300 LEU A C 1
ATOM 2300 O O . LEU A 1 300 ? 10.523 -8.127 -13.540 1.00 71.06 300 LEU A O 1
ATOM 2304 N N . PRO A 1 301 ? 10.327 -8.128 -15.790 1.00 78.69 301 PRO A N 1
ATOM 2305 C CA . PRO A 1 301 ? 10.482 -6.694 -15.912 1.00 78.69 301 PRO A CA 1
ATOM 2306 C C . PRO A 1 301 ? 9.215 -5.992 -15.418 1.00 78.69 301 PRO A C 1
ATOM 2308 O O . PRO A 1 301 ? 8.109 -6.261 -15.896 1.00 78.69 301 PRO A O 1
ATOM 2311 N N . LEU A 1 302 ? 9.362 -5.035 -14.500 1.00 79.38 302 LEU A N 1
ATOM 2312 C CA . LEU A 1 302 ? 8.234 -4.245 -13.993 1.00 79.38 302 LEU A CA 1
ATOM 2313 C C . LEU A 1 302 ? 7.528 -3.472 -15.108 1.00 79.38 302 LEU A C 1
ATOM 2315 O O . LEU A 1 302 ? 6.309 -3.320 -15.077 1.00 79.38 302 LEU A O 1
ATOM 2319 N N . HIS A 1 303 ? 8.282 -3.006 -16.104 1.00 79.94 303 HIS A N 1
ATOM 2320 C CA . HIS A 1 303 ? 7.741 -2.220 -17.209 1.00 79.94 303 HIS A CA 1
ATOM 2321 C C . HIS A 1 303 ? 6.794 -3.018 -18.125 1.00 79.94 303 HIS A C 1
ATOM 2323 O O . HIS A 1 303 ? 5.922 -2.406 -18.737 1.00 79.94 303 HIS A O 1
ATOM 2329 N N . ASP A 1 304 ? 6.906 -4.350 -18.166 1.00 82.50 304 ASP A N 1
ATOM 2330 C CA . ASP A 1 304 ? 5.966 -5.223 -18.885 1.00 82.50 304 ASP A CA 1
ATOM 2331 C C . ASP A 1 304 ? 4.871 -5.766 -17.962 1.00 82.50 304 ASP A C 1
ATOM 2333 O O . ASP A 1 304 ? 3.709 -5.890 -18.355 1.00 82.50 304 ASP A O 1
ATOM 2337 N N . TYR A 1 305 ? 5.224 -6.060 -16.709 1.00 83.88 305 TYR A N 1
ATOM 2338 C CA . TYR A 1 305 ? 4.284 -6.604 -15.738 1.00 83.88 305 TYR A CA 1
ATOM 2339 C C . TYR A 1 305 ? 3.204 -5.590 -15.330 1.00 83.88 305 TYR A C 1
ATOM 2341 O O . TYR A 1 305 ? 2.017 -5.920 -15.331 1.00 83.88 305 TYR A O 1
ATOM 2349 N N . VAL A 1 306 ? 3.588 -4.354 -14.977 1.00 85.38 306 VAL A N 1
ATOM 2350 C CA . VAL A 1 306 ? 2.658 -3.349 -14.430 1.00 85.38 306 VAL A CA 1
ATOM 2351 C C . VAL A 1 306 ? 1.500 -3.045 -15.394 1.00 85.38 306 VAL A C 1
ATOM 2353 O O . VAL A 1 306 ? 0.360 -3.053 -14.927 1.00 85.38 306 VAL A O 1
ATOM 2356 N N . PRO A 1 307 ? 1.710 -2.846 -16.714 1.00 87.94 307 PRO A N 1
ATOM 2357 C CA . PRO A 1 307 ? 0.604 -2.709 -17.661 1.00 87.94 307 PRO A CA 1
ATOM 2358 C C . PRO A 1 307 ? -0.363 -3.898 -17.662 1.00 87.94 307 PRO A C 1
ATOM 2360 O O . PRO A 1 307 ? -1.570 -3.687 -17.716 1.00 87.94 307 PRO A O 1
ATOM 2363 N N . ARG A 1 308 ? 0.138 -5.139 -17.572 1.00 87.75 308 ARG A N 1
ATOM 2364 C CA . ARG A 1 308 ? -0.714 -6.340 -17.545 1.00 87.75 308 ARG A CA 1
ATOM 2365 C C . ARG A 1 308 ? -1.519 -6.441 -16.248 1.00 87.75 308 ARG A C 1
ATOM 2367 O O . ARG A 1 308 ? -2.697 -6.783 -16.292 1.00 87.75 308 ARG A O 1
ATOM 2374 N N . TYR A 1 309 ? -0.890 -6.111 -15.120 1.00 87.69 309 TYR A N 1
ATOM 2375 C CA . TYR A 1 309 ? -1.527 -6.065 -13.804 1.00 87.69 309 TYR A CA 1
ATOM 2376 C C . TYR A 1 309 ? -2.652 -5.024 -13.747 1.00 87.69 309 TYR A C 1
ATOM 2378 O O . TYR A 1 309 ? -3.762 -5.350 -13.336 1.00 87.69 309 TYR A O 1
ATOM 2386 N N . VAL A 1 310 ? -2.371 -3.789 -14.182 1.00 88.75 310 VAL A N 1
ATOM 2387 C CA . VAL A 1 310 ? -3.353 -2.689 -14.224 1.00 88.75 310 VAL A CA 1
ATOM 2388 C C . VAL A 1 310 ? -4.455 -2.966 -15.249 1.00 88.75 310 VAL A C 1
ATOM 2390 O O . VAL A 1 310 ? -5.605 -2.575 -15.042 1.00 88.75 310 VAL A O 1
ATOM 2393 N N . GLY A 1 311 ? -4.092 -3.603 -16.363 1.00 88.06 311 GLY A N 1
ATOM 2394 C CA . GLY A 1 311 ? -4.996 -3.910 -17.457 1.00 88.06 311 GLY A CA 1
ATOM 2395 C C . GLY A 1 311 ? -5.683 -2.660 -18.003 1.00 88.06 311 GLY A C 1
ATOM 2396 O O . GLY A 1 311 ? -5.021 -1.657 -18.274 1.00 88.06 311 GLY A O 1
ATOM 2397 N N . GLY A 1 312 ? -7.007 -2.702 -18.166 1.00 89.62 312 GLY A N 1
ATOM 2398 C CA . GLY A 1 312 ? -7.793 -1.596 -18.738 1.00 89.62 312 GLY A CA 1
ATOM 2399 C C . GLY A 1 312 ? -8.197 -0.481 -17.761 1.00 89.62 312 GLY A C 1
ATOM 2400 O O . GLY A 1 312 ? -8.932 0.433 -18.143 1.00 89.62 312 GLY A O 1
ATOM 2401 N N . ARG A 1 313 ? -7.792 -0.545 -16.486 1.00 90.50 313 ARG A N 1
ATOM 2402 C CA . ARG A 1 313 ? -8.278 0.370 -15.437 1.00 90.50 313 ARG A CA 1
ATOM 2403 C C . ARG A 1 313 ? -7.544 1.710 -15.452 1.00 90.50 313 ARG A C 1
ATOM 2405 O O . ARG A 1 313 ? -6.318 1.734 -15.463 1.00 90.50 313 ARG A O 1
ATOM 2412 N N . ASP A 1 314 ? -8.282 2.823 -15.412 1.00 91.31 314 ASP A N 1
ATOM 2413 C CA . ASP A 1 314 ? -7.693 4.176 -15.406 1.00 91.31 314 ASP A CA 1
ATOM 2414 C C . ASP A 1 314 ? -7.804 4.895 -14.052 1.00 91.31 314 ASP A C 1
ATOM 2416 O O . ASP A 1 314 ? -6.822 5.438 -13.570 1.00 91.31 314 ASP A O 1
ATOM 2420 N N . LEU A 1 315 ? -8.950 4.839 -13.365 1.00 91.56 315 LEU A N 1
ATOM 2421 C CA . LEU A 1 315 ? -9.084 5.258 -11.954 1.00 91.56 315 LEU A CA 1
ATOM 2422 C C . LEU A 1 315 ? -8.437 6.622 -11.624 1.00 91.56 315 LEU A C 1
ATOM 2424 O O . LEU A 1 315 ? -7.594 6.725 -10.733 1.00 91.56 315 LEU A O 1
ATOM 2428 N N . ALA A 1 316 ? -8.812 7.680 -12.345 1.00 91.38 316 ALA A N 1
ATOM 2429 C CA . ALA A 1 316 ? -8.246 9.014 -12.146 1.00 91.38 316 ALA A CA 1
ATOM 2430 C C . ALA A 1 316 ? -8.576 9.603 -10.761 1.00 91.38 316 ALA A C 1
ATOM 2432 O O . ALA A 1 316 ? -9.742 9.768 -10.394 1.00 91.38 316 ALA A O 1
ATOM 2433 N N . PHE A 1 317 ? -7.547 9.996 -10.002 1.00 92.44 317 PHE A N 1
ATOM 2434 C CA . PHE A 1 317 ? -7.723 10.514 -8.641 1.00 92.44 317 PHE A CA 1
ATOM 2435 C C . PHE A 1 317 ? -8.087 12.008 -8.595 1.00 92.44 317 PHE A C 1
ATOM 2437 O O . PHE A 1 317 ? -8.574 12.503 -7.580 1.00 92.44 317 PHE A O 1
ATOM 2444 N N . ARG A 1 318 ? -7.917 12.751 -9.701 1.00 89.69 318 ARG A N 1
ATOM 2445 C CA . ARG A 1 318 ? -8.201 14.203 -9.800 1.00 89.69 318 ARG A CA 1
ATOM 2446 C C . ARG A 1 318 ? -9.622 14.622 -9.413 1.00 89.69 318 ARG A C 1
ATOM 2448 O O . ARG A 1 318 ? -9.866 15.807 -9.141 1.00 89.69 318 ARG A O 1
ATOM 2455 N N . GLU A 1 319 ? -10.562 13.683 -9.457 1.00 88.12 319 GLU A N 1
ATOM 2456 C CA . GLU A 1 319 ? -11.971 13.904 -9.138 1.00 88.12 319 GLU A CA 1
ATOM 2457 C C . GLU A 1 319 ? -12.321 13.590 -7.686 1.00 88.12 319 GLU A C 1
ATOM 2459 O O . GLU A 1 319 ? -13.381 14.018 -7.235 1.00 88.12 319 GLU A O 1
ATOM 2464 N N . VAL A 1 320 ? -11.447 12.895 -6.956 1.00 91.94 320 VAL A N 1
ATOM 2465 C CA . VAL A 1 320 ? -11.664 12.553 -5.550 1.00 91.94 320 VAL A CA 1
ATOM 2466 C C . VAL A 1 320 ? -11.558 13.819 -4.703 1.00 91.94 320 VAL A C 1
ATOM 2468 O O . VAL A 1 320 ? -10.556 14.540 -4.728 1.00 91.94 320 VAL A O 1
ATOM 2471 N N . ARG A 1 321 ? -12.610 14.100 -3.935 1.00 92.12 321 ARG A N 1
ATOM 2472 C CA . ARG A 1 321 ? -12.705 15.243 -3.019 1.00 92.12 321 ARG A CA 1
ATOM 2473 C C . ARG A 1 321 ? -12.919 14.754 -1.588 1.00 92.12 321 ARG A C 1
ATOM 2475 O O . ARG A 1 321 ? -14.065 14.668 -1.150 1.00 92.12 321 ARG A O 1
ATOM 2482 N N . PRO A 1 322 ? -11.845 14.461 -0.832 1.00 92.00 322 PRO A N 1
ATOM 2483 C CA . PRO A 1 322 ? -11.987 13.940 0.520 1.00 92.00 322 PRO A CA 1
ATOM 2484 C C . PRO A 1 322 ? -12.795 14.885 1.415 1.00 92.00 322 PRO A C 1
ATOM 2486 O O . PRO A 1 322 ? -12.554 16.096 1.428 1.00 92.00 322 PRO A O 1
ATOM 2489 N N . ARG A 1 323 ? -13.717 14.324 2.196 1.00 93.00 323 ARG A N 1
ATOM 2490 C CA . ARG A 1 323 ? -14.663 15.002 3.098 1.00 93.00 323 ARG A CA 1
ATOM 2491 C C . ARG A 1 323 ? -14.467 14.604 4.562 1.00 93.00 323 ARG A C 1
ATOM 2493 O O . ARG A 1 323 ? -14.730 15.444 5.421 1.00 93.00 323 ARG A O 1
ATOM 2500 N N . GLY A 1 324 ? -13.904 13.430 4.870 1.00 92.38 324 GLY A N 1
ATOM 2501 C CA . GLY A 1 324 ? -13.596 13.027 6.256 1.00 92.38 324 GLY A CA 1
ATOM 2502 C C . GLY A 1 324 ? -12.633 14.003 6.941 1.00 92.38 324 GLY A C 1
ATOM 2503 O O . GLY A 1 324 ? -11.667 14.433 6.312 1.00 92.38 324 GLY A O 1
ATOM 2504 N N . ALA A 1 325 ? -12.891 14.422 8.180 1.00 93.62 325 ALA A N 1
ATOM 2505 C CA . ALA A 1 325 ? -12.233 15.570 8.826 1.00 93.62 325 ALA A CA 1
ATOM 2506 C C . ALA A 1 325 ? -10.689 15.529 8.796 1.00 93.62 325 ALA A C 1
ATOM 2508 O O . ALA A 1 325 ? -10.029 16.555 8.573 1.00 93.62 325 ALA A O 1
ATOM 2509 N N . CYS A 1 326 ? -10.116 14.335 8.936 1.00 96.25 326 CYS A N 1
ATOM 2510 C CA . CYS A 1 326 ? -8.672 14.123 8.981 1.00 96.25 326 CYS A CA 1
ATOM 2511 C C . CYS A 1 326 ? -8.037 13.882 7.608 1.00 96.25 326 CYS A C 1
ATOM 2513 O O . CYS A 1 326 ? -6.822 13.747 7.509 1.00 96.25 326 CYS A O 1
ATOM 2515 N N . SER A 1 327 ? -8.832 13.882 6.536 1.00 96.88 327 SER A N 1
ATOM 2516 C CA . SER A 1 327 ? -8.340 13.518 5.209 1.00 96.88 327 SER A CA 1
ATOM 2517 C C . SER A 1 327 ? -7.400 14.554 4.612 1.00 96.88 327 SER A C 1
ATOM 2519 O O . SER A 1 327 ? -7.673 15.762 4.671 1.00 96.88 327 SER A O 1
ATOM 2521 N N . ARG A 1 328 ? -6.340 14.084 3.957 1.00 96.44 328 ARG A N 1
ATOM 2522 C CA . ARG A 1 328 ? -5.356 14.901 3.244 1.00 96.44 328 ARG A CA 1
ATOM 2523 C C . ARG A 1 328 ? -4.929 14.215 1.948 1.00 96.44 328 ARG A C 1
ATOM 2525 O O . ARG A 1 328 ? -4.836 12.997 1.894 1.00 96.44 328 ARG A O 1
ATOM 2532 N N . ILE A 1 329 ? -4.638 15.015 0.927 1.00 95.56 329 ILE A N 1
ATOM 2533 C CA . ILE A 1 329 ? -3.929 14.591 -0.285 1.00 95.56 329 ILE A CA 1
ATOM 2534 C C . ILE A 1 329 ? -2.552 15.244 -0.238 1.00 95.56 329 ILE A C 1
ATOM 2536 O O . ILE A 1 329 ? -2.473 16.462 -0.084 1.00 95.56 329 ILE A O 1
ATOM 2540 N N . VAL A 1 330 ? -1.486 14.463 -0.371 1.00 94.81 330 VAL A N 1
ATOM 2541 C CA . VAL A 1 330 ? -0.101 14.945 -0.349 1.00 94.81 330 VAL A CA 1
ATOM 2542 C C . VAL A 1 330 ? 0.521 14.717 -1.718 1.00 94.81 330 VAL A C 1
ATOM 2544 O O . VAL A 1 330 ? 0.621 13.576 -2.161 1.00 94.81 330 VAL A O 1
ATOM 2547 N N . LEU A 1 331 ? 0.944 15.790 -2.382 1.00 93.81 331 LEU A N 1
ATOM 2548 C CA . LEU A 1 331 ? 1.592 15.742 -3.694 1.00 93.81 331 LEU A CA 1
ATOM 2549 C C . LEU A 1 331 ? 3.002 16.333 -3.613 1.00 93.81 331 LEU A C 1
ATOM 2551 O O . LEU A 1 331 ? 3.221 17.322 -2.914 1.00 93.81 331 LEU A O 1
ATOM 2555 N N . GLY A 1 332 ? 3.942 15.767 -4.364 1.00 92.38 332 GLY A N 1
ATOM 2556 C CA . GLY A 1 332 ? 5.230 16.400 -4.644 1.00 92.38 332 GLY A CA 1
ATOM 2557 C C . GLY A 1 332 ? 5.098 17.343 -5.838 1.00 92.38 332 GLY A C 1
ATOM 2558 O O . GLY A 1 332 ? 4.447 16.985 -6.813 1.00 92.38 332 GLY A O 1
ATOM 2559 N N . ASN A 1 333 ? 5.654 18.553 -5.786 1.00 90.56 333 ASN A N 1
ATOM 2560 C CA . ASN A 1 333 ? 5.604 19.505 -6.906 1.00 90.56 333 ASN A CA 1
ATOM 2561 C C . ASN A 1 333 ? 6.640 19.229 -8.014 1.00 90.56 333 ASN A C 1
ATOM 2563 O O . ASN A 1 333 ? 6.524 19.812 -9.092 1.00 90.56 333 ASN A O 1
ATOM 2567 N N . LYS A 1 334 ? 7.642 18.378 -7.755 1.00 90.12 334 LYS A N 1
ATOM 2568 C CA . LYS A 1 334 ? 8.631 17.938 -8.750 1.00 90.12 334 LYS A CA 1
ATOM 2569 C C . LYS A 1 334 ? 8.173 16.680 -9.486 1.00 90.12 334 LYS A C 1
ATOM 2571 O O . LYS A 1 334 ? 8.734 16.376 -10.532 1.00 90.12 334 LYS A O 1
ATOM 2576 N N . ASP A 1 335 ? 7.147 15.991 -8.977 1.00 87.81 335 ASP A N 1
ATOM 2577 C CA . ASP A 1 335 ? 6.621 14.777 -9.598 1.00 87.81 335 ASP A CA 1
ATOM 2578 C C . ASP A 1 335 ? 5.885 15.113 -10.912 1.00 87.81 335 ASP A C 1
ATOM 2580 O O . ASP A 1 335 ? 4.859 15.806 -10.901 1.00 87.81 335 ASP A O 1
ATOM 2584 N N . PRO A 1 336 ? 6.344 14.608 -12.072 1.00 82.94 336 PRO A N 1
ATOM 2585 C CA . PRO A 1 336 ? 5.663 14.839 -13.343 1.00 82.94 336 PRO A CA 1
ATOM 2586 C C . PRO A 1 336 ? 4.233 14.268 -13.380 1.00 82.94 336 PRO A C 1
ATOM 2588 O O . PRO A 1 336 ? 3.446 14.669 -14.232 1.00 82.94 336 PRO A O 1
ATOM 2591 N N . ARG A 1 337 ? 3.850 13.362 -12.462 1.00 82.38 337 ARG A N 1
ATOM 2592 C CA . ARG A 1 337 ? 2.465 12.849 -12.316 1.00 82.38 337 ARG A CA 1
ATOM 2593 C C . ARG A 1 337 ? 1.483 13.839 -11.717 1.00 82.38 337 ARG A C 1
ATOM 2595 O O . ARG A 1 337 ? 0.278 13.626 -11.828 1.00 82.38 337 ARG A O 1
ATOM 2602 N N . THR A 1 338 ? 1.974 14.857 -11.030 1.00 83.94 338 THR A N 1
ATOM 2603 C CA . THR A 1 338 ? 1.150 15.786 -10.250 1.00 83.94 338 THR A CA 1
ATOM 2604 C C . THR A 1 338 ? 1.302 17.216 -10.757 1.00 83.94 338 THR A C 1
ATOM 2606 O O . THR A 1 338 ? 0.412 18.036 -10.534 1.00 83.94 338 THR A O 1
ATOM 2609 N N . ARG A 1 339 ? 2.405 17.519 -11.456 1.00 81.31 339 ARG A N 1
ATOM 2610 C CA . ARG A 1 339 ? 2.751 18.854 -11.954 1.00 81.31 339 ARG A CA 1
ATOM 2611 C C . ARG A 1 339 ? 1.628 19.501 -12.760 1.00 81.31 339 ARG A C 1
ATOM 2613 O O . ARG A 1 339 ? 1.234 20.623 -12.449 1.00 81.31 339 ARG A O 1
ATOM 2620 N N . ASP A 1 340 ? 1.092 18.799 -13.753 1.00 81.06 340 ASP A N 1
ATOM 2621 C CA . ASP A 1 340 ? 0.088 19.360 -14.665 1.00 81.06 340 ASP A CA 1
ATOM 2622 C C . ASP A 1 340 ? -1.237 19.621 -13.929 1.00 81.06 340 ASP A C 1
ATOM 2624 O O . ASP A 1 340 ? -1.855 20.678 -14.078 1.00 81.06 340 ASP A O 1
ATOM 2628 N N . TYR A 1 341 ? -1.613 18.716 -13.020 1.00 85.12 341 TYR A N 1
ATOM 2629 C CA . TYR A 1 341 ? -2.741 18.905 -12.111 1.00 85.12 341 TYR A CA 1
ATOM 2630 C C . TYR A 1 341 ? -2.569 20.137 -11.205 1.00 85.12 341 TYR A C 1
ATOM 2632 O O . TYR A 1 341 ? -3.507 20.919 -11.029 1.00 85.12 341 TYR A O 1
ATOM 2640 N N . LEU A 1 342 ? -1.377 20.322 -10.630 1.00 87.25 342 LEU A N 1
ATOM 2641 C CA . LEU A 1 342 ? -1.063 21.457 -9.759 1.00 87.25 342 LEU A CA 1
ATOM 2642 C C . LEU A 1 342 ? -1.080 22.786 -10.526 1.00 87.25 342 LEU A C 1
ATOM 2644 O O . LEU A 1 342 ? -1.564 23.785 -9.994 1.00 87.25 342 LEU A O 1
ATOM 2648 N N . ALA A 1 343 ? -0.608 22.797 -11.775 1.00 83.38 343 ALA A N 1
ATOM 2649 C CA . ALA A 1 343 ? -0.646 23.972 -12.643 1.00 83.38 343 ALA A CA 1
ATOM 2650 C C . ALA A 1 343 ? -2.085 24.366 -13.027 1.00 83.38 343 ALA A C 1
ATOM 2652 O O . ALA A 1 343 ? -2.423 25.549 -13.036 1.00 83.38 343 ALA A O 1
ATOM 2653 N N . ALA A 1 344 ? -2.955 23.383 -13.282 1.00 79.31 344 ALA A N 1
ATOM 2654 C CA . ALA A 1 344 ? -4.349 23.611 -13.662 1.00 79.31 344 ALA A CA 1
ATOM 2655 C C . ALA A 1 344 ? -5.265 24.039 -12.494 1.00 79.31 344 ALA A C 1
ATOM 2657 O O . ALA A 1 344 ? -6.393 24.482 -12.723 1.00 79.31 344 ALA A O 1
ATOM 2658 N N . ARG A 1 345 ? -4.819 23.907 -11.234 1.00 75.38 345 ARG A N 1
ATOM 2659 C CA . ARG A 1 345 ? -5.604 24.239 -10.030 1.00 75.38 345 ARG A CA 1
ATOM 2660 C C . ARG A 1 345 ? -4.823 25.152 -9.072 1.00 75.38 345 ARG A C 1
ATOM 2662 O O . ARG A 1 345 ? -4.390 24.699 -8.011 1.00 75.38 345 ARG A O 1
ATOM 2669 N N . PRO A 1 346 ? -4.712 26.462 -9.372 1.00 56.78 346 PRO A N 1
ATOM 2670 C CA . PRO A 1 346 ? -3.992 27.407 -8.512 1.00 56.78 346 PRO A CA 1
ATOM 2671 C C . PRO A 1 346 ? -4.659 27.597 -7.135 1.00 56.78 346 PRO A C 1
ATOM 2673 O O . PRO A 1 346 ? -3.995 27.958 -6.164 1.00 56.78 346 PRO A O 1
ATOM 2676 N N . GLY A 1 347 ? -5.963 27.310 -7.021 1.00 57.19 347 GLY A N 1
ATOM 2677 C CA . GLY A 1 347 ? -6.697 27.292 -5.755 1.00 57.19 347 GLY A CA 1
ATOM 2678 C C . GLY A 1 347 ? -6.453 26.000 -4.974 1.00 57.19 347 GLY A C 1
ATOM 2679 O O . GLY A 1 347 ? -7.087 24.977 -5.237 1.00 57.19 347 GLY A O 1
ATOM 2680 N N . ARG A 1 348 ? -5.551 26.041 -3.989 1.00 65.12 348 ARG A N 1
ATOM 2681 C CA . ARG A 1 348 ? -5.286 24.899 -3.102 1.00 65.12 348 ARG A CA 1
ATOM 2682 C C . ARG A 1 348 ? -6.464 24.695 -2.151 1.00 65.12 348 ARG A C 1
ATOM 2684 O O . ARG A 1 348 ? -6.841 25.601 -1.409 1.00 65.12 348 ARG A O 1
ATOM 2691 N N . THR A 1 349 ? -7.044 23.498 -2.139 1.00 72.88 349 THR A N 1
ATOM 2692 C CA . THR A 1 349 ? -7.993 23.129 -1.082 1.00 72.88 349 THR A CA 1
ATOM 2693 C C . THR A 1 349 ? -7.226 22.976 0.234 1.00 72.88 349 THR A C 1
ATOM 2695 O O . THR A 1 349 ? -6.079 22.539 0.231 1.00 72.88 349 THR A O 1
ATOM 2698 N N . LYS A 1 350 ? -7.851 23.262 1.387 1.00 78.25 350 LYS A N 1
ATOM 2699 C CA . LYS A 1 350 ? -7.220 23.065 2.716 1.00 78.25 350 LYS A CA 1
ATOM 2700 C C . LYS A 1 350 ? -6.763 21.619 2.982 1.00 78.25 350 LYS A C 1
ATOM 2702 O O . LYS A 1 350 ? -6.043 21.363 3.938 1.00 78.25 350 LYS A O 1
ATOM 2707 N N . ARG A 1 351 ? -7.233 20.673 2.167 1.00 88.75 351 ARG A N 1
ATOM 2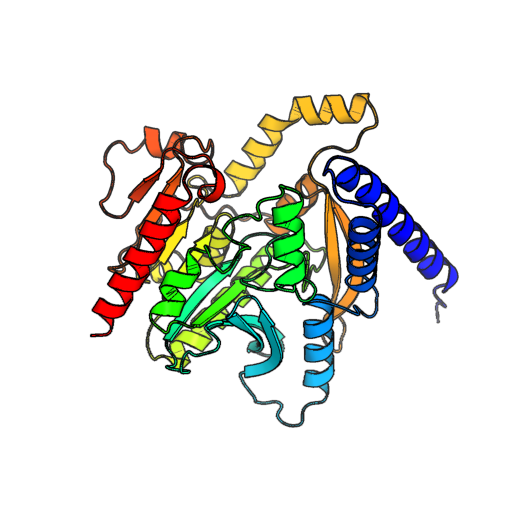708 C CA . ARG A 1 351 ? -6.941 19.241 2.266 1.00 88.75 351 ARG A CA 1
ATOM 2709 C C . ARG A 1 351 ? -5.789 18.813 1.356 1.00 88.75 351 ARG A C 1
ATOM 2711 O O . ARG A 1 351 ? -5.317 17.695 1.509 1.00 88.75 351 ARG A O 1
ATOM 2718 N N . LEU A 1 352 ? -5.342 19.674 0.441 1.00 92.56 352 LEU A N 1
ATOM 2719 C CA . LEU A 1 352 ? -4.199 19.431 -0.430 1.00 92.56 352 LEU A CA 1
ATOM 2720 C C . LEU A 1 352 ? -2.926 20.011 0.198 1.00 92.56 352 LEU A C 1
ATOM 2722 O O . LEU A 1 352 ? -2.820 21.219 0.406 1.00 92.56 352 LEU A O 1
ATOM 2726 N N . ILE A 1 353 ? -1.951 19.146 0.447 1.00 93.75 353 ILE A N 1
ATOM 2727 C CA . ILE A 1 353 ? -0.598 19.485 0.881 1.00 93.75 353 ILE A CA 1
ATOM 2728 C C . ILE A 1 353 ? 0.330 19.283 -0.315 1.00 93.75 353 ILE A C 1
ATOM 2730 O O . ILE A 1 353 ? 0.279 18.251 -0.981 1.00 93.75 353 ILE A O 1
ATOM 2734 N N . VAL A 1 354 ? 1.171 20.276 -0.597 1.00 93.00 354 VAL A N 1
ATOM 2735 C CA . VAL A 1 354 ? 2.143 20.222 -1.694 1.00 93.00 354 VAL A CA 1
ATOM 2736 C C . VAL A 1 354 ? 3.539 20.366 -1.106 1.00 93.00 354 VAL A C 1
ATOM 2738 O O . VAL A 1 354 ? 3.833 21.395 -0.498 1.00 93.00 354 VAL A O 1
ATOM 2741 N N . LEU A 1 355 ? 4.373 19.345 -1.283 1.00 92.81 355 LEU A N 1
ATOM 2742 C CA . LEU A 1 355 ? 5.758 19.308 -0.814 1.00 92.81 355 LEU A CA 1
ATOM 2743 C C . LEU A 1 355 ? 6.728 19.629 -1.951 1.00 92.81 355 LEU A C 1
ATOM 2745 O O . LEU A 1 355 ? 6.423 19.401 -3.123 1.00 92.81 355 LEU A O 1
ATOM 2749 N N . ASN A 1 356 ? 7.914 20.132 -1.600 1.00 91.38 356 ASN A N 1
ATOM 2750 C CA . ASN A 1 356 ? 8.986 20.402 -2.560 1.00 91.38 356 ASN A CA 1
ATOM 2751 C C . ASN A 1 356 ? 9.783 19.132 -2.921 1.00 91.38 356 ASN A C 1
ATOM 2753 O O . ASN A 1 356 ? 11.004 19.075 -2.749 1.00 91.38 356 ASN A O 1
ATOM 2757 N N . ALA A 1 357 ? 9.083 18.110 -3.393 1.00 90.25 357 ALA A N 1
ATOM 2758 C CA . ALA A 1 357 ? 9.582 16.751 -3.558 1.00 90.25 357 ALA A CA 1
ATOM 2759 C C . ALA A 1 357 ? 9.108 16.143 -4.885 1.00 90.25 357 ALA A C 1
ATOM 2761 O O . ALA A 1 357 ? 8.115 16.599 -5.463 1.00 90.25 357 ALA A O 1
ATOM 2762 N N . ASP A 1 358 ? 9.830 15.137 -5.370 1.00 88.62 358 ASP A N 1
ATOM 2763 C CA . ASP A 1 358 ? 9.366 14.212 -6.404 1.00 88.62 358 ASP A CA 1
ATOM 2764 C C . ASP A 1 358 ? 8.420 13.171 -5.765 1.00 88.62 358 ASP A C 1
ATOM 2766 O O . ASP A 1 358 ? 7.841 13.396 -4.703 1.00 88.62 358 ASP A O 1
ATOM 2770 N N . HIS A 1 359 ? 8.207 12.033 -6.409 1.00 83.88 359 HIS A N 1
ATOM 2771 C CA . HIS A 1 359 ? 7.301 10.990 -5.946 1.00 83.88 359 HIS A CA 1
ATOM 2772 C C . HIS A 1 359 ? 7.750 10.298 -4.667 1.00 83.88 359 HIS A C 1
ATOM 2774 O O . HIS A 1 359 ? 6.916 9.905 -3.852 1.00 83.88 359 HIS A O 1
ATOM 2780 N N . ASP A 1 360 ? 9.063 10.159 -4.477 1.00 84.06 360 ASP A N 1
ATOM 2781 C CA . ASP A 1 360 ? 9.621 9.656 -3.228 1.00 84.06 360 ASP A CA 1
ATOM 2782 C C . ASP A 1 360 ? 9.729 10.799 -2.210 1.00 84.06 360 ASP A C 1
ATOM 2784 O O . ASP A 1 360 ? 10.804 11.334 -1.928 1.00 84.06 360 ASP A O 1
ATOM 2788 N N . LEU A 1 361 ? 8.575 11.191 -1.657 1.00 84.81 361 LEU A N 1
ATOM 2789 C CA . LEU A 1 361 ? 8.480 12.269 -0.665 1.00 84.81 361 LEU A CA 1
ATOM 2790 C C . LEU A 1 361 ? 9.381 12.025 0.549 1.00 84.81 361 LEU A C 1
ATOM 2792 O O . LEU A 1 361 ? 9.870 12.971 1.159 1.00 84.81 361 LEU A O 1
ATOM 2796 N N . ALA A 1 362 ? 9.575 10.759 0.915 1.00 79.69 362 ALA A N 1
ATOM 2797 C CA . ALA A 1 362 ? 10.387 10.357 2.051 1.00 79.69 362 ALA A CA 1
ATOM 2798 C C . ALA A 1 362 ? 11.877 10.624 1.834 1.00 79.69 362 ALA A C 1
ATOM 2800 O O . ALA A 1 362 ? 12.581 10.955 2.786 1.00 79.69 362 ALA A O 1
ATOM 2801 N N . LYS A 1 363 ? 12.353 10.484 0.596 1.00 82.44 363 LYS A N 1
ATOM 2802 C CA . LYS A 1 363 ? 13.733 10.799 0.232 1.00 82.44 363 LYS A CA 1
ATOM 2803 C C . LYS A 1 363 ? 13.984 12.306 0.226 1.00 82.44 363 LYS A C 1
ATOM 2805 O O . LYS A 1 363 ? 15.006 12.755 0.737 1.00 82.44 363 LYS A O 1
ATOM 2810 N N . ASP A 1 364 ? 13.049 13.072 -0.326 1.00 85.06 364 ASP A N 1
ATOM 2811 C CA . ASP A 1 364 ? 13.243 14.505 -0.565 1.00 85.06 364 ASP A CA 1
ATOM 2812 C C . ASP A 1 364 ? 12.856 15.392 0.630 1.00 85.06 364 ASP A C 1
ATOM 2814 O O . ASP A 1 364 ? 13.484 16.427 0.855 1.00 85.06 364 ASP A O 1
ATOM 2818 N N . ASP A 1 365 ? 11.824 15.016 1.393 1.00 88.50 365 ASP A N 1
ATOM 2819 C CA . ASP A 1 365 ? 11.332 15.770 2.555 1.00 88.50 365 ASP A CA 1
ATOM 2820 C C . ASP A 1 365 ? 10.797 14.848 3.680 1.00 88.50 365 ASP A C 1
ATOM 2822 O O . ASP A 1 365 ? 9.605 14.859 4.026 1.00 88.50 365 ASP A O 1
ATOM 2826 N N . PRO A 1 366 ? 11.676 14.042 4.308 1.00 87.38 366 PRO A N 1
ATOM 2827 C CA . PRO A 1 366 ? 11.283 13.089 5.349 1.00 87.38 366 PRO A CA 1
ATOM 2828 C C . PRO A 1 366 ? 10.647 13.761 6.574 1.00 87.38 366 PRO A C 1
ATOM 2830 O O . PRO A 1 366 ? 9.815 13.164 7.259 1.00 87.38 366 PRO A O 1
ATOM 2833 N N . GLN A 1 367 ? 11.027 15.004 6.886 1.00 90.25 367 GLN A N 1
ATOM 2834 C CA . GLN A 1 367 ? 10.510 15.722 8.054 1.00 90.25 367 GLN A CA 1
ATOM 2835 C C . GLN A 1 367 ? 9.047 16.116 7.867 1.00 90.25 367 GLN A C 1
ATOM 2837 O O . GLN A 1 367 ? 8.234 15.881 8.768 1.00 90.25 367 GLN A O 1
ATOM 2842 N N . SER A 1 368 ? 8.696 16.658 6.698 1.00 92.75 368 SER A N 1
ATOM 2843 C CA . SER A 1 368 ? 7.309 17.007 6.387 1.00 92.75 368 SER A CA 1
ATOM 2844 C C . SER A 1 368 ? 6.422 15.769 6.342 1.00 92.75 368 SER A C 1
ATOM 2846 O O . SER A 1 368 ? 5.339 15.788 6.926 1.00 92.75 368 SER A O 1
ATOM 2848 N N . VAL A 1 369 ? 6.891 14.665 5.744 1.00 91.00 369 VAL A N 1
ATOM 2849 C CA . VAL A 1 369 ? 6.144 13.394 5.738 1.00 91.00 369 VAL A CA 1
ATOM 2850 C C . VAL A 1 369 ? 5.837 12.934 7.167 1.00 91.00 369 VAL A C 1
ATOM 2852 O O . VAL A 1 369 ? 4.684 12.639 7.486 1.00 91.00 369 VAL A O 1
ATOM 2855 N N . ARG A 1 370 ? 6.825 12.953 8.073 1.00 91.31 370 ARG A N 1
ATOM 2856 C CA . ARG A 1 370 ? 6.601 12.601 9.487 1.00 91.31 370 ARG A CA 1
ATOM 2857 C C . ARG A 1 370 ? 5.622 13.542 10.183 1.00 91.31 370 ARG A C 1
ATOM 2859 O O . ARG A 1 370 ? 4.751 13.074 10.916 1.00 91.31 370 ARG A O 1
ATOM 2866 N N . SER A 1 371 ? 5.716 14.850 9.930 1.00 94.94 371 SER A N 1
ATOM 2867 C CA . SER A 1 371 ? 4.759 15.818 10.479 1.00 94.94 371 SER A CA 1
ATOM 2868 C C . SER A 1 371 ? 3.332 15.525 10.022 1.00 94.94 371 SER A C 1
ATOM 2870 O O . SE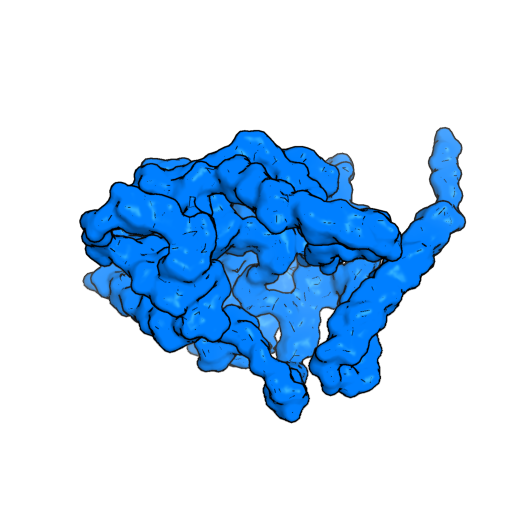R A 1 371 ? 2.425 15.553 10.845 1.00 94.94 371 SER A O 1
ATOM 2872 N N . ILE A 1 372 ? 3.129 15.188 8.748 1.00 95.94 372 ILE A N 1
ATOM 2873 C CA . ILE A 1 372 ? 1.800 14.889 8.201 1.00 95.94 372 ILE A CA 1
ATOM 2874 C C . ILE A 1 372 ? 1.181 13.669 8.893 1.00 95.94 372 ILE A C 1
ATOM 2876 O O . ILE A 1 372 ? 0.018 13.718 9.291 1.00 95.94 372 ILE A O 1
ATOM 2880 N N . PHE A 1 373 ? 1.951 12.596 9.092 1.00 95.62 373 PHE A N 1
ATOM 2881 C CA . PHE A 1 373 ? 1.471 11.409 9.812 1.00 95.62 373 PHE A CA 1
ATOM 2882 C C . PHE A 1 373 ? 1.183 11.702 11.287 1.00 95.62 373 PHE A C 1
ATOM 2884 O O . PHE A 1 373 ? 0.201 11.207 11.840 1.00 95.62 373 PHE A O 1
ATOM 2891 N N . ARG A 1 374 ? 2.001 12.541 11.930 1.00 95.81 374 ARG A N 1
ATOM 2892 C CA . ARG A 1 374 ? 1.737 13.015 13.292 1.00 95.81 374 ARG A CA 1
ATOM 2893 C C . ARG A 1 374 ? 0.432 13.807 13.371 1.00 95.81 374 ARG A C 1
ATOM 2895 O O . ARG A 1 374 ? -0.343 13.586 14.300 1.00 95.81 374 ARG A O 1
ATOM 2902 N N . ASP A 1 375 ? 0.187 14.703 12.421 1.00 96.38 375 ASP A N 1
ATOM 2903 C CA . ASP A 1 375 ? -1.020 15.531 12.383 1.00 96.38 375 ASP A CA 1
ATOM 2904 C C . ASP A 1 375 ? -2.265 14.681 12.093 1.00 96.38 375 ASP A C 1
ATOM 2906 O O . ASP A 1 375 ? -3.313 14.896 12.707 1.00 96.38 375 ASP A O 1
ATOM 2910 N N . LEU A 1 376 ? -2.139 13.665 11.228 1.00 96.62 376 LEU A N 1
ATOM 2911 C CA . LEU A 1 376 ? -3.168 12.645 11.021 1.00 96.62 376 LEU A CA 1
ATOM 2912 C C . LEU A 1 376 ? -3.485 11.923 12.334 1.00 96.62 376 LEU A C 1
ATOM 2914 O O . LEU A 1 376 ? -4.637 11.923 12.756 1.00 96.62 376 LEU A O 1
ATOM 2918 N N . ALA A 1 377 ? -2.472 11.369 13.007 1.00 95.44 377 ALA A N 1
ATOM 2919 C CA . ALA A 1 377 ? -2.648 10.635 14.259 1.00 95.44 377 ALA A CA 1
ATOM 2920 C C . ALA A 1 377 ? -3.334 11.491 15.336 1.00 95.44 377 ALA A C 1
ATOM 2922 O O . ALA A 1 377 ? -4.241 11.028 16.023 1.00 95.44 377 ALA A O 1
ATOM 2923 N N . GLN A 1 378 ? -2.936 12.762 15.465 1.00 96.44 378 GLN A N 1
ATOM 2924 C CA . GLN A 1 378 ? -3.574 13.700 16.391 1.00 96.44 378 GLN A CA 1
ATOM 2925 C C . GLN A 1 378 ? -5.025 14.000 16.017 1.00 96.44 378 GLN A C 1
ATOM 2927 O O . GLN A 1 378 ? -5.868 14.116 16.903 1.00 96.44 378 GLN A O 1
ATOM 2932 N N . CYS A 1 379 ? -5.317 14.159 14.728 1.00 97.06 379 CYS A N 1
ATOM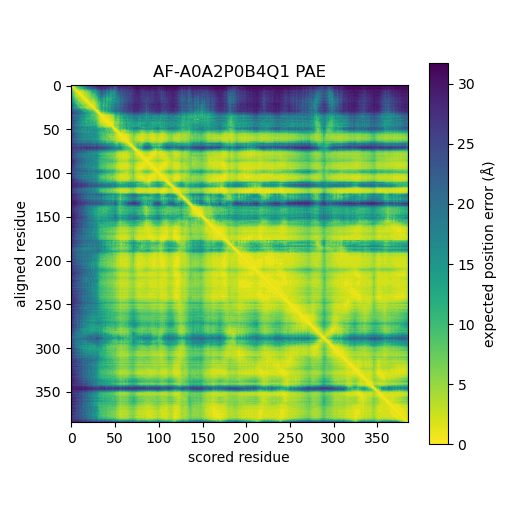 2933 C CA . CYS A 1 379 ? -6.675 14.399 14.267 1.00 97.06 379 CYS A CA 1
ATOM 2934 C C . CYS A 1 379 ? -7.582 13.197 14.549 1.00 97.06 379 CYS A C 1
ATOM 2936 O O . CYS A 1 379 ? -8.668 13.398 15.080 1.00 97.06 379 CYS A O 1
ATOM 2938 N N . LEU A 1 380 ? -7.125 11.974 14.254 1.00 95.69 380 LEU A N 1
ATOM 2939 C CA . LEU A 1 380 ? -7.906 10.752 14.466 1.00 95.69 380 LEU A CA 1
ATOM 2940 C C . LEU A 1 380 ? -8.279 10.571 15.943 1.00 95.69 380 LEU A C 1
ATOM 2942 O O . LEU A 1 380 ? -9.456 10.430 16.248 1.00 95.69 380 LEU A O 1
ATOM 2946 N N . VAL A 1 381 ? -7.320 10.726 16.864 1.00 93.81 381 VAL A N 1
ATOM 2947 C CA . VAL A 1 381 ? -7.598 10.665 18.315 1.00 93.81 381 VAL A CA 1
ATOM 2948 C C . VAL A 1 381 ? -8.638 11.709 18.748 1.00 93.81 381 VAL A C 1
ATOM 2950 O O . VAL A 1 381 ? -9.471 11.434 19.600 1.00 93.81 381 VAL A O 1
ATOM 2953 N N . ARG A 1 382 ? -8.628 12.912 18.156 1.00 93.69 382 ARG A N 1
ATOM 2954 C CA . ARG A 1 382 ? -9.620 13.964 18.456 1.00 93.69 382 ARG A CA 1
ATOM 2955 C C . ARG A 1 382 ? -11.005 13.708 17.861 1.00 93.69 382 ARG A C 1
ATOM 2957 O O . ARG A 1 382 ? -11.916 14.461 18.172 1.00 93.69 382 ARG A O 1
ATOM 2964 N N . GLN A 1 383 ? -11.149 12.771 16.928 1.00 88.38 383 GLN A N 1
ATOM 2965 C CA . GLN A 1 383 ? -12.456 12.373 16.393 1.00 88.38 383 GLN A CA 1
ATOM 2966 C C . GLN A 1 383 ? -13.097 11.257 17.229 1.00 88.38 383 GLN A C 1
ATOM 2968 O O . GLN A 1 383 ? -14.305 11.072 17.135 1.00 88.38 383 GLN A O 1
ATOM 2973 N N . GLU A 1 384 ? -12.297 10.524 18.010 1.00 77.25 384 GLU A N 1
ATOM 2974 C CA . GLU A 1 384 ? -12.743 9.446 18.906 1.00 77.25 384 GLU A CA 1
ATOM 2975 C C . GLU A 1 384 ? -13.128 9.951 20.311 1.00 77.25 384 GLU A C 1
ATOM 2977 O O . GLU A 1 384 ? -13.884 9.278 21.009 1.00 77.25 384 GLU A O 1
ATOM 2982 N N . ALA A 1 385 ? -12.598 11.110 20.722 1.00 56.56 385 ALA A N 1
ATOM 2983 C CA . ALA A 1 385 ? -12.890 11.792 21.989 1.00 56.56 385 ALA A CA 1
ATOM 2984 C C . ALA A 1 385 ? -14.057 12.775 21.850 1.00 56.56 385 ALA A C 1
ATOM 2986 O O . ALA A 1 385 ? -14.846 12.875 22.818 1.00 56.56 385 ALA A O 1
#